Protein AF-A0AAE3XPX7-F1 (afdb_monomer)

Radius of gyration: 27.04 Å; Cα contacts (8 Å, |Δi|>4): 1399; chains: 1; bounding box: 64×70×77 Å

InterPro domains:
  IPR011050 Pectin lyase fold/virulence factor [SSF51126] (120-456)
  IPR012334 Pectin lyase fold [G3DSA:2.160.20.10] (143-465)
  IPR039448 Right handed beta helix domain [PF13229] (270-427)

Sequence (477 aa):
MMKSNTLIFVFALFLICSCSDDNQSELIDKPAGFQLTNWDISHEEAQFKASLQKYGEGLNIYAMYGEKGNPSQKTKLFLDDNGDVNFTFSGLQTGKDYEVSFLVSNDAGTLAPKKIEFSTRQVYVDPEYGNTGKGTSWRFPLSNMQQAVDLAHRLSKKHGVEFSIWCKKGLYNLADETIVLYDSTQIYGGFAGDEMDVDQRDYNVNISLATGRKKNATLFLGLDDIQNFVLIDGFNFTSSYVGDVSPSVDGEMEEMIGGAVRFEGVKGDLIVRNCNFFDNQNDLQSSGLVVVAEDEILFPITNVYIENCQFMENTGSRAALSIYFADNVVFDKVRFYNNKGIDEGGAALLAGVQTFYVDEGVFVSNKTEYSNGSCLYLEDVVKVDIEKTEFVNNITGVQKLKNESIGGLLFQENGTLSITSSKFVRNDAYKHSPSLLKLQNVSFSDRGGNCLGKGDEANSEPYSNHNRLFEKFKYCE

Mean predicted aligned error: 12.83 Å

Foldseek 3Di:
DDDDDDDDDDFDWDFDADDDDDDPPPVLWFQGKGKRDPPPCPVVCVVVVVVVVVQDPPKWKKKQKDFPPDRPDIDTWDQDPVRGTMDIDGDDTAFTKMKIWIWIDDPVGIDDTDIDIFHQQEFEEELPPDDQADRRALNRHHNAPLVSQVSQVVSCVVNVHGHEYEYFADEAEQQPHAREHEAPYHYEDAHPSRDRDSVVGDLVPRAAEQENQQHAQSYEHEYDDHDAEYYDYSYEQENHHADPDDQPPVNPRPPQREANYEHEQAQHEYYYENYEFEHFEYAEFATHYYYYHNDLPPGARAEYEYELYEYEHYEYCEEVYEHGGYAEYEAYLYEYYQAEHAEYARHYEYENYAEYEYDNYEAEQQEYADAEQSHYHAYNHAYYAYENYEHYQGEYHHDPDDDDQGYANHEHDAHEYEYELYEAEQYETDARHLYNYHYHNYHYDDPYLNYAHYNYDDHDDDDDDPRPVVVSRPDDD

Nearest PDB structures (foldseek):
  6zzc-assembly2_F-2  TM=6.181E-01  e=6.471E-02  Mus musculus
  6zva-assembly1_A  TM=5.216E-01  e=2.477E-02  Homo sapiens
  8peq-assembly1_A  TM=6.179E-01  e=8.000E-01  Homo sapiens
  3t1w-assembly1_A-2  TM=7.057E-01  e=2.749E+00  Homo sapiens
  4gh7-assembly1_B  TM=5.861E-01  e=1.822E+00  Homo sapiens

Organism: NCBI:txid866807

Solvent-accessible surface area (backbone atoms only — not comparable to full-atom values): 23335 Å² total; per-residue (Å²): 134,85,81,86,80,85,82,83,85,76,62,55,49,50,58,58,75,91,74,92,75,95,58,85,86,70,64,83,72,51,51,59,38,42,32,51,34,52,57,74,55,74,85,55,30,74,62,52,50,48,46,54,66,73,60,48,94,74,66,48,38,32,39,30,29,33,48,58,97,54,55,77,43,77,46,79,54,48,66,48,99,86,67,36,54,47,52,69,54,71,89,65,57,62,70,39,50,33,30,37,37,39,38,46,35,48,100,90,48,69,53,85,64,52,75,48,69,41,62,45,36,58,25,23,32,28,56,83,69,41,94,82,36,75,17,64,34,70,72,36,15,19,35,49,68,49,62,42,44,55,47,26,51,54,49,18,68,72,66,74,48,76,28,35,36,41,28,28,38,41,68,40,80,20,42,88,40,73,41,57,57,57,64,52,35,35,40,39,28,3,29,89,54,50,75,68,50,80,87,71,48,45,41,89,78,22,52,18,36,36,28,4,82,61,26,49,45,27,28,41,32,52,42,92,75,24,69,55,35,39,38,44,34,19,39,33,39,31,34,12,24,33,67,85,71,72,73,43,98,80,75,57,68,70,78,78,78,33,12,26,34,24,38,32,27,42,38,17,36,38,37,42,26,52,26,37,28,32,52,10,35,12,65,79,30,21,3,25,35,27,38,34,30,71,40,85,86,82,40,52,16,49,33,39,38,38,31,52,24,39,39,33,51,10,36,7,22,26,7,19,29,34,43,38,24,28,46,31,38,38,33,38,46,26,36,31,34,48,12,29,5,42,41,29,7,0,28,27,30,40,33,51,26,48,33,40,38,33,37,48,30,38,39,32,43,11,19,13,45,38,24,36,0,3,44,33,23,32,37,54,29,44,33,36,42,39,31,51,26,40,40,33,47,28,33,16,28,63,57,92,67,85,91,67,72,49,19,2,37,37,26,37,36,39,36,32,40,36,51,26,56,23,38,41,33,44,28,39,13,41,71,54,6,59,28,51,62,32,72,41,80,47,52,76,44,75,70,65,89,53,60,46,47,48,78,59,48,53,52,36,81,63,82,57,100,83,61,66,72,63,75,73,51,75,78,63,135

Structure (mmCIF, N/CA/C/O backbone):
data_AF-A0AAE3XPX7-F1
#
_entry.id   AF-A0AAE3XPX7-F1
#
loop_
_atom_site.group_PDB
_atom_site.id
_atom_site.type_symbol
_atom_site.label_atom_id
_atom_site.label_alt_id
_atom_site.label_comp_id
_atom_site.label_asym_id
_atom_site.label_entity_id
_atom_site.label_seq_id
_atom_site.pdbx_PDB_ins_code
_atom_site.Cartn_x
_atom_site.Cartn_y
_atom_site.Cartn_z
_atom_site.occupancy
_atom_site.B_iso_or_equiv
_atom_site.auth_seq_id
_atom_site.auth_comp_id
_atom_site.auth_asym_id
_atom_site.auth_atom_id
_atom_site.pdbx_PDB_model_num
ATOM 1 N N . MET A 1 1 ? -9.330 -39.579 0.806 1.00 30.72 1 MET A N 1
ATOM 2 C CA . MET A 1 1 ? -8.578 -38.453 0.219 1.00 30.72 1 MET A CA 1
ATOM 3 C C . MET A 1 1 ? -9.439 -37.208 0.336 1.00 30.72 1 MET A C 1
ATOM 5 O O . MET A 1 1 ? -10.562 -37.232 -0.142 1.00 30.72 1 MET A O 1
ATOM 9 N N . MET A 1 2 ? -8.925 -36.241 1.100 1.00 29.42 2 MET A N 1
ATOM 10 C CA . MET A 1 2 ? -9.333 -34.840 1.294 1.00 29.42 2 MET A CA 1
ATOM 11 C C . MET A 1 2 ? -10.819 -34.482 1.115 1.00 29.42 2 MET A C 1
ATOM 13 O O . MET A 1 2 ? -11.282 -34.219 0.011 1.00 29.42 2 MET A O 1
ATOM 17 N N . LYS A 1 3 ? -11.529 -34.351 2.242 1.00 24.03 3 LYS A N 1
ATOM 18 C CA . LYS A 1 3 ? -12.564 -33.321 2.379 1.00 24.03 3 LYS A CA 1
ATOM 19 C C . LYS A 1 3 ? -11.895 -32.100 3.007 1.00 24.03 3 LYS A C 1
ATOM 21 O O . LYS A 1 3 ? -11.409 -32.182 4.131 1.00 24.03 3 LYS A O 1
ATOM 26 N N . SER A 1 4 ? -11.815 -31.025 2.232 1.00 26.81 4 SER A N 1
ATOM 27 C CA . SER A 1 4 ? -11.575 -29.671 2.723 1.00 26.81 4 SER A CA 1
ATOM 28 C C . SER A 1 4 ? -12.764 -29.292 3.609 1.00 26.81 4 SER A C 1
ATOM 30 O O . SER A 1 4 ? -13.902 -29.291 3.145 1.00 26.81 4 SER A O 1
ATOM 32 N N . ASN A 1 5 ? -12.490 -29.042 4.888 1.00 23.56 5 ASN A N 1
ATOM 33 C CA . ASN A 1 5 ? -13.384 -28.328 5.787 1.00 23.56 5 ASN A CA 1
ATOM 34 C C . ASN A 1 5 ? -12.704 -26.992 6.077 1.00 23.56 5 ASN A C 1
ATOM 36 O O . ASN A 1 5 ? -11.866 -26.905 6.970 1.00 23.56 5 ASN A O 1
ATOM 40 N N . THR A 1 6 ? -13.031 -25.976 5.290 1.00 24.30 6 THR A N 1
ATOM 41 C CA . THR A 1 6 ? -12.813 -24.586 5.688 1.00 24.30 6 THR A CA 1
ATOM 42 C C . THR A 1 6 ? -14.062 -24.182 6.468 1.00 24.30 6 THR A C 1
ATOM 44 O O . THR A 1 6 ? -15.122 -24.019 5.866 1.00 24.30 6 THR A O 1
ATOM 47 N N . LEU A 1 7 ? -13.979 -24.118 7.801 1.00 21.58 7 LEU A N 1
ATOM 48 C CA . LEU A 1 7 ? -15.017 -23.475 8.609 1.00 21.58 7 LEU A CA 1
ATOM 49 C C . LEU A 1 7 ? -14.683 -21.983 8.711 1.00 21.58 7 LEU A C 1
ATOM 51 O O . LEU A 1 7 ? -13.599 -21.615 9.154 1.00 21.58 7 LEU A O 1
ATOM 55 N N . ILE A 1 8 ? -15.634 -21.155 8.296 1.00 21.94 8 ILE A N 1
ATOM 56 C CA . ILE A 1 8 ? -15.674 -19.713 8.540 1.00 21.94 8 ILE A CA 1
ATOM 57 C C . ILE A 1 8 ? -16.473 -19.526 9.831 1.00 21.94 8 ILE A C 1
ATOM 59 O O . ILE A 1 8 ? -17.577 -20.061 9.938 1.00 21.94 8 ILE A O 1
ATOM 63 N N . PHE A 1 9 ? -15.924 -18.796 10.798 1.00 23.52 9 PHE A N 1
ATOM 64 C CA . PHE A 1 9 ? -16.640 -18.403 12.010 1.00 23.52 9 PHE A CA 1
ATOM 65 C C . PHE A 1 9 ? -17.252 -17.028 11.816 1.00 23.52 9 PHE A C 1
ATOM 67 O O . PHE A 1 9 ? -16.658 -16.169 11.169 1.00 23.52 9 PHE A O 1
ATOM 74 N N . VAL A 1 10 ? -18.431 -16.835 12.391 1.00 22.88 10 VAL A N 1
ATOM 75 C CA . VAL A 1 10 ? -19.145 -15.561 12.408 1.00 22.88 10 VAL A CA 1
ATOM 76 C C . VAL A 1 10 ? -19.300 -15.182 13.872 1.00 22.88 10 VAL A C 1
ATOM 78 O O . VAL A 1 10 ? -20.009 -15.877 14.599 1.00 22.88 10 VAL A O 1
ATOM 81 N N . PHE A 1 11 ? -18.653 -14.104 14.310 1.00 29.59 11 PHE A N 1
ATOM 82 C CA . PHE A 1 11 ? -19.014 -13.447 15.558 1.00 29.59 11 PHE A CA 1
ATOM 83 C C . PHE A 1 11 ? -20.065 -12.377 15.218 1.00 29.59 11 PHE A C 1
ATOM 85 O O . PHE A 1 11 ? -20.160 -11.873 14.102 1.00 29.59 11 PHE A O 1
ATOM 92 N N . ALA A 1 12 ? -20.965 -12.065 16.141 1.00 26.23 12 ALA A N 1
ATOM 93 C CA . ALA A 1 12 ? -21.875 -10.941 15.941 1.00 26.23 12 ALA A CA 1
ATOM 94 C C . ALA A 1 12 ? -21.970 -10.176 17.249 1.00 26.23 12 ALA A C 1
ATOM 96 O O . ALA A 1 12 ? -22.664 -10.579 18.183 1.00 26.23 12 ALA A O 1
ATOM 97 N N . LEU A 1 13 ? -21.221 -9.080 17.299 1.00 34.75 13 LEU A N 1
ATOM 98 C CA . LEU A 1 13 ? -21.051 -8.226 18.460 1.00 34.75 13 LEU A CA 1
ATOM 99 C C . LEU A 1 13 ? -22.004 -7.028 18.375 1.00 34.75 13 LEU A C 1
ATOM 101 O O . LEU A 1 13 ? -22.033 -6.320 17.369 1.00 34.75 13 LEU A O 1
ATOM 105 N N . PHE A 1 14 ? -22.741 -6.735 19.444 1.00 30.34 14 PHE A N 1
ATOM 106 C CA . PHE A 1 14 ? -23.518 -5.500 19.548 1.00 30.34 14 PHE A CA 1
ATOM 107 C C . PHE A 1 14 ? -23.105 -4.715 20.793 1.00 30.34 14 PHE A C 1
ATOM 109 O O . PHE A 1 14 ? -23.331 -5.155 21.912 1.00 30.34 14 PHE A O 1
ATOM 116 N N . LEU A 1 15 ? -22.578 -3.498 20.631 1.00 31.73 15 LEU A N 1
ATOM 117 C CA . LEU A 1 15 ? -22.532 -2.550 21.751 1.00 31.73 15 LEU A CA 1
ATOM 118 C C . LEU A 1 15 ? -23.945 -2.048 22.079 1.00 31.73 15 LEU A C 1
ATOM 120 O O . LEU A 1 15 ? -24.815 -2.011 21.218 1.00 31.73 15 LEU A O 1
ATOM 124 N N . ILE A 1 16 ? -24.209 -1.603 23.303 1.00 29.11 16 ILE A N 1
ATOM 125 C CA . ILE A 1 16 ? -25.426 -0.837 23.606 1.00 29.11 16 ILE A CA 1
ATOM 126 C C . ILE A 1 16 ? -24.994 0.432 24.325 1.00 29.11 16 ILE A C 1
ATOM 128 O O . ILE A 1 16 ? -24.308 0.395 25.343 1.00 29.11 16 ILE A O 1
ATOM 132 N N . CYS A 1 17 ? -25.398 1.575 23.777 1.00 27.83 17 CYS A N 1
ATOM 133 C CA . CYS A 1 17 ? -25.237 2.868 24.419 1.00 27.83 17 CYS A CA 1
ATOM 134 C C . CYS A 1 17 ? -26.587 3.265 25.025 1.00 27.83 17 CYS A C 1
ATOM 136 O O . CYS A 1 17 ? -27.557 3.447 24.291 1.00 27.83 17 CYS A O 1
ATOM 138 N N . SER A 1 18 ? -26.659 3.407 26.348 1.00 27.03 18 SER A N 1
ATOM 139 C CA . SER A 1 18 ? -27.700 4.209 26.990 1.00 27.03 18 SER A CA 1
ATOM 140 C C . SER A 1 18 ? -27.113 5.590 27.280 1.00 27.03 18 SER A C 1
ATOM 142 O O . SER A 1 18 ? -26.499 5.801 28.325 1.00 27.03 18 SER A O 1
ATOM 144 N N . CYS A 1 19 ? -27.267 6.524 26.346 1.00 28.00 19 CYS A N 1
ATOM 145 C CA . CYS A 1 19 ? -27.008 7.940 26.592 1.00 28.00 19 CYS A CA 1
ATOM 146 C C . CYS A 1 19 ? -28.261 8.728 26.212 1.00 28.00 19 CYS A C 1
ATOM 148 O O . CYS A 1 19 ? -28.474 9.033 25.043 1.00 28.00 19 CYS A O 1
ATOM 150 N N . SER A 1 20 ? -29.096 9.036 27.203 1.00 28.53 20 SER A N 1
ATOM 151 C CA . SER A 1 20 ? -29.858 10.281 27.201 1.00 28.53 20 SER A CA 1
ATOM 152 C C . SER A 1 20 ? -28.892 11.358 27.689 1.00 28.53 20 SER A C 1
ATOM 154 O O . SER A 1 20 ? -28.440 11.223 28.820 1.00 28.53 20 SER A O 1
ATOM 156 N N . ASP A 1 21 ? -28.471 12.294 26.834 1.00 32.59 21 ASP A N 1
ATOM 157 C CA . ASP A 1 21 ? -28.166 13.698 27.184 1.00 32.59 21 ASP A CA 1
ATOM 158 C C . ASP A 1 21 ? -27.478 14.422 26.005 1.00 32.59 21 ASP A C 1
ATOM 160 O O . ASP A 1 21 ? -26.505 13.942 25.422 1.00 32.59 21 ASP A O 1
ATOM 164 N N . ASP A 1 22 ? -28.017 15.597 25.665 1.00 30.20 22 ASP A N 1
ATOM 165 C CA . ASP A 1 22 ? -27.834 16.369 24.422 1.00 30.20 22 ASP A CA 1
ATOM 166 C C . ASP A 1 22 ? -26.559 17.249 24.343 1.00 30.20 22 ASP A C 1
ATOM 168 O O . ASP A 1 22 ? -26.503 18.190 23.552 1.00 30.20 22 ASP A O 1
ATOM 172 N N . ASN A 1 23 ? -25.497 16.974 25.111 1.00 29.45 23 ASN A N 1
ATOM 173 C CA . ASN A 1 23 ? -24.277 17.804 25.086 1.00 29.45 23 ASN A CA 1
ATOM 174 C C . ASN A 1 23 ? -23.131 17.165 24.280 1.00 29.45 23 ASN A C 1
ATOM 176 O O . ASN A 1 23 ? -22.393 16.305 24.758 1.00 29.45 23 ASN A O 1
ATOM 180 N N . GLN A 1 24 ? -22.955 17.632 23.039 1.00 35.78 24 GLN A N 1
ATOM 181 C CA . GLN A 1 24 ? -22.033 17.064 22.044 1.00 35.78 24 GLN A CA 1
ATOM 182 C C . GLN A 1 24 ? -20.525 17.186 22.357 1.00 35.78 24 GLN A C 1
ATOM 184 O O . GLN A 1 24 ? -19.732 16.515 21.701 1.00 35.78 24 GLN A O 1
ATOM 189 N N . SER A 1 25 ? -20.096 17.973 23.351 1.00 32.62 25 SER A N 1
ATOM 190 C CA . SER A 1 25 ? -18.665 18.191 23.647 1.00 32.62 25 SER A CA 1
ATOM 191 C C . SER A 1 25 ? -18.057 17.250 24.697 1.00 32.62 25 SER A C 1
ATOM 193 O O . SER A 1 25 ? -16.838 17.122 24.743 1.00 32.62 25 SER A O 1
ATOM 195 N N . GLU A 1 26 ? -18.863 16.568 25.521 1.00 33.12 26 GLU A N 1
ATOM 196 C CA . GLU A 1 26 ? -18.377 15.661 26.588 1.00 33.12 26 GLU A CA 1
ATOM 197 C C . GLU A 1 26 ? -18.568 14.164 26.267 1.00 33.12 26 GLU A C 1
ATOM 199 O O . GLU A 1 26 ? -18.091 13.290 26.989 1.00 33.12 26 GLU A O 1
ATOM 204 N N . LEU A 1 27 ? -19.231 13.839 25.152 1.00 37.72 27 LEU A N 1
ATOM 205 C CA . LEU A 1 27 ? -19.599 12.466 24.770 1.00 37.72 27 LEU A CA 1
ATOM 206 C C . LEU A 1 27 ? -18.478 11.657 24.086 1.00 37.72 27 LEU A C 1
ATOM 208 O O . LEU A 1 27 ? -18.700 10.495 23.751 1.00 37.72 27 LEU A O 1
ATOM 212 N N . ILE A 1 28 ? -17.300 12.248 23.870 1.00 41.56 28 ILE A N 1
ATOM 213 C CA . ILE A 1 28 ? -16.155 11.611 23.186 1.00 41.56 28 ILE A CA 1
ATOM 214 C C . ILE A 1 28 ? -15.301 10.770 24.166 1.00 41.56 28 ILE A C 1
ATOM 216 O O . ILE A 1 28 ? -14.566 9.881 23.745 1.00 41.56 28 ILE A O 1
ATOM 220 N N . ASP A 1 29 ? -15.455 10.975 25.480 1.00 36.12 29 ASP A N 1
ATOM 221 C CA . ASP A 1 29 ? -14.538 10.447 26.511 1.00 36.12 29 ASP A CA 1
ATOM 222 C C . ASP A 1 29 ? -14.949 9.125 27.159 1.00 36.12 29 ASP A C 1
ATOM 224 O O . ASP A 1 29 ? -14.258 8.618 28.046 1.00 36.12 29 ASP A O 1
ATOM 228 N N . LYS A 1 30 ? -16.071 8.546 26.736 1.00 38.53 30 LYS A N 1
ATOM 229 C CA . LYS A 1 30 ? -16.517 7.239 27.218 1.00 38.53 30 LYS A CA 1
ATOM 230 C C . LYS A 1 30 ? -16.672 6.307 26.021 1.00 38.53 30 LYS A C 1
ATOM 232 O O . LYS A 1 30 ? -17.545 6.566 25.188 1.00 38.53 30 LYS A O 1
ATOM 237 N N . PRO A 1 31 ? -15.886 5.216 25.928 1.00 40.31 31 PRO A N 1
ATOM 238 C CA . PRO A 1 31 ? -16.235 4.123 25.035 1.00 40.31 31 PRO A CA 1
ATOM 239 C C . PRO A 1 31 ? -17.672 3.705 25.359 1.00 40.31 31 PRO A C 1
ATOM 241 O O . PRO A 1 31 ? -18.056 3.647 26.534 1.00 40.31 31 PRO A O 1
ATOM 244 N N . ALA A 1 32 ? -18.494 3.452 24.340 1.00 41.12 32 ALA A N 1
ATOM 245 C CA . ALA A 1 32 ? -19.810 2.878 24.585 1.00 41.12 32 ALA A CA 1
ATOM 246 C C . ALA A 1 32 ? -19.642 1.552 25.360 1.00 41.12 32 ALA A C 1
ATOM 248 O O . ALA A 1 32 ? -18.639 0.856 25.201 1.00 41.12 32 ALA A O 1
ATOM 249 N N . GLY A 1 33 ? -20.598 1.225 26.236 1.00 36.84 33 GLY A N 1
ATOM 250 C CA . GLY A 1 33 ? -20.569 -0.022 27.002 1.00 36.84 33 GLY A CA 1
ATOM 251 C C . GLY A 1 33 ? -20.416 -1.225 26.071 1.00 36.84 33 GLY A C 1
ATOM 252 O O . GLY A 1 33 ? -21.122 -1.336 25.067 1.00 36.84 33 GLY A O 1
ATOM 253 N N . PHE A 1 34 ? -19.465 -2.096 26.392 1.00 37.75 34 PHE A N 1
ATOM 254 C CA . PHE A 1 34 ? -19.070 -3.214 25.549 1.00 37.75 34 PHE A CA 1
ATOM 255 C C . PHE A 1 34 ? -19.945 -4.420 25.876 1.00 37.75 34 PHE A C 1
ATOM 257 O O . PHE A 1 34 ? -19.833 -4.911 26.993 1.00 37.75 34 PHE A O 1
ATOM 264 N N . GLN A 1 35 ? -20.794 -4.911 24.965 1.00 37.03 35 GLN A N 1
ATOM 265 C CA . GLN A 1 35 ? -21.382 -6.250 25.114 1.00 37.03 35 GLN A CA 1
ATOM 266 C C . GLN A 1 35 ? -20.694 -7.220 24.155 1.00 37.03 35 GLN A C 1
ATOM 268 O O . GLN A 1 35 ? -20.645 -6.971 22.955 1.00 37.03 35 GLN A O 1
ATOM 273 N N . LEU A 1 36 ? -20.187 -8.328 24.693 1.00 34.94 36 LEU A N 1
ATOM 274 C CA . LEU A 1 36 ? -19.880 -9.527 23.926 1.00 34.94 36 LEU A CA 1
ATOM 275 C C . LEU A 1 36 ? -21.193 -10.296 23.772 1.00 34.94 36 LEU A C 1
ATOM 277 O O . LEU A 1 36 ? -21.756 -10.775 24.761 1.00 34.94 36 LEU A O 1
ATOM 281 N N . THR A 1 37 ? -21.689 -10.355 22.540 1.00 33.84 37 THR A N 1
ATOM 282 C CA . THR A 1 37 ? -22.783 -11.237 22.132 1.00 33.84 37 THR A CA 1
ATOM 283 C C . THR A 1 37 ? -22.234 -12.292 21.184 1.00 33.84 37 THR A C 1
ATOM 285 O O . THR A 1 37 ? -21.356 -11.983 20.380 1.00 33.84 37 THR A O 1
ATOM 288 N N . ASN A 1 38 ? -22.727 -13.526 21.285 1.00 31.38 38 ASN A N 1
ATOM 289 C CA . ASN A 1 38 ? -22.357 -14.637 20.402 1.00 31.38 38 ASN A CA 1
ATOM 290 C C . ASN A 1 38 ? -20.852 -14.960 20.425 1.00 31.38 38 ASN A C 1
ATOM 292 O O . ASN A 1 38 ? -20.201 -15.005 19.378 1.00 31.38 38 ASN A O 1
ATOM 296 N N . TRP A 1 39 ? -20.281 -15.188 21.616 1.00 37.78 39 TRP A N 1
ATOM 297 C CA . TRP A 1 39 ? -18.984 -15.861 21.690 1.00 37.78 39 TRP A CA 1
ATOM 298 C C . TRP A 1 39 ? -19.153 -17.289 21.164 1.00 37.78 39 TRP A C 1
ATOM 300 O O . TRP A 1 39 ? -19.518 -18.191 21.915 1.00 37.78 39 TRP A O 1
ATOM 310 N N . ASP A 1 40 ? -18.897 -17.484 19.869 1.00 36.25 40 ASP A N 1
ATOM 311 C CA . ASP A 1 40 ? -18.925 -18.810 19.276 1.00 36.25 40 ASP A CA 1
ATOM 312 C C . ASP A 1 40 ? -17.692 -19.603 19.733 1.00 36.25 40 ASP A C 1
ATOM 314 O O . ASP A 1 40 ? -16.552 -19.372 19.322 1.00 36.25 40 ASP A O 1
ATOM 318 N N . ILE A 1 41 ? -17.935 -20.547 20.638 1.00 38.12 41 ILE A N 1
ATOM 319 C CA . ILE A 1 41 ? -16.934 -21.456 21.200 1.00 38.12 41 ILE A CA 1
ATOM 320 C C . ILE A 1 41 ? -16.723 -22.677 20.266 1.00 38.12 41 ILE A C 1
ATOM 322 O O . ILE A 1 41 ? -16.101 -23.657 20.675 1.00 38.12 41 ILE A O 1
ATOM 326 N N . SER A 1 42 ? -17.231 -22.658 19.020 1.00 33.78 42 SER A N 1
ATOM 327 C CA . SER A 1 42 ? -17.417 -23.832 18.138 1.00 33.78 42 SER A CA 1
ATOM 328 C C . SER A 1 42 ? -16.165 -24.607 17.696 1.00 33.78 42 SER A C 1
ATOM 330 O O . SER A 1 42 ? -16.289 -25.763 17.307 1.00 33.78 42 SER A O 1
ATOM 332 N N . HIS A 1 43 ? -14.937 -24.082 17.786 1.00 33.91 43 HIS A N 1
ATOM 333 C CA . HIS A 1 43 ? -13.739 -24.929 17.549 1.00 33.91 43 HIS A CA 1
ATOM 334 C C . HIS A 1 43 ? -12.983 -25.336 18.799 1.00 33.91 43 HIS A C 1
ATOM 336 O O . HIS A 1 43 ? -12.260 -26.330 18.776 1.00 33.91 43 HIS A O 1
ATOM 342 N N . GLU A 1 44 ? -13.202 -24.648 19.914 1.00 42.59 44 GLU A N 1
ATOM 343 C CA . GLU A 1 44 ? -12.844 -25.183 21.231 1.00 42.59 44 GLU A CA 1
ATOM 344 C C . GLU A 1 44 ? -13.942 -26.120 21.779 1.00 42.59 44 GLU A C 1
ATOM 346 O O . GLU A 1 44 ? -13.801 -26.716 22.852 1.00 42.59 44 GLU A O 1
ATOM 351 N N . GLU A 1 45 ? -15.013 -26.298 20.996 1.00 47.31 45 GLU A N 1
ATOM 352 C CA . GLU A 1 45 ? -16.271 -26.973 21.295 1.00 47.31 45 GLU A CA 1
ATOM 353 C C . GLU A 1 45 ? -16.094 -28.364 21.876 1.00 47.31 45 GLU A C 1
ATOM 355 O O . GLU A 1 45 ? -16.715 -28.693 22.882 1.00 47.31 45 GLU A O 1
ATOM 360 N N . ALA A 1 46 ? -15.214 -29.187 21.314 1.00 46.38 46 ALA A N 1
ATOM 361 C CA . ALA A 1 46 ? -15.115 -30.563 21.776 1.00 46.38 46 ALA A CA 1
ATOM 362 C C . ALA A 1 46 ? -14.561 -30.660 23.205 1.00 46.38 46 ALA A C 1
ATOM 364 O O . ALA A 1 46 ? -15.033 -31.486 23.974 1.00 46.38 46 ALA A O 1
ATOM 365 N N . GLN A 1 47 ? -13.583 -29.832 23.587 1.00 44.97 47 GLN A N 1
ATOM 366 C CA . GLN A 1 47 ? -12.952 -29.915 24.910 1.00 44.97 47 GLN A CA 1
ATOM 367 C C . GLN A 1 47 ? -13.644 -29.020 25.938 1.00 44.97 47 GLN A C 1
ATOM 369 O O . GLN A 1 47 ? -13.827 -29.446 27.081 1.00 44.97 47 GLN A O 1
ATOM 374 N N . PHE A 1 48 ? -14.078 -27.817 25.546 1.00 48.19 48 PHE A N 1
ATOM 375 C CA . PHE A 1 48 ? -14.787 -26.906 26.440 1.00 48.19 48 PHE A CA 1
ATOM 376 C C . PHE A 1 48 ? -16.244 -27.329 26.644 1.00 48.19 48 PHE A C 1
ATOM 378 O O . PHE A 1 48 ? -16.655 -27.422 27.797 1.00 48.19 48 PHE A O 1
ATOM 385 N N . LYS A 1 49 ? -17.006 -27.718 25.600 1.00 49.88 49 LYS A N 1
ATOM 386 C CA . LYS A 1 49 ? -18.358 -28.283 25.809 1.00 49.88 49 LYS A CA 1
ATOM 387 C C . LYS A 1 49 ? -18.305 -29.650 26.489 1.00 49.88 49 LYS A C 1
ATOM 389 O O . LYS A 1 49 ? -19.156 -29.902 27.335 1.00 49.88 49 LYS A O 1
ATOM 394 N N . ALA A 1 50 ? -17.300 -30.499 26.230 1.00 49.56 50 ALA A N 1
ATOM 395 C CA . ALA A 1 50 ? -17.127 -31.727 27.021 1.00 49.56 50 ALA A CA 1
ATOM 396 C C . ALA A 1 50 ? -16.770 -31.432 28.482 1.00 49.56 50 ALA A C 1
ATOM 398 O O . ALA A 1 50 ? -17.196 -32.171 29.363 1.00 49.56 50 ALA A O 1
ATOM 399 N N . SER A 1 51 ? -16.032 -30.354 28.765 1.00 48.31 51 SER A N 1
ATOM 400 C CA . SER A 1 51 ? -15.795 -29.898 30.138 1.00 48.31 51 SER A CA 1
ATOM 401 C C . SER A 1 51 ? -17.076 -29.333 30.760 1.00 48.31 51 SER A C 1
ATOM 403 O O . SER A 1 51 ? -17.418 -29.724 31.865 1.00 48.31 51 SER A O 1
ATOM 405 N N . LEU A 1 52 ? -17.865 -28.527 30.047 1.00 50.69 52 LEU A N 1
ATOM 406 C CA . LEU A 1 52 ? -19.170 -28.049 30.521 1.00 50.69 52 LEU A CA 1
ATOM 407 C C . LEU A 1 52 ? -20.152 -29.211 30.785 1.00 50.69 52 LEU A C 1
ATOM 409 O O . LEU A 1 52 ? 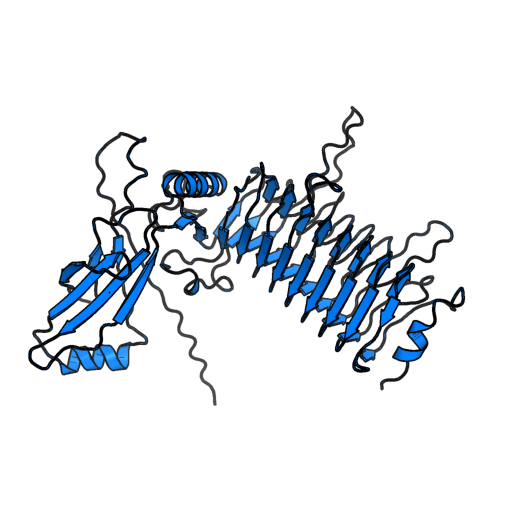-20.786 -29.243 31.835 1.00 50.69 52 LEU A O 1
ATOM 413 N N . GLN A 1 53 ? -20.218 -30.218 29.903 1.00 49.78 53 GLN A N 1
ATOM 414 C CA . GLN A 1 53 ? -21.041 -31.426 30.084 1.00 49.78 53 GLN A CA 1
ATOM 415 C C . GLN A 1 53 ? -20.528 -32.345 31.203 1.00 49.78 53 GLN A C 1
ATOM 417 O O . GLN A 1 53 ? -21.328 -32.932 31.928 1.00 49.78 53 GLN A O 1
ATOM 422 N N . LYS A 1 54 ? -19.206 -32.473 31.376 1.00 48.94 54 LYS A N 1
ATOM 423 C CA . LYS A 1 54 ? -18.586 -33.275 32.446 1.00 48.94 54 LYS A CA 1
ATOM 424 C C . LYS A 1 54 ? -18.766 -32.645 33.833 1.00 48.94 54 LYS A C 1
ATOM 426 O O . LYS A 1 54 ? -18.690 -33.364 34.827 1.00 48.94 54 LYS A O 1
ATOM 431 N N . TYR A 1 55 ? -18.979 -31.330 33.908 1.00 47.44 55 TYR A N 1
ATOM 432 C CA . TYR A 1 55 ? -18.993 -30.569 35.162 1.00 47.44 55 TYR A CA 1
ATOM 433 C C . TYR A 1 55 ? -20.401 -30.318 35.747 1.00 47.44 55 TYR A C 1
ATOM 435 O O . TYR A 1 55 ? -20.474 -29.825 36.872 1.00 47.44 55 TYR A O 1
ATOM 443 N N . GLY A 1 56 ? -21.478 -30.745 35.064 1.00 43.94 56 GLY A N 1
ATOM 444 C CA . GLY A 1 56 ? -22.848 -30.835 35.601 1.00 43.94 56 GLY A CA 1
ATOM 445 C C . GLY A 1 56 ? -23.536 -29.500 35.943 1.00 43.94 56 GLY A C 1
ATOM 446 O O . GLY A 1 56 ? -22.945 -28.425 35.849 1.00 43.94 56 GLY A O 1
ATOM 447 N N . GLU A 1 57 ? -24.813 -29.569 36.340 1.00 46.47 57 GLU A N 1
ATOM 448 C CA . GLU A 1 57 ? -25.562 -28.428 36.893 1.00 46.47 57 GLU A CA 1
ATOM 449 C C . GLU A 1 57 ? -24.816 -27.846 38.113 1.00 46.47 57 GLU A C 1
ATOM 451 O O . GLU A 1 57 ? -24.465 -28.583 39.033 1.00 46.47 57 GLU A O 1
ATOM 456 N N . GLY A 1 58 ? -24.556 -26.529 38.126 1.00 52.81 58 GLY A N 1
ATOM 457 C CA . GLY A 1 58 ? -23.871 -25.841 39.239 1.00 52.81 58 GLY A CA 1
ATOM 458 C C . GLY A 1 58 ? -22.554 -25.123 38.900 1.00 52.81 58 GLY A C 1
ATOM 459 O O . GLY A 1 58 ? -21.899 -24.597 39.799 1.00 52.81 58 GLY A O 1
ATOM 460 N N . LEU A 1 59 ? -22.159 -25.058 37.625 1.00 59.06 59 LEU A N 1
ATOM 461 C CA . LEU A 1 59 ? -20.989 -24.295 37.169 1.00 59.06 59 LEU A CA 1
ATOM 462 C C . LEU A 1 59 ? -21.101 -22.798 37.504 1.00 59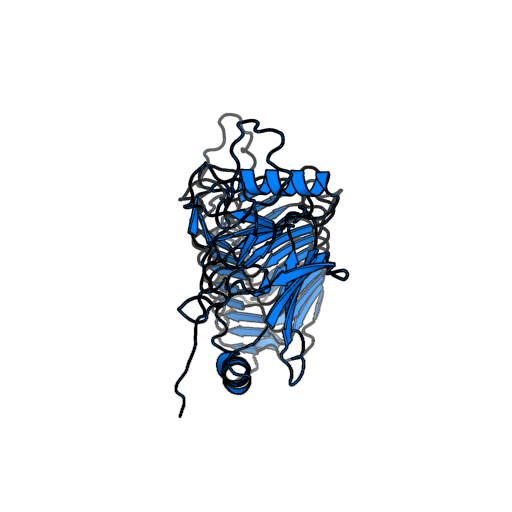.06 59 LEU A C 1
ATOM 464 O O . LEU A 1 59 ? -22.049 -22.121 37.103 1.00 59.06 59 LEU A O 1
ATOM 468 N N . ASN A 1 60 ? -20.089 -22.258 38.187 1.00 64.12 60 ASN A N 1
ATOM 469 C CA . ASN A 1 60 ? -19.912 -20.816 38.298 1.00 64.12 60 ASN A CA 1
ATOM 470 C C . ASN A 1 60 ? -18.862 -20.370 37.280 1.00 64.12 60 ASN A C 1
ATOM 472 O O . ASN A 1 60 ? -17.670 -20.644 37.431 1.00 64.12 60 ASN A O 1
ATOM 476 N N . ILE A 1 61 ? -19.324 -19.674 36.246 1.00 69.81 61 ILE A N 1
ATOM 477 C CA . ILE A 1 61 ? -18.466 -19.048 35.246 1.00 69.81 61 ILE A CA 1
ATOM 478 C C . ILE A 1 61 ? -18.325 -17.572 35.616 1.00 69.81 61 ILE A C 1
ATOM 480 O O . ILE A 1 61 ? -19.319 -16.876 35.836 1.00 69.81 61 ILE A O 1
ATOM 484 N N . TYR A 1 62 ? -17.090 -17.093 35.701 1.00 76.44 62 TYR A N 1
ATOM 485 C CA . TYR A 1 62 ? -16.781 -15.693 35.950 1.00 76.44 62 TYR A CA 1
ATOM 486 C C . TYR A 1 62 ? -15.844 -15.160 34.873 1.00 76.44 62 TYR A C 1
ATOM 488 O O . TYR A 1 62 ? -14.923 -15.852 34.452 1.00 76.44 62 TYR A O 1
ATOM 496 N N . ALA A 1 63 ? -16.030 -13.903 34.490 1.00 76.12 63 ALA A N 1
ATOM 497 C CA . ALA A 1 63 ? -15.006 -13.136 33.797 1.00 76.12 63 ALA A CA 1
ATOM 498 C C . ALA A 1 63 ? -14.354 -12.183 34.798 1.00 76.12 63 ALA A C 1
ATOM 500 O O . ALA A 1 63 ? -15.038 -11.380 35.440 1.00 76.12 63 ALA A O 1
ATOM 501 N N . MET A 1 64 ? -13.035 -12.281 34.929 1.00 82.69 64 MET A N 1
ATOM 502 C CA . MET A 1 64 ? -12.219 -11.216 35.501 1.00 82.69 64 MET A CA 1
ATOM 503 C C . MET A 1 64 ? -11.826 -10.281 34.369 1.00 82.69 64 MET A C 1
ATOM 505 O O . MET A 1 64 ? -11.379 -10.759 33.333 1.00 82.69 64 MET A O 1
ATOM 509 N N . TYR A 1 65 ? -11.977 -8.976 34.545 1.00 81.44 65 TYR A N 1
ATOM 510 C CA . TYR A 1 65 ? -11.616 -8.007 33.518 1.00 81.44 65 TYR A CA 1
ATOM 511 C C . TYR A 1 65 ? -11.053 -6.723 34.125 1.00 81.44 65 TYR A C 1
ATOM 513 O O . TYR A 1 65 ? -11.309 -6.384 35.283 1.00 81.44 65 TYR A O 1
ATOM 521 N N . GLY A 1 66 ? -10.239 -6.014 33.355 1.00 81.94 66 GLY A N 1
ATOM 522 C CA . GLY A 1 66 ? -9.635 -4.746 33.756 1.00 81.94 66 GLY A CA 1
ATOM 523 C C . GLY A 1 66 ? -8.467 -4.383 32.853 1.00 81.94 66 GLY A C 1
ATOM 524 O O . GLY A 1 66 ? -8.232 -5.061 31.852 1.00 81.94 66 GLY A O 1
ATOM 525 N N . GLU A 1 67 ? -7.756 -3.305 33.191 1.00 83.31 67 GLU A N 1
ATOM 526 C CA . GLU A 1 67 ? -6.552 -2.921 32.446 1.00 83.31 67 GLU A CA 1
ATOM 527 C C . GLU A 1 67 ? -5.571 -4.103 32.395 1.00 83.31 67 GLU A C 1
ATOM 529 O O . GLU A 1 67 ? -5.421 -4.847 33.371 1.00 83.31 67 GLU A O 1
ATOM 534 N N . LYS A 1 68 ? -4.929 -4.298 31.242 1.00 84.12 68 LYS A N 1
ATOM 535 C CA . LYS A 1 68 ? -4.011 -5.411 30.992 1.00 84.12 68 LYS A CA 1
ATOM 536 C C . LYS A 1 68 ? -2.942 -5.478 32.090 1.00 84.12 68 LYS A C 1
ATOM 538 O O . LYS A 1 68 ? -2.320 -4.478 32.438 1.00 84.12 68 LYS A O 1
ATOM 543 N N . GLY A 1 69 ? -2.759 -6.668 32.667 1.00 83.56 69 GLY A N 1
ATOM 544 C CA . GLY A 1 69 ? -1.876 -6.901 33.819 1.00 83.56 69 GLY A CA 1
ATOM 545 C C . GLY A 1 69 ? -2.500 -6.634 35.198 1.00 83.56 69 GLY A C 1
ATOM 546 O O . GLY A 1 69 ? -1.911 -7.026 36.203 1.00 83.56 69 GLY A O 1
ATOM 547 N N . ASN A 1 70 ? -3.693 -6.032 35.275 1.00 84.31 70 ASN A N 1
ATOM 548 C CA . ASN A 1 70 ? -4.429 -5.808 36.524 1.00 84.31 70 ASN A CA 1
ATOM 549 C C . ASN A 1 70 ? -5.964 -5.975 36.366 1.00 84.31 70 ASN A C 1
ATOM 551 O O . ASN A 1 70 ? -6.727 -5.020 36.577 1.00 84.31 70 ASN A O 1
ATOM 555 N N . PRO A 1 71 ? -6.457 -7.181 36.013 1.00 80.94 71 PRO A N 1
ATOM 556 C CA . PRO A 1 71 ? -7.889 -7.456 35.939 1.00 80.94 71 PRO A CA 1
ATOM 557 C C . PRO A 1 71 ? -8.502 -7.483 37.349 1.00 80.94 71 PRO A C 1
ATOM 559 O O . PRO A 1 71 ? -8.424 -8.478 38.069 1.00 80.94 71 PRO A O 1
ATOM 562 N N . SER A 1 72 ? -9.099 -6.364 37.760 1.00 81.88 72 SER A N 1
ATOM 563 C CA . SER A 1 72 ? -9.617 -6.151 39.121 1.00 81.88 72 SER A CA 1
ATOM 564 C C . SER A 1 72 ? -11.139 -6.267 39.234 1.00 81.88 72 SER A C 1
ATOM 566 O O . SER A 1 72 ? -11.663 -6.409 40.340 1.00 81.88 72 SER A O 1
ATOM 568 N N . GLN A 1 73 ? -11.861 -6.230 38.113 1.00 81.06 73 GLN A N 1
ATOM 569 C CA . GLN A 1 73 ? -13.315 -6.355 38.084 1.00 81.06 73 GLN A CA 1
ATOM 570 C C . GLN A 1 73 ? -13.711 -7.813 37.847 1.00 81.06 73 GLN A C 1
ATOM 572 O O . GLN A 1 73 ? -13.026 -8.546 37.139 1.00 81.06 73 GLN A O 1
ATOM 577 N N . LYS A 1 74 ? -14.816 -8.247 38.458 1.00 83.31 74 LYS A N 1
ATOM 578 C CA . LYS A 1 74 ? -15.337 -9.615 38.359 1.00 83.31 74 LYS A CA 1
ATOM 579 C C . LYS A 1 74 ? -16.815 -9.566 38.017 1.00 83.31 74 LYS A C 1
ATOM 581 O O . LYS A 1 74 ? -17.582 -8.930 38.734 1.00 83.31 74 LYS A O 1
ATOM 586 N N . THR A 1 75 ? -17.224 -10.290 36.985 1.00 77.00 75 THR A N 1
ATOM 587 C CA . THR A 1 75 ? -18.638 -10.478 36.650 1.00 77.00 75 THR A CA 1
ATOM 588 C C . THR A 1 75 ? -18.971 -11.957 36.510 1.00 77.00 75 THR A C 1
ATOM 590 O O . THR A 1 75 ? -18.113 -12.762 36.145 1.00 77.00 75 THR A O 1
ATOM 593 N N . LYS A 1 76 ? -20.202 -12.335 36.862 1.00 75.81 76 LYS A N 1
ATOM 594 C CA . LYS A 1 76 ? -20.701 -13.700 36.676 1.00 75.81 76 LYS A CA 1
ATOM 595 C C . LYS A 1 76 ? -21.277 -13.813 35.268 1.00 75.81 76 LYS A C 1
ATOM 597 O O . LYS A 1 76 ? -22.046 -12.949 34.859 1.00 75.81 76 LYS A O 1
ATOM 602 N N . LEU A 1 77 ? -20.894 -14.861 34.550 1.00 71.06 77 LEU A N 1
ATOM 603 C CA . LEU A 1 77 ? -21.368 -15.127 33.198 1.00 71.06 77 LEU A CA 1
ATOM 604 C C . LEU A 1 77 ? -22.572 -16.064 33.241 1.00 71.06 77 LEU A C 1
ATOM 606 O O . LEU A 1 77 ? -22.615 -16.992 34.054 1.00 71.06 77 LEU A O 1
ATOM 610 N N . PHE A 1 78 ? -23.532 -15.814 32.357 1.00 68.38 78 PHE A N 1
ATOM 611 C CA . PHE A 1 78 ? -24.709 -16.651 32.166 1.00 68.38 78 PHE A CA 1
ATOM 612 C C . PHE A 1 78 ? -24.677 -17.229 30.753 1.00 68.38 78 PHE A C 1
ATOM 614 O O . PHE A 1 78 ? -24.265 -16.546 29.816 1.00 68.38 78 PHE A O 1
ATOM 621 N N . LEU A 1 79 ? -25.086 -18.491 30.639 1.00 64.50 79 LEU A N 1
ATOM 622 C CA . LEU A 1 79 ? -25.378 -19.123 29.358 1.00 64.50 79 LEU A CA 1
ATOM 623 C C . LEU A 1 79 ? -26.805 -18.736 28.970 1.00 64.50 79 LEU A C 1
ATOM 625 O O . LEU A 1 79 ? -27.690 -18.761 29.829 1.00 64.50 79 LEU A O 1
ATOM 629 N N . ASP A 1 80 ? -27.019 -18.360 27.718 1.00 60.16 80 ASP A N 1
ATOM 630 C CA . ASP A 1 80 ? -28.363 -18.209 27.173 1.00 60.16 80 ASP A CA 1
ATOM 631 C C . ASP A 1 80 ? -28.979 -19.569 26.793 1.00 60.16 80 ASP A C 1
ATOM 633 O O . ASP A 1 80 ? -28.371 -20.628 26.979 1.00 60.16 80 ASP A O 1
ATOM 637 N N . ASP A 1 81 ? -30.207 -19.540 26.271 1.00 63.69 81 ASP A N 1
ATOM 638 C CA . ASP A 1 81 ? -30.968 -20.740 25.900 1.00 63.69 81 ASP A CA 1
ATOM 639 C C . ASP A 1 81 ? -30.300 -21.562 24.778 1.00 63.69 81 ASP A C 1
ATOM 641 O O . ASP A 1 81 ? -30.613 -22.743 24.611 1.00 63.69 81 ASP A O 1
ATOM 645 N N . ASN A 1 82 ? -29.361 -20.967 24.033 1.00 55.06 82 ASN A N 1
ATOM 646 C CA . ASN A 1 82 ? -28.576 -21.637 22.996 1.00 55.06 82 ASN A CA 1
ATOM 647 C C . ASN A 1 82 ? -27.241 -22.183 23.533 1.00 55.06 82 ASN A C 1
ATOM 649 O O . ASN A 1 82 ? -26.538 -22.910 22.828 1.00 55.06 82 ASN A O 1
ATOM 653 N N . GLY A 1 83 ? -26.914 -21.893 24.796 1.00 56.00 83 GLY A N 1
ATOM 654 C CA . GLY A 1 83 ? -25.644 -22.248 25.415 1.00 56.00 83 GLY A CA 1
ATOM 655 C C . GLY A 1 83 ? -24.518 -21.259 25.111 1.00 56.00 83 GLY A C 1
ATOM 656 O O . GLY A 1 83 ? -23.356 -21.607 25.333 1.00 56.00 83 GLY A O 1
ATOM 657 N N . ASP A 1 84 ? -24.841 -20.053 24.639 1.00 57.62 84 ASP A N 1
ATOM 658 C CA . ASP A 1 84 ? -23.867 -19.001 24.364 1.00 57.62 84 ASP A CA 1
ATOM 659 C C . ASP A 1 84 ? -23.650 -18.127 25.602 1.00 57.62 84 ASP A C 1
ATOM 661 O O . ASP A 1 84 ? -24.559 -17.855 26.390 1.00 57.62 84 ASP A O 1
ATOM 665 N N . VAL A 1 85 ? -22.408 -17.684 25.804 1.00 59.72 85 VAL A N 1
ATOM 666 C CA . VAL A 1 85 ? -22.042 -16.831 26.937 1.00 59.72 85 VAL A CA 1
ATOM 667 C C . VAL A 1 85 ? -22.092 -15.366 26.510 1.00 59.72 85 VAL A C 1
ATOM 669 O O . VAL A 1 85 ? -21.223 -14.908 25.771 1.00 59.72 85 VAL A O 1
ATOM 672 N N . ASN A 1 86 ? -23.064 -14.618 27.037 1.00 57.38 86 ASN A N 1
ATOM 673 C CA . ASN A 1 86 ? -23.213 -13.182 26.778 1.00 57.38 86 ASN A CA 1
ATOM 674 C C . ASN A 1 86 ? -22.841 -12.362 28.024 1.00 57.38 86 ASN A C 1
ATOM 676 O O . ASN A 1 86 ? -23.271 -12.670 29.139 1.00 57.38 86 ASN A O 1
ATOM 680 N N . PHE A 1 87 ? -22.051 -11.297 27.862 1.00 64.88 87 PHE A N 1
ATOM 681 C CA . PHE A 1 87 ? -21.693 -10.400 28.969 1.00 64.88 87 PHE A CA 1
ATOM 682 C C . PHE A 1 87 ? -21.355 -8.996 28.505 1.00 64.88 87 PHE A C 1
ATOM 684 O O . PHE A 1 87 ? -21.002 -8.753 27.358 1.00 64.88 87 PHE A O 1
ATOM 691 N N . THR A 1 88 ? -21.468 -8.048 29.433 1.00 60.59 88 THR A N 1
ATOM 692 C CA . THR A 1 88 ? -21.178 -6.637 29.192 1.00 60.59 88 THR A CA 1
ATOM 693 C C . THR A 1 88 ? -20.111 -6.144 30.153 1.00 60.59 88 THR A C 1
ATOM 695 O O . THR A 1 88 ? -20.246 -6.320 31.364 1.00 60.59 88 THR A O 1
ATOM 698 N N . PHE A 1 89 ? -19.079 -5.493 29.622 1.00 66.00 89 PHE A N 1
ATOM 699 C CA . PHE A 1 89 ? -18.126 -4.724 30.409 1.00 66.00 89 PHE A CA 1
ATOM 700 C C . PHE A 1 89 ? -18.532 -3.256 30.423 1.00 66.00 89 PHE A C 1
ATOM 702 O O . PHE A 1 89 ? -18.849 -2.652 29.397 1.00 66.00 89 PHE A O 1
ATOM 709 N N . SER A 1 90 ? -18.490 -2.668 31.611 1.00 67.44 90 SER A N 1
ATOM 710 C CA . SER A 1 90 ? -18.718 -1.244 31.833 1.00 67.44 90 SER A CA 1
ATOM 711 C C . SER A 1 90 ? -17.477 -0.598 32.434 1.00 67.44 90 SER A C 1
ATOM 713 O O . SER A 1 90 ? -16.696 -1.267 33.106 1.00 67.44 90 SER A O 1
ATOM 715 N N . GLY A 1 91 ? -17.331 0.716 32.265 1.00 67.88 91 GLY A N 1
ATOM 716 C CA . GLY A 1 91 ? -16.237 1.471 32.886 1.00 67.88 91 GLY A CA 1
ATOM 717 C C . GLY A 1 91 ? -14.891 1.337 32.172 1.00 67.88 91 GLY A C 1
ATOM 718 O O . GLY A 1 91 ? -13.858 1.613 32.778 1.00 67.88 91 GLY A O 1
ATOM 719 N N . LEU A 1 92 ? -14.899 0.928 30.900 1.00 73.50 92 LEU A N 1
ATOM 720 C CA . LEU A 1 92 ? -13.721 1.007 30.043 1.00 73.50 92 LEU A CA 1
ATOM 721 C C . LEU A 1 92 ? -13.351 2.478 29.803 1.00 73.50 92 LEU A C 1
ATOM 723 O O . LEU A 1 92 ? -14.220 3.344 29.703 1.00 73.50 92 LEU A O 1
ATOM 727 N N . GLN A 1 93 ? -12.057 2.745 29.711 1.00 75.00 93 GLN A N 1
ATOM 728 C CA . GLN A 1 93 ? -11.472 4.044 29.414 1.00 75.00 93 GLN A CA 1
ATOM 729 C C . GLN A 1 93 ? -10.850 3.992 28.021 1.00 75.00 93 GLN A C 1
ATOM 731 O O . GLN A 1 93 ? -10.257 2.985 27.631 1.00 75.00 93 GLN A O 1
ATOM 736 N N . THR A 1 94 ? -10.996 5.077 27.269 1.00 78.44 94 THR A N 1
ATOM 737 C CA . THR A 1 94 ? -10.387 5.252 25.946 1.00 78.44 94 THR A CA 1
ATOM 738 C C . THR A 1 94 ? -8.859 5.304 26.061 1.00 78.44 94 THR A C 1
ATOM 740 O O . THR A 1 94 ? -8.328 5.882 27.011 1.00 78.44 94 THR A O 1
ATOM 743 N N . GLY A 1 95 ? -8.141 4.703 25.107 1.00 76.38 95 GLY A N 1
ATOM 744 C CA . GLY A 1 95 ? -6.673 4.726 25.076 1.00 76.38 95 GLY A CA 1
ATOM 745 C C . GLY A 1 95 ? -5.973 3.651 25.920 1.00 76.38 95 GLY A C 1
ATOM 746 O O . GLY A 1 95 ? -4.765 3.744 26.161 1.00 76.38 95 GLY A O 1
ATOM 747 N N . LYS A 1 96 ? -6.693 2.628 26.389 1.00 80.44 96 LYS A N 1
ATOM 748 C CA . LYS A 1 96 ? -6.194 1.610 27.325 1.00 80.44 96 LYS A CA 1
ATOM 749 C C . LYS A 1 96 ? -6.242 0.208 26.726 1.00 80.44 96 LYS A C 1
ATOM 751 O O . LYS A 1 96 ? -7.080 -0.087 25.880 1.00 80.44 96 LYS A O 1
ATOM 756 N N . ASP A 1 97 ? -5.365 -0.656 27.224 1.00 84.81 97 ASP A N 1
ATOM 757 C CA . ASP A 1 97 ? -5.359 -2.080 26.898 1.00 84.81 97 ASP A CA 1
ATOM 758 C C . ASP A 1 97 ? -6.044 -2.850 28.022 1.00 84.81 97 ASP A C 1
ATOM 760 O O . ASP A 1 97 ? -5.817 -2.570 29.203 1.00 84.81 97 ASP A O 1
ATOM 764 N N . TYR A 1 98 ? -6.876 -3.817 27.660 1.00 81.00 98 TYR A N 1
ATOM 765 C CA . TYR A 1 98 ? -7.685 -4.606 28.574 1.00 81.00 98 TYR A CA 1
ATOM 766 C C . TYR A 1 98 ? -7.370 -6.091 28.435 1.00 81.00 98 TYR A C 1
ATOM 768 O O . TYR A 1 98 ? -7.072 -6.586 27.351 1.00 81.00 98 TYR A O 1
ATOM 776 N N . GLU A 1 99 ? -7.464 -6.802 29.556 1.00 83.88 99 GLU A N 1
ATOM 777 C CA . GLU A 1 99 ? -7.440 -8.261 29.601 1.00 83.88 99 GLU A CA 1
ATOM 778 C C . GLU A 1 99 ? -8.748 -8.753 30.222 1.00 83.88 99 GLU A C 1
ATOM 780 O O . GLU A 1 99 ? -9.201 -8.246 31.253 1.00 83.88 99 GLU A O 1
ATOM 785 N N . VAL A 1 100 ? -9.329 -9.778 29.608 1.00 80.31 100 VAL A N 1
ATOM 786 C CA . VAL A 1 100 ? -10.439 -10.561 30.135 1.00 80.31 100 VAL A CA 1
ATOM 787 C C . VAL A 1 100 ? -9.945 -11.980 30.360 1.00 80.31 100 VAL A C 1
ATOM 789 O O . VAL A 1 100 ? -9.565 -12.670 29.421 1.00 80.31 100 VAL A O 1
ATOM 792 N N . SER A 1 101 ? -9.989 -12.432 31.606 1.00 81.88 101 SER A N 1
ATOM 793 C CA . SER A 1 101 ? -9.685 -13.802 32.003 1.00 81.88 101 SER A CA 1
ATOM 794 C C . SER A 1 101 ? -10.978 -14.539 32.361 1.00 81.88 101 SER A C 1
ATOM 796 O O . SER A 1 101 ? -11.647 -14.210 33.344 1.00 81.88 101 SER A O 1
ATOM 798 N N . PHE A 1 102 ? -11.319 -15.566 31.588 1.00 77.25 102 PHE A N 1
ATOM 799 C CA . PHE A 1 102 ? -12.457 -16.445 31.845 1.00 77.25 102 PHE A CA 1
ATOM 800 C C . PHE A 1 102 ? -12.062 -17.519 32.846 1.00 77.25 102 PHE A C 1
ATOM 802 O O . PHE A 1 102 ? -11.207 -18.356 32.573 1.00 77.25 102 PHE A O 1
ATOM 809 N N . LEU A 1 103 ? -12.706 -17.506 34.007 1.00 74.38 103 LEU A N 1
ATOM 810 C CA . LEU A 1 103 ? -12.542 -18.495 35.058 1.00 74.38 103 LEU A CA 1
ATOM 811 C C . LEU A 1 103 ? -13.790 -19.368 35.109 1.00 74.38 103 LEU A C 1
ATOM 813 O O . LEU A 1 103 ? -14.889 -18.892 35.397 1.00 74.38 103 LEU A O 1
ATOM 817 N N . VAL A 1 104 ? -13.605 -20.661 34.878 1.00 68.94 104 VAL A N 1
ATOM 818 C CA . VAL A 1 104 ? -14.653 -21.666 35.059 1.00 68.94 104 VAL A CA 1
ATOM 819 C C . VAL A 1 104 ? -14.284 -22.510 36.267 1.00 68.94 104 VAL A C 1
ATOM 821 O O . VAL A 1 104 ? -13.217 -23.125 36.285 1.00 68.94 104 VAL A O 1
ATOM 824 N N . SER A 1 105 ? -15.149 -22.538 37.279 1.00 67.38 105 SER A N 1
ATOM 825 C CA . SER A 1 105 ? -14.920 -23.332 38.488 1.00 67.38 105 SER A CA 1
ATOM 826 C C . SER A 1 105 ? -16.190 -24.028 38.968 1.00 67.38 105 SER A C 1
ATOM 828 O O . SER A 1 105 ? -17.277 -23.446 38.919 1.00 67.38 105 SER A O 1
ATOM 830 N N . ASN A 1 106 ? -16.035 -25.231 39.512 1.00 62.56 106 ASN A N 1
ATOM 831 C CA . ASN A 1 106 ? -17.035 -25.898 40.347 1.00 62.56 106 ASN A CA 1
ATOM 832 C C . ASN A 1 106 ? -16.356 -26.533 41.578 1.00 62.56 106 ASN A C 1
ATOM 834 O O . ASN A 1 106 ? -15.157 -26.351 41.799 1.00 62.56 106 ASN A O 1
ATOM 838 N N . ASP A 1 107 ? -17.108 -27.320 42.347 1.00 63.78 107 ASP A N 1
ATOM 839 C CA . ASP A 1 107 ? -16.604 -28.017 43.540 1.00 63.78 107 ASP A CA 1
ATOM 840 C C . ASP A 1 107 ? -15.481 -29.033 43.234 1.00 63.78 107 ASP A C 1
ATOM 842 O O . ASP A 1 107 ? -14.750 -29.439 44.136 1.00 63.78 107 ASP A O 1
ATOM 846 N N . ALA A 1 108 ? -15.309 -29.430 41.966 1.00 58.91 108 ALA A N 1
ATOM 847 C CA . ALA A 1 108 ? -14.265 -30.346 41.508 1.00 58.91 108 ALA A CA 1
ATOM 848 C C . ALA A 1 108 ? -12.968 -29.640 41.058 1.00 58.91 108 ALA A C 1
ATOM 850 O O . ALA A 1 108 ? -11.976 -30.321 40.789 1.00 58.91 108 ALA A O 1
ATOM 851 N N . GLY A 1 109 ? -12.947 -28.303 40.978 1.00 61.44 109 GLY A N 1
ATOM 852 C CA . GLY A 1 109 ? -11.753 -27.510 40.663 1.00 61.44 109 GLY A CA 1
ATOM 853 C C . GLY A 1 109 ? -11.977 -26.396 39.634 1.00 61.44 109 GLY A C 1
ATOM 854 O O . GLY A 1 109 ? -13.090 -26.156 39.166 1.00 61.44 109 GLY A O 1
ATOM 855 N N . THR A 1 110 ? -10.886 -25.714 39.274 1.00 66.31 110 THR A N 1
ATOM 856 C CA . THR A 1 110 ? -10.868 -24.566 38.348 1.00 66.31 110 THR A CA 1
ATOM 857 C C . THR A 1 110 ? -10.174 -24.950 37.041 1.00 66.31 110 THR A C 1
ATOM 859 O O . THR A 1 110 ? -9.079 -25.512 37.073 1.00 66.31 110 THR A O 1
ATOM 862 N N . LEU A 1 111 ? -10.791 -24.647 35.895 1.00 65.62 111 LEU A N 1
ATOM 863 C CA . LEU A 1 111 ? -10.148 -24.785 34.584 1.00 65.62 111 LEU A CA 1
ATOM 864 C C . LEU A 1 111 ? -9.093 -23.690 34.385 1.00 65.62 111 LEU A C 1
ATOM 866 O O . LEU A 1 111 ? -9.210 -22.595 34.937 1.00 65.62 111 LEU A O 1
ATOM 870 N N . ALA A 1 112 ? -8.069 -23.982 33.580 1.00 68.50 112 ALA A N 1
ATOM 871 C CA . ALA A 1 112 ? -7.073 -22.983 33.211 1.00 68.50 112 ALA A CA 1
ATOM 872 C C . ALA A 1 112 ? -7.771 -21.767 32.572 1.00 68.50 112 ALA A C 1
ATOM 874 O O . ALA A 1 112 ? -8.606 -21.958 31.682 1.00 68.50 112 ALA A O 1
ATOM 875 N N . PRO A 1 113 ? -7.473 -20.536 33.025 1.00 70.06 113 PRO A N 1
ATOM 876 C CA . PRO A 1 113 ? -8.164 -19.365 32.522 1.00 70.06 113 PRO A CA 1
ATOM 877 C C . PRO A 1 113 ? -7.831 -19.135 31.053 1.00 70.06 113 PRO A C 1
ATOM 879 O O . PRO A 1 113 ? -6.658 -19.073 30.679 1.00 70.06 113 PRO A O 1
ATOM 882 N N . LYS A 1 114 ? -8.867 -18.965 30.232 1.00 73.25 114 LYS A N 1
ATOM 883 C CA . LYS A 1 114 ? -8.706 -18.457 28.869 1.00 73.25 114 LYS A CA 1
ATOM 884 C C . LYS A 1 114 ? -8.648 -16.937 28.924 1.00 73.25 114 LYS A C 1
ATOM 886 O O . LYS A 1 114 ? -9.415 -16.324 29.665 1.00 73.25 114 LYS A O 1
ATOM 891 N N . LYS A 1 115 ? -7.739 -16.341 28.158 1.00 77.81 115 LYS A N 1
ATOM 892 C CA . LYS A 1 115 ? -7.539 -14.894 28.113 1.00 77.81 115 LYS A CA 1
ATOM 893 C C . LYS A 1 115 ? -7.949 -14.335 26.762 1.00 77.81 115 LYS A C 1
ATOM 895 O O . LYS A 1 115 ? -7.666 -14.949 25.738 1.00 77.81 115 LYS A O 1
ATOM 900 N N . ILE A 1 116 ? -8.599 -13.181 26.788 1.00 75.38 116 ILE A N 1
ATOM 901 C CA . ILE A 1 116 ? -8.818 -12.325 25.626 1.00 75.38 116 ILE A CA 1
ATOM 902 C C . ILE A 1 116 ? -8.220 -10.969 25.970 1.00 75.38 116 ILE A C 1
ATOM 904 O O . ILE A 1 116 ? -8.476 -10.432 27.047 1.00 75.38 116 ILE A O 1
ATOM 908 N N . GLU A 1 117 ? -7.422 -10.431 25.063 1.00 80.44 117 GLU A N 1
ATOM 909 C CA . GLU A 1 117 ? -6.892 -9.080 25.162 1.00 80.44 117 GLU A CA 1
ATOM 910 C C . GLU A 1 117 ? -7.519 -8.234 24.061 1.00 80.44 117 GLU A C 1
ATOM 912 O O . GLU A 1 117 ? -7.814 -8.738 22.980 1.00 80.44 117 GLU A O 1
ATOM 917 N N . PHE A 1 118 ? -7.767 -6.965 24.357 1.00 78.06 118 PHE A N 1
ATOM 918 C CA . PHE A 1 118 ? -8.210 -5.991 23.368 1.00 78.06 118 PHE A CA 1
ATOM 919 C C . PHE A 1 118 ? -7.768 -4.595 23.802 1.00 78.06 118 PHE A C 1
ATOM 921 O O . PHE A 1 118 ? -7.498 -4.350 24.980 1.00 78.06 118 PHE A O 1
ATOM 928 N N . SER A 1 119 ? -7.704 -3.664 22.858 1.00 80.12 119 SER A N 1
ATOM 929 C CA . SER A 1 119 ? -7.402 -2.257 23.140 1.00 80.12 119 SER A CA 1
ATOM 930 C C . SER A 1 119 ? -8.627 -1.384 22.879 1.00 80.12 119 SER A C 1
ATOM 932 O O . SER A 1 119 ? -9.526 -1.800 22.158 1.00 80.12 119 SER A O 1
ATOM 934 N N . THR A 1 120 ? -8.674 -0.187 23.462 1.00 82.19 120 THR A N 1
ATOM 935 C CA . THR A 1 120 ? -9.664 0.869 23.165 1.00 82.19 120 THR A CA 1
ATOM 936 C C . THR A 1 120 ? -9.034 2.011 22.359 1.00 82.19 120 THR A C 1
ATOM 938 O O . THR A 1 120 ? -9.371 3.185 22.541 1.00 82.19 120 THR A O 1
ATOM 941 N N . ARG A 1 121 ? -8.066 1.661 21.504 1.00 88.56 121 ARG A N 1
ATOM 942 C CA . ARG A 1 121 ? -7.259 2.554 20.656 1.00 88.56 121 ARG A CA 1
ATOM 943 C C . ARG A 1 121 ? -7.635 2.446 19.174 1.00 88.56 121 ARG A C 1
ATOM 945 O O . ARG A 1 121 ? -6.774 2.521 18.300 1.00 88.56 121 ARG A O 1
ATOM 952 N N . GLN A 1 122 ? -8.913 2.222 18.882 1.00 91.31 122 GLN A N 1
ATOM 953 C CA . GLN A 1 122 ? -9.425 2.070 17.520 1.00 91.31 122 GLN A CA 1
ATOM 954 C C . GLN A 1 122 ? -10.533 3.075 17.235 1.00 91.31 122 GLN A C 1
ATOM 956 O O . GLN A 1 122 ? -11.368 3.368 18.094 1.00 91.31 122 GLN A O 1
ATOM 961 N N . VAL A 1 123 ? -10.561 3.542 15.993 1.00 94.50 123 VAL A N 1
ATOM 962 C CA . VAL A 1 123 ? -11.672 4.270 15.394 1.00 94.50 123 VAL A CA 1
ATOM 963 C C . VAL A 1 123 ? -12.285 3.397 14.307 1.00 94.50 123 VAL A C 1
ATOM 965 O O . VAL A 1 123 ? -11.595 2.964 13.392 1.00 94.50 123 VAL A O 1
ATOM 968 N N . TYR A 1 124 ? -13.584 3.138 14.406 1.00 94.50 124 TYR A N 1
ATOM 969 C CA . TYR A 1 124 ? -14.287 2.190 13.541 1.00 94.50 124 TYR A CA 1
ATOM 970 C C . TYR A 1 124 ? -14.992 2.902 12.389 1.00 94.50 124 TYR A C 1
ATOM 972 O O . TYR A 1 124 ? -15.682 3.903 12.615 1.00 94.50 124 TYR A O 1
ATOM 980 N N . VAL A 1 125 ? -14.868 2.362 11.176 1.00 96.62 125 VAL A N 1
ATOM 981 C CA . VAL A 1 125 ? -15.423 2.944 9.948 1.00 96.62 125 VAL A CA 1
ATOM 982 C C . VAL A 1 125 ? -16.237 1.908 9.177 1.00 96.62 125 VAL A C 1
ATOM 984 O O . VAL A 1 125 ? -15.738 0.832 8.856 1.00 96.62 125 VAL A O 1
ATOM 987 N N . ASP A 1 126 ? -17.474 2.254 8.835 1.00 96.12 126 ASP A N 1
ATOM 988 C CA . ASP A 1 126 ? -18.378 1.469 7.994 1.00 96.12 126 ASP A CA 1
ATOM 989 C C . ASP A 1 126 ? -19.008 2.416 6.960 1.00 96.12 126 ASP A C 1
ATOM 991 O O . ASP A 1 126 ? -19.829 3.264 7.332 1.00 96.12 126 ASP A O 1
ATOM 995 N N . PRO A 1 127 ? -18.643 2.296 5.670 1.00 93.12 127 PRO A N 1
ATOM 996 C CA . PRO A 1 127 ? -19.087 3.226 4.637 1.00 93.12 127 PRO A CA 1
ATOM 997 C C . PRO A 1 127 ? -20.605 3.165 4.396 1.00 93.12 127 PRO A C 1
ATOM 999 O O . PRO A 1 127 ? -21.162 4.070 3.777 1.00 93.12 127 PRO A O 1
ATOM 1002 N N . GLU A 1 128 ? -21.297 2.138 4.904 1.00 92.62 128 GLU A N 1
ATOM 1003 C CA . GLU A 1 128 ? -22.738 1.934 4.728 1.00 92.62 128 GLU A CA 1
ATOM 1004 C C . GLU A 1 128 ? -23.574 2.378 5.945 1.00 92.62 128 GLU A C 1
ATOM 1006 O O . GLU A 1 128 ? -24.801 2.433 5.859 1.00 92.62 128 GLU A O 1
ATOM 1011 N N . TYR A 1 129 ? -22.947 2.739 7.074 1.00 88.56 129 TYR A N 1
ATOM 1012 C CA . TYR A 1 129 ? -23.658 3.020 8.334 1.00 88.56 129 TYR A CA 1
ATOM 1013 C C . TYR A 1 129 ? -24.442 4.349 8.346 1.00 88.56 129 TYR A C 1
ATOM 1015 O O . TYR A 1 129 ? -25.394 4.519 9.111 1.00 88.56 129 TYR A O 1
ATOM 1023 N N . GLY A 1 130 ? -24.074 5.301 7.484 1.00 81.94 130 GLY A N 1
ATOM 1024 C CA . GLY A 1 130 ? -24.650 6.649 7.448 1.00 81.94 130 GLY A CA 1
ATOM 1025 C C . GLY A 1 130 ? -24.067 7.617 8.494 1.00 81.94 130 GLY A C 1
ATOM 1026 O O . GLY A 1 130 ? -23.258 7.259 9.346 1.00 81.94 130 GLY A O 1
ATOM 1027 N N . ASN A 1 131 ? -24.479 8.888 8.437 1.00 80.06 131 ASN A N 1
ATOM 1028 C CA . ASN A 1 131 ? -23.734 10.017 9.031 1.00 80.06 131 ASN A CA 1
ATOM 1029 C C . ASN A 1 131 ? -23.991 10.281 10.533 1.00 80.06 131 ASN A C 1
ATOM 1031 O O . ASN A 1 131 ? -23.765 11.390 11.012 1.00 80.06 131 ASN A O 1
ATOM 1035 N N . THR A 1 132 ? -24.488 9.298 11.289 1.00 82.88 132 THR A N 1
ATOM 1036 C CA . THR A 1 132 ? -24.741 9.420 12.746 1.00 82.88 132 THR A CA 1
ATOM 1037 C C . THR A 1 132 ? -23.722 8.668 13.606 1.00 82.88 132 THR A C 1
ATOM 1039 O O . THR A 1 132 ? -23.873 8.576 14.826 1.00 82.88 132 THR A O 1
ATOM 1042 N N . GLY A 1 133 ? -22.717 8.078 12.962 1.00 84.94 133 GLY A N 1
ATOM 1043 C CA . GLY A 1 133 ? -21.609 7.377 13.593 1.00 84.94 133 GLY A CA 1
ATOM 1044 C C . GLY A 1 133 ? -20.812 8.217 14.584 1.00 84.94 133 GLY A C 1
ATOM 1045 O O . GLY A 1 133 ? -20.709 9.431 14.437 1.00 84.94 133 GLY A O 1
ATOM 1046 N N . LYS A 1 134 ? -20.206 7.563 15.580 1.00 86.12 134 LYS A N 1
ATOM 1047 C CA . LYS A 1 134 ? -19.259 8.196 16.521 1.00 86.12 134 LYS A CA 1
ATOM 1048 C C . LYS A 1 134 ? -17.842 7.628 16.425 1.00 86.12 134 LYS A C 1
ATOM 1050 O O . LYS A 1 134 ? -16.938 8.163 17.052 1.00 86.12 134 LYS A O 1
ATOM 1055 N N . GLY A 1 135 ? -17.655 6.532 15.694 1.00 85.56 135 GLY A N 1
ATOM 1056 C CA . GLY A 1 135 ? -16.369 5.869 15.495 1.00 85.56 135 GLY A CA 1
ATOM 1057 C C . GLY A 1 135 ? -15.880 5.079 16.704 1.00 85.56 135 GLY A C 1
ATOM 1058 O O . GLY A 1 135 ? -14.751 4.619 16.690 1.00 85.56 135 GLY A O 1
ATOM 1059 N N . THR A 1 136 ? -16.697 4.906 17.748 1.00 83.06 136 THR A N 1
ATOM 1060 C CA . THR A 1 136 ? -16.279 4.285 19.020 1.00 83.06 136 THR A CA 1
ATOM 1061 C C . THR A 1 136 ? -16.445 2.766 19.061 1.00 83.06 136 THR A C 1
ATOM 1063 O O . THR A 1 136 ? -16.001 2.134 20.015 1.00 83.06 136 THR A O 1
ATOM 1066 N N . SER A 1 137 ? -17.131 2.178 18.074 1.00 83.75 137 SER A N 1
ATOM 1067 C CA . SER A 1 137 ? -17.325 0.728 17.928 1.00 83.75 137 SER A CA 1
ATOM 1068 C C . SER A 1 137 ? -17.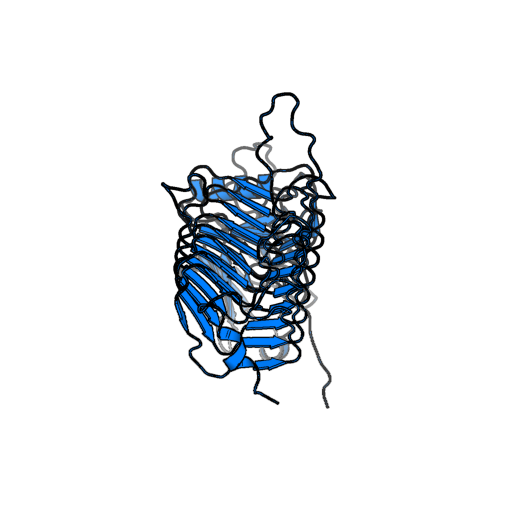930 0.374 16.571 1.00 83.75 137 SER A C 1
ATOM 1070 O O . SER A 1 137 ? -18.520 1.243 15.930 1.00 83.75 137 SER A O 1
ATOM 1072 N N . TRP A 1 138 ? -17.930 -0.911 16.206 1.00 87.38 138 TRP A N 1
ATOM 1073 C CA . TRP A 1 138 ? -18.650 -1.430 15.036 1.00 87.38 138 TRP A CA 1
ATOM 1074 C C . TRP A 1 138 ? -20.161 -1.184 15.023 1.00 87.38 138 TRP A C 1
ATOM 1076 O O . TRP A 1 138 ? -20.768 -1.205 13.956 1.00 87.38 138 TRP A O 1
ATOM 1086 N N . ARG A 1 139 ? -20.787 -0.919 16.179 1.00 81.56 139 ARG A N 1
ATOM 1087 C CA . ARG A 1 139 ? -22.199 -0.509 16.219 1.00 81.56 139 ARG A CA 1
ATOM 1088 C C . ARG A 1 139 ? -22.393 0.960 15.892 1.00 81.56 139 ARG A C 1
ATOM 1090 O O . ARG A 1 139 ? -23.433 1.307 15.362 1.00 81.56 139 ARG A O 1
ATOM 1097 N N . PHE A 1 140 ? -21.454 1.820 16.267 1.00 82.06 140 PHE A N 1
ATOM 1098 C CA . PHE A 1 140 ? -21.540 3.254 15.998 1.00 82.06 140 PHE A CA 1
ATOM 1099 C C . PHE A 1 140 ? -20.344 3.726 15.163 1.00 82.06 140 PHE A C 1
ATOM 1101 O O . PHE A 1 140 ? -19.692 4.694 15.567 1.00 82.06 140 PHE A O 1
ATOM 1108 N N . PRO A 1 141 ? -20.020 3.061 14.041 1.00 91.50 141 PRO A N 1
ATOM 1109 C CA . PRO A 1 141 ? -18.861 3.389 13.230 1.00 91.50 141 PRO A CA 1
ATOM 1110 C C . PRO A 1 141 ? -19.113 4.697 12.482 1.00 91.50 141 PRO A C 1
ATOM 1112 O O . PRO A 1 141 ? -20.260 5.067 12.242 1.00 91.50 141 PRO A O 1
ATOM 1115 N N . LEU A 1 142 ? -18.053 5.415 12.129 1.00 93.25 142 LEU A N 1
ATOM 1116 C CA . LEU A 1 142 ? -18.148 6.557 11.219 1.00 93.25 142 LEU A CA 1
ATOM 1117 C C . LEU A 1 142 ? -18.371 6.065 9.785 1.00 93.25 142 LEU A C 1
ATOM 1119 O O . LEU A 1 142 ? -17.859 5.018 9.407 1.00 93.25 142 LEU A O 1
ATOM 1123 N N . SER A 1 143 ? -19.097 6.834 8.977 1.00 93.00 143 SER A N 1
ATOM 1124 C CA . SER A 1 143 ? -19.261 6.567 7.540 1.00 93.00 143 SER A CA 1
ATOM 1125 C C . SER A 1 143 ? -18.246 7.302 6.662 1.00 93.00 143 SER A C 1
ATOM 1127 O O . SER A 1 143 ? -18.065 6.937 5.504 1.00 93.00 143 SER A O 1
ATOM 1129 N N . ASN A 1 144 ? -17.586 8.335 7.196 1.00 90.56 144 ASN A N 1
ATOM 1130 C CA . ASN A 1 144 ? -16.641 9.178 6.468 1.00 90.56 144 ASN A CA 1
ATOM 1131 C C . ASN A 1 144 ? -15.198 8.927 6.939 1.00 90.56 144 ASN A C 1
ATOM 1133 O O . ASN A 1 144 ? -14.922 8.919 8.142 1.00 90.56 144 ASN A O 1
ATOM 1137 N N . MET A 1 145 ? -14.283 8.742 5.981 1.00 90.19 145 MET A N 1
ATOM 1138 C CA . MET A 1 145 ? -12.883 8.413 6.260 1.00 90.19 145 MET A CA 1
ATOM 1139 C C . MET A 1 145 ? -12.122 9.586 6.889 1.00 90.19 145 MET A C 1
ATOM 1141 O O . MET A 1 145 ? -11.417 9.381 7.874 1.00 90.19 145 MET A O 1
ATOM 1145 N N . GLN A 1 146 ? -12.300 10.816 6.392 1.00 89.25 146 GLN A N 1
ATOM 1146 C CA . GLN A 1 146 ? -11.619 11.989 6.953 1.00 89.25 146 GLN A CA 1
ATOM 1147 C C . GLN A 1 146 ? -12.017 12.207 8.415 1.00 89.25 146 GLN A C 1
ATOM 1149 O O . GLN A 1 146 ? -11.163 12.420 9.267 1.00 89.25 146 GLN A O 1
ATOM 1154 N N . GLN A 1 147 ? -13.303 12.065 8.744 1.00 91.75 147 GLN A N 1
ATOM 1155 C CA . GLN A 1 147 ? -13.769 12.173 10.129 1.00 91.75 147 GLN A CA 1
ATOM 1156 C C . GLN A 1 147 ? -13.114 11.138 11.050 1.00 91.75 147 GLN A C 1
ATOM 1158 O O . GLN A 1 147 ? -12.863 11.435 12.222 1.00 91.75 147 GLN A O 1
ATOM 1163 N N . ALA A 1 148 ? -12.850 9.931 10.542 1.00 93.50 148 ALA A N 1
ATOM 1164 C CA . ALA A 1 148 ? -12.178 8.884 11.299 1.00 93.50 148 ALA A CA 1
ATOM 1165 C C . ALA A 1 148 ? -10.703 9.218 11.539 1.00 93.50 148 ALA A C 1
ATOM 1167 O O . ALA A 1 148 ? -10.226 9.085 12.667 1.00 93.50 148 ALA A O 1
ATOM 1168 N N . VAL A 1 149 ? -10.023 9.728 10.512 1.00 91.69 149 VAL A N 1
ATOM 1169 C CA . VAL A 1 149 ? -8.645 10.224 10.593 1.00 91.69 149 VAL A CA 1
ATOM 1170 C C . VAL A 1 149 ? -8.523 11.376 11.592 1.00 91.69 149 VAL A C 1
ATOM 1172 O O . VAL A 1 149 ? -7.708 11.317 12.516 1.00 91.69 149 VAL A O 1
ATOM 1175 N N . ASP A 1 150 ? -9.404 12.372 11.500 1.00 91.31 150 ASP A N 1
ATOM 1176 C CA . ASP A 1 150 ? -9.436 13.505 12.425 1.00 91.31 150 ASP A CA 1
ATOM 1177 C C . ASP A 1 150 ? -9.697 13.058 13.868 1.00 91.31 150 ASP A C 1
ATOM 1179 O O . ASP A 1 150 ? -9.128 13.604 14.818 1.00 91.31 150 ASP A O 1
ATOM 1183 N N . LEU A 1 151 ? -10.597 12.087 14.060 1.00 92.12 151 LEU A N 1
ATOM 1184 C CA . LEU A 1 151 ? -10.909 11.557 15.382 1.00 92.12 151 LEU A CA 1
ATOM 1185 C C . LEU A 1 151 ? -9.718 10.797 15.967 1.00 92.12 151 LEU A C 1
ATOM 1187 O O . LEU A 1 151 ? -9.372 11.053 17.121 1.00 92.12 151 LEU A O 1
ATOM 1191 N N . ALA A 1 152 ? -9.085 9.918 15.188 1.00 92.75 152 ALA A N 1
ATOM 1192 C CA . ALA A 1 152 ? -7.912 9.167 15.620 1.00 92.75 152 ALA A CA 1
ATOM 1193 C C . ALA A 1 152 ? -6.792 10.120 16.053 1.00 92.75 152 ALA A C 1
ATOM 1195 O O . ALA A 1 152 ? -6.293 10.004 17.168 1.00 92.75 152 ALA A O 1
ATOM 1196 N N . HIS A 1 153 ? -6.488 11.147 15.254 1.00 90.81 153 HIS A N 1
ATOM 1197 C CA . HIS A 1 153 ? -5.490 12.163 15.604 1.00 90.81 153 HIS A CA 1
ATOM 1198 C C . HIS A 1 153 ? -5.807 12.912 16.899 1.00 90.81 153 HIS A C 1
ATOM 1200 O O . HIS A 1 153 ? -4.952 13.057 17.778 1.00 90.81 153 HIS A O 1
ATOM 1206 N N . ARG A 1 154 ? -7.053 13.380 17.057 1.00 89.88 154 ARG A N 1
ATOM 1207 C CA . ARG A 1 154 ? -7.476 14.069 18.286 1.00 89.88 154 ARG A CA 1
ATOM 1208 C C . ARG A 1 154 ? -7.342 13.169 19.511 1.00 89.88 154 ARG A C 1
ATOM 1210 O O . ARG A 1 154 ? -6.881 13.639 20.551 1.00 89.88 154 ARG A O 1
ATOM 1217 N N . LEU A 1 155 ? -7.744 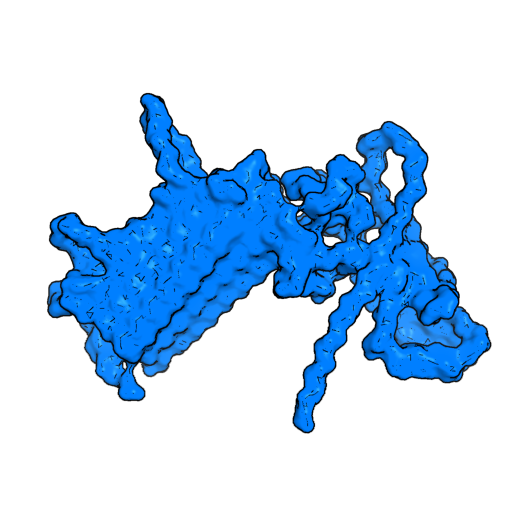11.902 19.398 1.00 88.06 155 LEU A N 1
ATOM 1218 C CA . LEU A 1 155 ? -7.620 10.927 20.4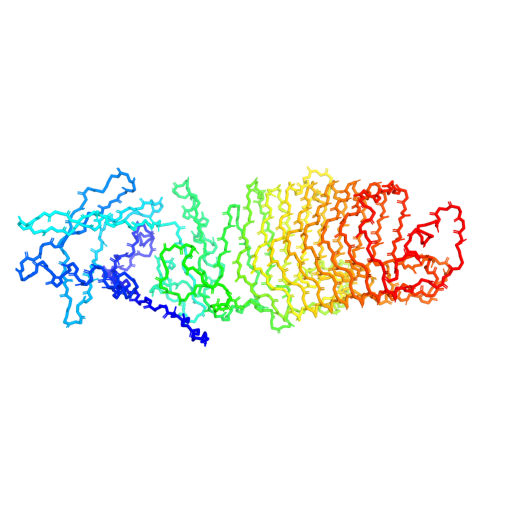79 1.00 88.06 155 LEU A CA 1
ATOM 1219 C C . LEU A 1 155 ? -6.149 10.638 20.791 1.00 88.06 155 LEU A C 1
ATOM 1221 O O . LEU A 1 155 ? -5.778 10.648 21.967 1.00 88.06 155 LEU A O 1
ATOM 1225 N N . SER A 1 156 ? -5.303 10.510 19.767 1.00 90.44 156 SER A N 1
ATOM 1226 C CA . SER A 1 156 ? -3.870 10.300 19.949 1.00 90.44 156 SER A CA 1
ATOM 1227 C C . SER A 1 156 ? -3.218 11.440 20.722 1.00 90.44 156 SER A C 1
ATOM 1229 O O . SER A 1 156 ? -2.574 11.217 21.749 1.00 90.44 156 SER A O 1
ATOM 1231 N N . LYS A 1 157 ? -3.476 12.688 20.311 1.00 89.50 157 LYS A N 1
ATOM 1232 C CA . LYS A 1 157 ? -2.991 13.888 21.013 1.00 89.50 157 LYS A CA 1
ATOM 1233 C C . LYS A 1 157 ? -3.498 13.977 22.448 1.00 89.50 157 LYS A C 1
ATOM 1235 O O . LYS A 1 157 ? -2.751 14.359 23.345 1.00 89.50 157 LYS A O 1
ATOM 1240 N N . LYS A 1 158 ? -4.770 13.646 22.672 1.00 87.62 158 LYS A N 1
ATOM 1241 C CA . LYS A 1 158 ? -5.399 13.739 23.992 1.00 87.62 158 LYS A CA 1
ATOM 1242 C C . LYS A 1 158 ? -4.836 12.725 24.984 1.00 87.62 158 LYS A C 1
ATOM 1244 O O . LYS A 1 158 ? -4.649 13.061 26.151 1.00 87.62 158 LYS A O 1
ATOM 1249 N N . HIS A 1 159 ? -4.616 11.493 24.536 1.00 85.38 159 HIS A N 1
ATOM 1250 C CA . HIS A 1 159 ? -4.228 10.387 25.409 1.00 85.38 159 HIS A CA 1
ATOM 1251 C C . HIS A 1 159 ? -2.721 10.099 25.403 1.00 85.38 159 HIS A C 1
ATOM 1253 O O . HIS A 1 159 ? -2.262 9.337 26.252 1.00 85.38 159 HIS A O 1
ATOM 1259 N N . GLY A 1 160 ? -1.954 10.704 24.490 1.00 88.00 160 GLY A N 1
ATOM 1260 C CA . GLY A 1 160 ? -0.515 10.464 24.354 1.00 88.00 160 GLY A CA 1
ATOM 1261 C C . GLY A 1 160 ? -0.180 9.036 23.911 1.00 88.00 160 GLY A C 1
ATOM 1262 O O . GLY A 1 160 ? 0.886 8.531 24.246 1.00 88.00 160 GLY A O 1
ATOM 1263 N N . VAL A 1 161 ? -1.110 8.370 23.220 1.00 88.19 161 VAL A N 1
ATOM 1264 C CA . VAL A 1 161 ? -0.979 7.003 22.688 1.00 88.19 161 VAL A CA 1
ATOM 1265 C C . VAL A 1 161 ? -1.586 6.958 21.296 1.00 88.19 161 VAL A C 1
ATOM 1267 O O . VAL A 1 161 ? -2.540 7.677 21.040 1.00 88.19 161 VAL A O 1
ATOM 1270 N N . GLU A 1 162 ? -1.081 6.117 20.406 1.00 90.12 162 GLU A N 1
ATOM 1271 C CA . GLU A 1 162 ? -1.568 6.056 19.025 1.00 90.12 162 GLU A CA 1
ATOM 1272 C C . GLU A 1 162 ? -2.939 5.373 18.918 1.00 90.12 162 GLU A C 1
ATOM 1274 O O . GLU A 1 162 ? -3.220 4.395 19.617 1.00 90.12 162 GLU A O 1
ATOM 1279 N N . PHE A 1 163 ? -3.782 5.886 18.020 1.00 92.00 163 PHE A N 1
ATOM 1280 C CA . PHE A 1 163 ? -5.061 5.297 17.634 1.00 92.00 163 PHE A CA 1
ATOM 1281 C C . PHE A 1 163 ? -5.001 4.804 16.189 1.00 92.00 163 PHE A C 1
ATOM 1283 O O . PHE A 1 163 ? -4.535 5.510 15.298 1.00 92.00 163 PHE A O 1
ATOM 1290 N N . SER A 1 164 ? -5.527 3.604 15.963 1.00 94.62 164 SER A N 1
ATOM 1291 C CA . SER A 1 164 ? -5.654 2.989 14.640 1.00 94.62 164 SER A CA 1
ATOM 1292 C C . SER A 1 164 ? -7.067 3.145 14.082 1.00 94.62 164 SER A C 1
ATOM 1294 O O . SER A 1 164 ? -8.031 3.299 14.829 1.00 94.62 164 SER A O 1
ATOM 1296 N N . ILE A 1 165 ? -7.205 3.099 12.761 1.00 96.94 165 ILE A N 1
ATOM 1297 C CA . ILE A 1 165 ? -8.479 3.246 12.055 1.00 96.94 165 ILE A CA 1
ATOM 1298 C C . ILE A 1 165 ? -8.822 1.909 11.408 1.00 96.94 165 ILE A C 1
ATOM 1300 O O . ILE A 1 165 ? -8.032 1.361 10.640 1.00 96.94 165 ILE A O 1
ATOM 1304 N N . TRP A 1 166 ? -9.974 1.355 11.772 1.00 97.62 166 TRP A N 1
ATOM 1305 C CA . TRP A 1 166 ? -10.419 0.022 11.382 1.00 97.62 166 TRP A CA 1
ATOM 1306 C C . TRP A 1 166 ? -11.609 0.132 10.444 1.00 97.62 166 TRP A C 1
ATOM 1308 O O . TRP A 1 166 ? -12.682 0.613 10.812 1.00 97.62 166 TRP A O 1
ATOM 1318 N N . CYS A 1 167 ? -11.406 -0.325 9.218 1.00 97.56 167 CYS A N 1
ATOM 1319 C CA . CYS A 1 167 ? -12.310 -0.124 8.102 1.00 97.56 167 CYS A CA 1
ATOM 1320 C C . CYS A 1 167 ? -12.984 -1.440 7.721 1.00 97.56 167 CYS A C 1
ATOM 1322 O O . CYS A 1 167 ? -12.341 -2.393 7.266 1.00 97.56 167 CYS A O 1
ATOM 1324 N N . LYS A 1 168 ? -14.303 -1.488 7.903 1.00 97.44 168 LYS A N 1
ATOM 1325 C CA . LYS A 1 168 ? -15.133 -2.613 7.483 1.00 97.44 168 LYS A CA 1
ATOM 1326 C C . LYS A 1 168 ? -15.020 -2.838 5.971 1.00 97.44 168 LYS A C 1
ATOM 1328 O O . LYS A 1 168 ? -14.698 -1.933 5.202 1.00 97.44 168 LYS A O 1
ATOM 1333 N N . LYS A 1 169 ? -15.306 -4.050 5.507 1.00 97.50 169 LYS A N 1
ATOM 1334 C CA . LYS A 1 169 ? -15.540 -4.298 4.085 1.00 97.50 169 LYS A CA 1
ATOM 1335 C C . LYS A 1 169 ? -16.629 -3.371 3.563 1.00 97.50 169 LYS A C 1
ATOM 1337 O O . LYS A 1 169 ? -17.583 -3.056 4.271 1.00 97.50 169 LYS A O 1
ATOM 1342 N N . GLY A 1 170 ? -16.501 -2.989 2.306 1.00 96.31 170 GLY A N 1
ATOM 1343 C CA . GLY A 1 170 ? -17.447 -2.094 1.665 1.00 96.31 170 GLY A CA 1
ATOM 1344 C C . GLY A 1 170 ? -16.784 -1.197 0.636 1.00 96.31 170 GLY A C 1
ATOM 1345 O O . GLY A 1 170 ? -15.571 -1.247 0.413 1.00 96.31 170 GLY A O 1
ATOM 1346 N N . LEU A 1 171 ? -17.619 -0.380 -0.000 1.00 93.69 171 LEU A N 1
ATOM 1347 C CA . LEU A 1 171 ? -17.210 0.579 -1.015 1.00 93.69 171 LEU A CA 1
ATOM 1348 C C . LEU A 1 171 ? -16.969 1.954 -0.384 1.00 93.69 171 LEU A C 1
ATOM 1350 O O . LEU A 1 171 ? -17.912 2.655 -0.024 1.00 93.69 171 LEU A O 1
ATOM 1354 N N . TYR A 1 172 ? -15.710 2.365 -0.325 1.00 91.94 172 TYR A N 1
ATOM 1355 C CA . TYR A 1 172 ? -15.281 3.692 0.097 1.00 91.94 172 TYR A CA 1
ATOM 1356 C C . TYR A 1 172 ? -15.189 4.600 -1.128 1.00 91.94 172 TYR A C 1
ATOM 1358 O O . TYR A 1 172 ? -14.265 4.507 -1.937 1.00 91.94 172 TYR A O 1
ATOM 1366 N N . ASN A 1 173 ? -16.187 5.462 -1.300 1.00 86.38 173 ASN A N 1
ATOM 1367 C CA . ASN A 1 173 ? -16.202 6.418 -2.399 1.00 86.38 173 ASN A CA 1
ATOM 1368 C C . ASN A 1 173 ? -15.412 7.672 -2.018 1.00 86.38 173 ASN A C 1
ATOM 1370 O O . ASN A 1 173 ? -15.909 8.469 -1.230 1.00 86.38 173 ASN A O 1
ATOM 1374 N N . LEU A 1 174 ? -14.232 7.853 -2.611 1.00 81.44 174 LEU A N 1
ATOM 1375 C CA . LEU A 1 174 ? -13.347 8.988 -2.326 1.00 81.44 174 LEU A CA 1
ATOM 1376 C C . LEU A 1 174 ? -13.235 9.952 -3.525 1.00 81.44 174 LEU A C 1
ATOM 1378 O O . LEU A 1 174 ? -12.376 10.817 -3.563 1.00 81.44 174 LEU A O 1
ATOM 1382 N N . ALA A 1 175 ? -14.129 9.828 -4.514 1.00 69.00 175 ALA A N 1
ATOM 1383 C CA . ALA A 1 175 ? -14.088 10.578 -5.775 1.00 69.00 175 ALA A CA 1
ATOM 1384 C C . ALA A 1 175 ? -14.168 12.114 -5.646 1.00 69.00 175 ALA A C 1
ATOM 1386 O O . ALA A 1 175 ? -13.828 12.820 -6.593 1.00 69.00 175 ALA A O 1
ATOM 1387 N N . ASP A 1 176 ? -14.668 12.621 -4.518 1.00 66.06 176 ASP A N 1
ATOM 1388 C CA . ASP A 1 176 ? -14.818 14.054 -4.242 1.00 66.06 176 ASP A CA 1
ATOM 1389 C C . ASP A 1 176 ? -14.135 14.444 -2.909 1.00 66.06 176 ASP A C 1
ATOM 1391 O O . ASP A 1 176 ? -14.369 15.534 -2.388 1.00 66.06 176 ASP A O 1
ATOM 1395 N N . GLU A 1 177 ? -13.313 13.553 -2.337 1.00 67.94 177 GLU A N 1
ATOM 1396 C CA . GLU A 1 177 ? -12.694 13.733 -1.022 1.00 67.94 177 GLU A CA 1
ATOM 1397 C C . GLU A 1 177 ? -11.180 13.511 -1.090 1.00 67.94 177 GLU A C 1
ATOM 1399 O O . GLU A 1 177 ? -10.702 12.423 -1.400 1.00 67.94 177 GLU A O 1
ATOM 1404 N N . THR A 1 178 ? -10.419 14.536 -0.720 1.00 73.94 178 THR A N 1
ATOM 1405 C CA . THR A 1 178 ? -9.013 14.382 -0.343 1.00 73.94 178 THR A CA 1
ATOM 1406 C C . THR A 1 178 ? -8.961 13.977 1.125 1.00 73.94 178 THR A C 1
ATOM 1408 O O . THR A 1 178 ? -9.401 14.755 1.972 1.00 73.94 178 THR A O 1
ATOM 1411 N N . ILE A 1 179 ? -8.429 12.788 1.433 1.00 80.50 179 ILE A N 1
ATOM 1412 C CA . ILE A 1 179 ? -8.238 12.367 2.828 1.00 80.50 179 ILE A CA 1
ATOM 1413 C C . ILE A 1 179 ? -6.830 12.725 3.299 1.00 80.50 179 ILE A C 1
ATOM 1415 O O . ILE A 1 179 ? -5.877 12.049 2.944 1.00 80.50 179 ILE A O 1
ATOM 1419 N N . VAL A 1 180 ? -6.709 13.740 4.142 1.00 80.75 180 VAL A N 1
ATOM 1420 C CA . VAL A 1 180 ? -5.452 14.184 4.753 1.00 80.75 180 VAL A CA 1
ATOM 1421 C C . VAL A 1 180 ? -5.170 13.340 5.995 1.00 80.75 180 VAL A C 1
ATOM 1423 O O . VAL A 1 180 ? -5.955 13.382 6.945 1.00 80.75 180 VAL A O 1
ATOM 1426 N N . LEU A 1 181 ? -4.072 12.574 5.997 1.00 82.50 181 LEU A N 1
ATOM 1427 C CA . LEU A 1 181 ? -3.632 11.804 7.174 1.00 82.50 181 LEU A CA 1
ATOM 1428 C C . LEU A 1 181 ? -2.944 12.695 8.203 1.00 82.50 181 LEU A C 1
ATOM 1430 O O . LEU A 1 181 ? -2.659 13.852 7.927 1.00 82.50 181 LEU A O 1
ATOM 1434 N N . TYR A 1 182 ? -2.635 12.131 9.372 1.00 83.94 182 TYR A N 1
ATOM 1435 C CA . TYR A 1 182 ? -1.768 12.740 10.383 1.00 83.94 182 TYR A CA 1
ATOM 1436 C C . TYR A 1 182 ? -0.550 11.860 10.705 1.00 83.94 182 TYR A C 1
ATOM 1438 O O . TYR A 1 182 ? -0.508 10.687 10.328 1.00 83.94 182 TYR A O 1
ATOM 1446 N N . ASP A 1 183 ? 0.440 12.404 11.412 1.00 81.62 183 ASP A N 1
ATOM 1447 C CA . ASP A 1 183 ? 1.579 11.625 11.912 1.00 81.62 183 ASP A CA 1
ATOM 1448 C C . ASP A 1 183 ? 1.119 10.407 12.741 1.00 81.62 183 ASP A C 1
ATOM 1450 O O . ASP A 1 183 ? 0.108 10.478 13.450 1.00 81.62 183 ASP A O 1
ATOM 1454 N N . SER A 1 184 ? 1.830 9.281 12.619 1.00 85.81 184 SER A N 1
ATOM 1455 C CA . SER A 1 184 ? 1.470 7.981 13.221 1.00 85.81 184 SER A CA 1
ATOM 1456 C C . SER A 1 184 ? 0.091 7.427 12.812 1.00 85.81 184 SER A C 1
ATOM 1458 O O . SER A 1 184 ? -0.511 6.638 13.548 1.00 85.81 184 SER A O 1
ATOM 1460 N N . THR A 1 185 ? -0.454 7.814 11.650 1.00 89.50 185 THR A N 1
ATOM 1461 C CA . THR A 1 185 ? -1.746 7.276 11.187 1.00 89.50 185 THR A CA 1
ATOM 1462 C C . THR A 1 185 ? -1.614 5.835 10.703 1.00 89.50 185 THR A C 1
ATOM 1464 O O . THR A 1 185 ? -0.805 5.519 9.831 1.00 89.50 185 THR A O 1
ATOM 1467 N N . GLN A 1 186 ? -2.478 4.967 11.229 1.00 94.06 186 GLN A N 1
ATOM 1468 C CA . GLN A 1 186 ? -2.559 3.558 10.854 1.00 94.06 186 GLN A CA 1
ATOM 1469 C C . GLN A 1 186 ? -3.968 3.232 10.371 1.00 94.06 186 GLN A C 1
ATOM 1471 O O . GLN A 1 186 ? -4.925 3.348 11.139 1.00 94.06 186 GLN A O 1
ATOM 1476 N N . ILE A 1 187 ? -4.097 2.808 9.117 1.00 95.62 187 ILE A N 1
ATOM 1477 C CA . ILE A 1 187 ? -5.374 2.455 8.497 1.00 95.62 187 ILE A CA 1
ATOM 1478 C C . ILE A 1 187 ? -5.356 0.982 8.107 1.00 95.62 187 ILE A C 1
ATOM 1480 O O . ILE A 1 187 ? -4.515 0.541 7.326 1.00 95.62 187 ILE A O 1
ATOM 1484 N N . TYR A 1 188 ? -6.337 0.242 8.612 1.00 97.88 188 TYR A N 1
ATOM 1485 C CA . TYR A 1 188 ? -6.508 -1.184 8.377 1.00 97.88 188 TYR A CA 1
ATOM 1486 C C . TYR A 1 188 ? -7.850 -1.436 7.686 1.00 97.88 188 TYR A C 1
ATOM 1488 O O . TYR A 1 188 ? -8.904 -1.118 8.231 1.00 97.88 188 TYR A O 1
ATOM 1496 N N . GLY A 1 189 ? -7.819 -2.007 6.486 1.00 97.50 189 GLY A N 1
ATOM 1497 C CA . GLY A 1 189 ? -8.980 -2.406 5.698 1.00 97.50 189 GLY A CA 1
ATOM 1498 C C . GLY A 1 189 ? -9.224 -3.902 5.758 1.00 97.50 189 GLY A C 1
ATOM 1499 O O . GLY A 1 189 ? -8.290 -4.696 5.783 1.00 97.50 189 GLY A O 1
ATOM 1500 N N . GLY A 1 190 ? -10.488 -4.290 5.755 1.00 97.12 190 GLY A N 1
ATOM 1501 C CA . GLY A 1 190 ? -10.909 -5.670 5.577 1.00 97.12 190 GLY A CA 1
ATOM 1502 C C . GLY A 1 190 ? -11.461 -6.355 6.813 1.00 97.12 190 GLY A C 1
ATOM 1503 O O . GLY A 1 190 ? -11.286 -7.556 7.013 1.00 97.12 190 GLY A O 1
ATOM 1504 N N . PHE A 1 191 ? -12.160 -5.583 7.635 1.00 97.25 191 PHE A N 1
ATOM 1505 C CA . PHE A 1 191 ? -12.922 -6.104 8.761 1.00 97.25 191 PHE A CA 1
ATOM 1506 C C . PHE A 1 191 ? -14.343 -6.530 8.341 1.00 97.25 191 PHE A C 1
ATOM 1508 O O . PHE A 1 191 ? -14.966 -5.909 7.479 1.00 97.25 191 PHE A O 1
ATOM 1515 N N . ALA A 1 192 ? -14.895 -7.579 8.939 1.00 95.06 192 ALA A N 1
ATOM 1516 C CA . ALA A 1 192 ? -16.291 -7.983 8.813 1.00 95.06 192 ALA A CA 1
ATOM 1517 C C . ALA A 1 192 ? -17.222 -7.099 9.656 1.00 95.06 192 ALA A C 1
ATOM 1519 O O . ALA A 1 192 ? -18.377 -6.904 9.258 1.00 95.06 192 ALA A O 1
ATOM 1520 N N . GLY A 1 193 ? -16.720 -6.511 10.746 1.00 91.50 193 GLY A N 1
ATOM 1521 C CA . GLY A 1 193 ? -17.468 -5.621 11.637 1.00 91.50 193 GLY A CA 1
ATOM 1522 C C . GLY A 1 193 ? -17.795 -6.229 13.004 1.00 91.50 193 GLY A C 1
ATOM 1523 O O . GLY A 1 193 ? -18.753 -5.804 13.649 1.00 91.50 193 GLY A O 1
ATOM 1524 N N . ASP A 1 194 ? -17.046 -7.239 13.423 1.00 83.31 194 ASP A N 1
ATOM 1525 C CA . ASP A 1 194 ? -17.213 -8.001 14.665 1.00 83.31 194 ASP A CA 1
ATOM 1526 C C . ASP A 1 194 ? -15.875 -8.253 15.387 1.00 83.31 194 ASP A C 1
ATOM 1528 O O . ASP A 1 194 ? -15.864 -8.777 16.503 1.00 83.31 194 ASP A O 1
ATOM 1532 N N . GLU A 1 195 ? -14.756 -7.833 14.792 1.00 85.94 195 GLU A N 1
ATOM 1533 C CA . GLU A 1 195 ? -13.408 -8.070 15.298 1.00 85.94 195 GLU A CA 1
ATOM 1534 C C . GLU A 1 195 ? -13.030 -7.182 16.492 1.00 85.94 195 GLU A C 1
ATOM 1536 O O . GLU A 1 195 ? -13.438 -6.021 16.593 1.00 85.94 195 GLU A O 1
ATOM 1541 N N . MET A 1 196 ? -12.184 -7.731 17.367 1.00 77.69 196 MET A N 1
ATOM 1542 C CA . MET A 1 196 ? -11.615 -7.088 18.563 1.00 77.69 196 MET A CA 1
ATOM 1543 C C . MET A 1 196 ? -10.091 -6.936 18.500 1.00 77.69 196 MET A C 1
ATOM 1545 O O . MET A 1 196 ? -9.517 -6.181 19.285 1.00 77.69 196 MET A O 1
ATOM 1549 N N . ASP A 1 197 ? -9.448 -7.664 17.587 1.00 83.62 197 ASP A N 1
ATOM 1550 C CA . ASP A 1 197 ? -8.009 -7.627 17.349 1.00 83.62 197 ASP A CA 1
ATOM 1551 C C . ASP A 1 197 ? -7.731 -7.538 15.840 1.00 83.62 197 ASP A C 1
ATOM 1553 O O . ASP A 1 197 ? -8.508 -8.045 15.026 1.00 83.62 197 ASP A O 1
ATOM 1557 N N . VAL A 1 198 ? -6.631 -6.883 15.467 1.00 88.69 198 VAL A N 1
ATOM 1558 C CA . VAL A 1 198 ? -6.229 -6.721 14.065 1.00 88.69 198 VAL A CA 1
ATOM 1559 C C . VAL A 1 198 ? -5.930 -8.069 13.400 1.00 88.69 198 VAL A C 1
ATOM 1561 O O . VAL A 1 198 ? -6.164 -8.211 12.200 1.00 88.69 198 VAL A O 1
ATOM 1564 N N . ASP A 1 199 ? -5.496 -9.071 14.169 1.00 88.69 199 ASP A N 1
ATOM 1565 C CA . ASP A 1 199 ? -5.162 -10.413 13.678 1.00 88.69 199 ASP A CA 1
ATOM 1566 C C . ASP A 1 199 ? -6.402 -11.264 13.346 1.00 88.69 199 ASP A C 1
ATOM 1568 O O . ASP A 1 199 ? -6.289 -12.314 12.714 1.00 88.69 199 ASP A O 1
ATOM 1572 N N . GLN A 1 200 ? -7.601 -10.829 13.750 1.00 86.62 200 GLN A N 1
ATOM 1573 C CA . GLN A 1 200 ? -8.864 -11.487 13.381 1.00 86.62 200 GLN A CA 1
ATOM 1574 C C . GLN A 1 200 ? -9.332 -11.114 11.969 1.00 86.62 200 GLN A C 1
ATOM 1576 O O . GLN A 1 200 ? -10.221 -11.762 11.417 1.00 86.62 200 GLN A O 1
ATOM 1581 N N . ARG A 1 201 ? -8.739 -10.067 11.392 1.00 92.81 201 ARG A N 1
ATOM 1582 C CA . ARG A 1 201 ? -9.083 -9.522 10.084 1.00 92.81 201 ARG A CA 1
ATOM 1583 C C . ARG A 1 201 ? -8.733 -10.503 8.966 1.00 92.81 201 ARG A C 1
ATOM 1585 O O . ARG A 1 201 ? -7.599 -10.967 8.867 1.00 92.81 201 ARG A O 1
ATOM 1592 N N . ASP A 1 202 ? -9.671 -10.720 8.049 1.00 94.88 202 ASP A N 1
ATOM 1593 C CA . ASP A 1 202 ? -9.423 -11.428 6.788 1.00 94.88 202 ASP A CA 1
ATOM 1594 C C . ASP A 1 202 ? -9.596 -10.471 5.605 1.00 94.88 202 ASP A C 1
ATOM 1596 O O . ASP A 1 202 ? -10.663 -10.375 4.996 1.00 94.88 202 ASP A O 1
ATOM 1600 N N . TYR A 1 203 ? -8.519 -9.760 5.270 1.00 94.62 203 TYR A N 1
ATOM 1601 C CA . TYR A 1 203 ? -8.505 -8.767 4.194 1.00 94.62 203 TYR A CA 1
ATOM 1602 C C . TYR A 1 203 ? -8.644 -9.367 2.786 1.00 94.62 203 TYR A C 1
ATOM 1604 O O . TYR A 1 203 ? -8.881 -8.629 1.831 1.00 94.62 203 TYR A O 1
ATOM 1612 N N . ASN A 1 204 ? -8.517 -10.692 2.636 1.00 92.00 204 ASN A N 1
ATOM 1613 C CA . ASN A 1 204 ? -8.741 -11.371 1.358 1.00 92.00 204 ASN A CA 1
ATOM 1614 C C . ASN A 1 204 ? -10.229 -11.672 1.129 1.00 92.00 204 ASN A C 1
ATOM 1616 O O . ASN A 1 204 ? -10.670 -11.761 -0.017 1.00 92.00 204 ASN A O 1
ATOM 1620 N N . VAL A 1 205 ? -11.006 -11.841 2.204 1.00 95.06 205 VAL A N 1
ATOM 1621 C CA . VAL A 1 205 ? -12.447 -12.141 2.142 1.00 95.06 205 VAL A CA 1
ATOM 1622 C C . VAL A 1 205 ? -13.291 -10.884 2.330 1.00 95.06 205 VAL A C 1
ATOM 1624 O O . VAL A 1 205 ? -14.266 -10.655 1.610 1.00 95.06 205 VAL A O 1
ATOM 1627 N N . ASN A 1 206 ? -12.932 -10.053 3.299 1.00 97.19 206 ASN A N 1
ATOM 1628 C CA . ASN A 1 206 ? -13.630 -8.820 3.611 1.00 97.19 206 ASN A CA 1
ATOM 1629 C C . ASN A 1 206 ? -12.968 -7.682 2.828 1.00 97.19 206 ASN A C 1
ATOM 1631 O O . ASN A 1 206 ? -12.017 -7.071 3.284 1.00 97.19 206 ASN A O 1
ATOM 1635 N N . ILE A 1 207 ? -13.448 -7.402 1.619 1.00 97.69 207 ILE A N 1
ATOM 1636 C CA . ILE A 1 207 ? -12.808 -6.412 0.743 1.00 97.69 207 ILE A CA 1
ATOM 1637 C C . ILE A 1 207 ? -13.200 -4.979 1.132 1.00 97.69 207 ILE A C 1
ATOM 1639 O O . ILE A 1 207 ? -14.372 -4.604 1.042 1.00 97.69 207 ILE A O 1
ATOM 1643 N N . SER A 1 208 ? -12.214 -4.155 1.495 1.00 97.12 208 SER A N 1
ATOM 1644 C CA . SER A 1 208 ? -12.343 -2.692 1.569 1.00 97.12 208 SER A CA 1
ATOM 1645 C C . SER A 1 208 ? -11.886 -2.074 0.244 1.00 97.12 208 SER A C 1
ATOM 1647 O O . SER A 1 208 ? -10.692 -2.026 -0.056 1.00 97.12 208 SER A O 1
ATOM 1649 N N . LEU A 1 209 ? -12.851 -1.643 -0.571 1.00 95.06 209 LEU A N 1
ATOM 1650 C CA . LEU A 1 209 ? -12.626 -1.117 -1.918 1.00 95.06 209 LEU A CA 1
ATOM 1651 C C . LEU A 1 209 ? -12.733 0.409 -1.917 1.00 95.06 209 LEU A C 1
ATOM 1653 O O . LEU A 1 209 ? -13.829 0.948 -1.788 1.00 95.06 209 LEU A O 1
ATOM 1657 N N . ALA A 1 210 ? -11.611 1.101 -2.084 1.00 92.19 210 ALA A N 1
ATOM 1658 C CA . ALA A 1 210 ? -11.537 2.542 -2.273 1.00 92.19 210 ALA A CA 1
ATOM 1659 C C . ALA A 1 210 ? -11.544 2.887 -3.767 1.00 92.19 210 ALA A C 1
ATOM 1661 O O . ALA A 1 210 ? -10.768 2.333 -4.548 1.00 92.19 210 ALA A O 1
ATOM 1662 N N . THR A 1 211 ? -12.424 3.803 -4.177 1.00 88.00 211 THR A N 1
ATOM 1663 C CA . THR A 1 211 ? -12.547 4.187 -5.588 1.00 88.00 211 THR A CA 1
ATOM 1664 C C . THR A 1 211 ? -12.644 5.687 -5.820 1.00 88.00 211 THR A C 1
ATOM 1666 O O . THR A 1 211 ? -13.360 6.395 -5.107 1.00 88.00 211 THR A O 1
ATOM 1669 N N . GLY A 1 212 ? -11.969 6.145 -6.878 1.00 76.62 212 GLY A N 1
ATOM 1670 C CA . GLY A 1 212 ? -12.046 7.513 -7.389 1.00 76.62 212 GLY A CA 1
ATOM 1671 C C . GLY A 1 212 ? -13.171 7.745 -8.403 1.00 76.62 212 GLY A C 1
ATOM 1672 O O . GLY A 1 212 ? -13.360 8.873 -8.841 1.00 76.62 212 GLY A O 1
ATOM 1673 N N . ARG A 1 213 ? -13.932 6.714 -8.812 1.00 78.19 213 ARG A N 1
ATOM 1674 C CA . ARG A 1 213 ? -15.024 6.797 -9.819 1.00 78.19 213 ARG A CA 1
ATOM 1675 C C . ARG A 1 213 ? -14.662 7.551 -11.109 1.00 78.19 213 ARG A C 1
ATOM 1677 O O . ARG A 1 213 ? -15.506 8.229 -11.697 1.00 78.19 213 ARG A O 1
ATOM 1684 N N . LYS A 1 214 ? -13.422 7.412 -11.566 1.00 68.44 214 LYS A N 1
ATOM 1685 C CA . LYS A 1 214 ? -12.843 8.140 -12.702 1.00 68.44 214 LYS A CA 1
ATOM 1686 C C . LYS A 1 214 ? -12.782 9.661 -12.510 1.00 68.44 214 LYS A C 1
ATOM 1688 O O . LYS A 1 214 ? -12.904 10.417 -13.472 1.00 68.44 214 LYS A O 1
ATOM 1693 N N . LYS A 1 215 ? -12.607 10.102 -11.270 1.00 63.72 215 LYS A N 1
ATOM 1694 C CA . LYS A 1 215 ? -12.197 11.458 -10.905 1.00 63.72 215 LYS A CA 1
ATOM 1695 C C . LYS A 1 215 ? -10.812 11.411 -10.243 1.00 63.72 215 LYS A C 1
ATOM 1697 O O . LYS A 1 215 ? -10.265 10.313 -10.087 1.00 63.72 215 LYS A O 1
ATOM 1702 N N . ASN A 1 216 ? -10.281 12.599 -9.926 1.00 60.88 216 ASN A N 1
ATOM 1703 C CA . ASN A 1 216 ? -8.960 12.879 -9.340 1.00 60.88 216 ASN A CA 1
ATOM 1704 C C . ASN A 1 216 ? -8.523 11.864 -8.262 1.00 60.88 216 ASN A C 1
ATOM 1706 O O . ASN A 1 216 ? -9.355 11.153 -7.702 1.00 60.88 216 ASN A O 1
ATOM 1710 N N . ALA A 1 217 ? -7.211 11.802 -7.986 1.00 58.12 217 ALA A N 1
ATOM 1711 C CA . ALA A 1 217 ? -6.587 10.867 -7.039 1.00 58.12 217 ALA A CA 1
ATOM 1712 C C . ALA A 1 217 ? -7.466 10.554 -5.817 1.00 58.12 217 ALA A C 1
ATOM 1714 O O . ALA A 1 217 ? -7.977 11.447 -5.149 1.00 58.12 217 ALA A O 1
ATOM 1715 N N . THR A 1 218 ? -7.634 9.259 -5.545 1.00 55.84 218 THR A N 1
ATOM 1716 C CA . THR A 1 218 ? -8.579 8.723 -4.548 1.00 55.84 218 THR A CA 1
ATOM 1717 C C . THR A 1 218 ? -8.130 9.024 -3.118 1.00 55.84 218 THR A C 1
ATOM 1719 O O . THR A 1 218 ? -8.928 8.954 -2.189 1.00 55.84 218 THR A O 1
ATOM 1722 N N . LEU A 1 219 ? -6.850 9.344 -2.922 1.00 60.28 219 LEU A N 1
ATOM 1723 C CA . LEU A 1 219 ? -6.279 9.563 -1.607 1.00 60.28 219 LEU A CA 1
ATOM 1724 C C . LEU A 1 219 ? -5.045 10.469 -1.719 1.00 60.28 219 LEU A C 1
ATOM 1726 O O . LEU A 1 219 ? -4.000 10.024 -2.189 1.00 60.28 219 LEU A O 1
ATOM 1730 N N . PHE A 1 220 ? -5.167 11.735 -1.319 1.00 58.38 220 PHE A N 1
ATOM 1731 C CA . PHE A 1 220 ? -4.035 12.661 -1.224 1.00 58.38 220 PHE A CA 1
ATOM 1732 C C . PHE A 1 220 ? -3.568 12.776 0.224 1.00 58.38 220 PHE A C 1
ATOM 1734 O O . PHE A 1 220 ? -4.294 13.276 1.075 1.00 58.38 220 PHE A O 1
ATOM 1741 N N . LEU A 1 221 ? -2.343 12.335 0.479 1.00 60.19 221 LEU A N 1
ATOM 1742 C CA . LEU A 1 221 ? -1.732 12.220 1.796 1.00 60.19 221 LEU A CA 1
ATOM 1743 C C . LEU A 1 221 ? -0.563 13.190 1.883 1.00 60.19 221 LEU A C 1
ATOM 1745 O O . LEU A 1 221 ? 0.591 12.779 1.927 1.00 60.19 221 LEU A O 1
ATOM 1749 N N . GLY A 1 222 ? -0.885 14.480 1.839 1.00 49.53 222 GLY A N 1
ATOM 1750 C CA . GLY A 1 222 ? 0.024 15.554 2.225 1.00 49.53 222 GLY A CA 1
ATOM 1751 C C . GLY A 1 222 ? -0.064 15.783 3.726 1.00 49.53 222 GLY A C 1
ATOM 1752 O O . GLY A 1 222 ? -1.159 15.729 4.289 1.00 49.53 222 GLY A O 1
ATOM 1753 N N . LEU A 1 223 ? 1.063 16.024 4.384 1.00 52.62 223 LEU A N 1
ATOM 1754 C CA . LEU A 1 223 ? 1.094 16.225 5.824 1.00 52.62 223 LEU A CA 1
ATOM 1755 C C . LEU A 1 223 ? 1.994 17.379 6.242 1.00 52.62 223 LEU A C 1
ATOM 1757 O O . LEU A 1 223 ? 3.096 17.548 5.740 1.00 52.62 223 LEU A O 1
ATOM 1761 N N . ASP A 1 224 ? 1.510 18.107 7.242 1.00 50.81 224 ASP A N 1
ATOM 1762 C CA . ASP A 1 224 ? 2.277 19.029 8.071 1.00 50.81 224 ASP A CA 1
ATOM 1763 C C . ASP A 1 224 ? 3.135 18.176 9.038 1.00 50.81 224 ASP A C 1
ATOM 1765 O O . ASP A 1 224 ? 2.655 17.714 10.076 1.00 50.81 224 ASP A O 1
ATOM 1769 N N . ASP A 1 225 ? 4.386 17.906 8.650 1.00 56.50 225 ASP A N 1
ATOM 1770 C CA . ASP A 1 225 ? 5.456 17.354 9.501 1.00 56.50 225 ASP A CA 1
ATOM 1771 C C . ASP A 1 225 ? 5.268 15.895 10.011 1.00 56.50 225 ASP A C 1
ATOM 1773 O O . ASP A 1 225 ? 5.304 15.639 11.216 1.00 56.50 225 ASP A O 1
ATOM 1777 N N . ILE A 1 226 ? 5.109 14.903 9.112 1.00 64.00 226 ILE A N 1
ATOM 1778 C CA . ILE A 1 226 ? 5.167 13.466 9.496 1.00 64.00 226 ILE A CA 1
ATOM 1779 C C . ILE A 1 226 ? 6.575 13.112 9.961 1.00 64.00 226 ILE A C 1
ATOM 1781 O O . ILE A 1 226 ? 7.477 13.033 9.128 1.00 64.00 226 ILE A O 1
ATOM 1785 N N . GLN A 1 227 ? 6.770 12.817 11.243 1.00 69.06 227 GLN A N 1
ATOM 1786 C CA . GLN A 1 227 ? 8.091 12.452 11.764 1.00 69.06 227 GLN A CA 1
ATOM 1787 C C . GLN A 1 227 ? 8.229 10.970 12.120 1.00 69.06 227 GLN A C 1
ATOM 1789 O O . GLN A 1 227 ? 9.354 10.485 12.201 1.00 69.06 227 GLN A O 1
ATOM 1794 N N . ASN A 1 228 ? 7.123 10.249 12.326 1.00 79.31 228 ASN A N 1
ATOM 1795 C CA . ASN A 1 228 ? 7.155 8.873 12.816 1.00 79.31 228 ASN A CA 1
ATOM 1796 C C . ASN A 1 228 ? 6.911 7.866 11.693 1.00 79.31 228 ASN A C 1
ATOM 1798 O O . ASN A 1 228 ? 7.853 7.459 11.018 1.00 79.31 228 ASN A O 1
ATOM 1802 N N . PHE A 1 229 ? 5.663 7.445 11.489 1.00 86.06 229 PHE A N 1
ATOM 1803 C CA . PHE A 1 229 ? 5.327 6.505 10.428 1.00 86.06 229 PHE A CA 1
ATOM 1804 C C . PHE A 1 229 ? 3.880 6.644 9.957 1.00 86.06 229 PHE A C 1
ATOM 1806 O O . PHE A 1 229 ? 3.027 7.184 10.660 1.00 86.06 229 PHE A O 1
ATOM 1813 N N . VAL A 1 230 ? 3.591 6.118 8.771 1.00 88.94 230 VAL A N 1
ATOM 1814 C CA . VAL A 1 230 ? 2.231 5.942 8.254 1.00 88.94 230 VAL A CA 1
ATOM 1815 C C . VAL A 1 230 ? 2.069 4.515 7.753 1.00 88.94 230 VAL A C 1
ATOM 1817 O O . VAL A 1 230 ? 2.942 3.989 7.064 1.00 88.94 230 VAL A O 1
ATOM 1820 N N . LEU A 1 231 ? 0.935 3.895 8.082 1.00 93.81 231 LEU A N 1
ATOM 1821 C CA . LEU A 1 231 ? 0.594 2.539 7.662 1.00 93.81 231 LEU A CA 1
ATOM 1822 C C . LEU A 1 231 ? -0.744 2.509 6.922 1.00 93.81 231 LEU A C 1
ATOM 1824 O O . LEU A 1 231 ? -1.768 2.937 7.460 1.00 93.81 231 LEU A O 1
ATOM 1828 N N . ILE A 1 232 ? -0.743 1.909 5.732 1.00 94.88 232 ILE A N 1
ATOM 1829 C CA . ILE A 1 232 ? -1.954 1.479 5.028 1.00 94.88 232 ILE A CA 1
ATOM 1830 C C . ILE A 1 232 ? -1.884 -0.032 4.807 1.00 94.88 232 ILE A C 1
ATOM 1832 O O . ILE A 1 232 ? -0.947 -0.537 4.189 1.00 94.88 232 ILE A O 1
ATOM 1836 N N . ASP A 1 233 ? -2.888 -0.752 5.305 1.00 97.88 233 ASP A N 1
ATOM 1837 C CA . ASP A 1 233 ? -2.930 -2.212 5.291 1.00 97.88 233 ASP A CA 1
ATOM 1838 C C . ASP A 1 233 ? -4.291 -2.739 4.812 1.00 97.88 233 ASP A C 1
ATOM 1840 O O . ASP A 1 233 ? -5.311 -2.461 5.436 1.00 97.88 233 ASP A O 1
ATOM 1844 N N . GLY A 1 234 ? -4.330 -3.550 3.750 1.00 97.62 234 GLY A N 1
ATOM 1845 C CA . GLY A 1 234 ? -5.536 -4.305 3.369 1.00 97.62 234 GLY A CA 1
ATOM 1846 C C . GLY A 1 234 ? -6.575 -3.552 2.536 1.00 97.62 234 GLY A C 1
ATOM 1847 O O . GLY A 1 234 ? -7.760 -3.880 2.596 1.00 97.62 234 GLY A O 1
ATOM 1848 N N . PHE A 1 235 ? -6.167 -2.534 1.776 1.00 95.81 235 PHE A N 1
ATOM 1849 C CA . PHE A 1 235 ? -7.062 -1.771 0.903 1.00 95.81 235 PHE A CA 1
ATOM 1850 C C . PHE A 1 235 ? -6.915 -2.131 -0.576 1.00 95.81 235 PHE A C 1
ATOM 1852 O O . PHE A 1 235 ? -5.851 -2.503 -1.063 1.00 95.81 235 PHE A O 1
ATOM 1859 N N . ASN A 1 236 ? -8.014 -1.977 -1.308 1.00 96.19 236 ASN A N 1
ATOM 1860 C CA . ASN A 1 236 ? -8.074 -2.143 -2.753 1.00 96.19 236 ASN A CA 1
ATOM 1861 C C . ASN A 1 236 ? -8.388 -0.779 -3.379 1.00 96.19 236 ASN A C 1
ATOM 1863 O O . ASN A 1 236 ? -9.473 -0.257 -3.149 1.00 96.19 236 ASN A O 1
ATOM 1867 N N . PHE A 1 237 ? -7.465 -0.202 -4.143 1.00 93.56 237 PHE A N 1
ATOM 1868 C CA . PHE A 1 237 ? -7.580 1.113 -4.776 1.00 93.56 237 PHE A CA 1
ATOM 1869 C C . PHE A 1 237 ? -7.814 0.966 -6.279 1.00 93.56 237 PHE A C 1
ATOM 1871 O O . PHE A 1 237 ? -6.992 0.375 -6.988 1.00 93.56 237 PHE A O 1
ATOM 1878 N N . THR A 1 238 ? -8.934 1.501 -6.770 1.00 92.69 238 THR A N 1
ATOM 1879 C CA . THR A 1 238 ? -9.316 1.335 -8.177 1.00 92.69 238 THR A CA 1
ATOM 1880 C C . THR A 1 238 ? -10.065 2.509 -8.785 1.00 92.69 238 THR A C 1
ATOM 1882 O O . THR A 1 238 ? -10.737 3.290 -8.101 1.00 92.69 238 THR A O 1
ATOM 1885 N N . SER A 1 239 ? -10.043 2.566 -10.115 1.00 87.81 239 SER A N 1
ATOM 1886 C CA . SER A 1 239 ? -10.808 3.510 -10.915 1.00 87.81 239 SER A CA 1
ATOM 1887 C C . SER A 1 239 ? -10.510 4.964 -10.544 1.00 87.81 239 SER A C 1
ATOM 1889 O O . SER A 1 239 ? -11.418 5.798 -10.573 1.00 87.81 239 SER A O 1
ATOM 1891 N N . SER A 1 240 ? -9.269 5.295 -10.178 1.00 84.00 240 SER A N 1
ATOM 1892 C CA . SER A 1 240 ? -8.820 6.689 -10.204 1.00 84.00 240 SER A CA 1
ATOM 1893 C C . SER A 1 240 ? -8.546 7.102 -11.648 1.00 84.00 240 SER A C 1
ATOM 1895 O O . SER A 1 240 ? -7.988 6.320 -12.421 1.00 84.00 240 SER A O 1
ATOM 1897 N N . TYR A 1 241 ? -8.924 8.323 -12.019 1.00 83.44 241 TYR A N 1
ATOM 1898 C CA . TYR A 1 241 ? -8.612 8.870 -13.338 1.00 83.44 241 TYR A CA 1
ATOM 1899 C C . TYR A 1 241 ? -8.190 10.324 -13.210 1.00 83.44 241 TYR A C 1
ATOM 1901 O O . TYR A 1 241 ? -8.968 11.166 -12.762 1.00 83.44 241 TYR A O 1
ATOM 1909 N N . VAL A 1 242 ? -6.972 10.608 -13.653 1.00 76.44 242 VAL A N 1
ATOM 1910 C CA . VAL A 1 242 ? -6.514 11.969 -13.921 1.00 76.44 242 VAL A CA 1
ATOM 1911 C C . VAL A 1 242 ? -6.320 12.061 -15.425 1.00 76.44 242 VAL A C 1
ATOM 1913 O O . VAL A 1 242 ? -5.400 11.457 -15.975 1.00 76.44 242 VAL A O 1
ATOM 1916 N N . GLY A 1 243 ? -7.256 12.736 -16.087 1.00 70.75 243 GLY A N 1
ATOM 1917 C CA . GLY A 1 243 ? -7.183 12.960 -17.525 1.00 70.75 243 GLY A CA 1
ATOM 1918 C C . GLY A 1 243 ? -6.232 14.092 -17.882 1.00 70.75 243 GLY A C 1
ATOM 1919 O O . GLY A 1 243 ? -5.671 14.753 -17.011 1.00 70.75 243 GLY A O 1
ATOM 1920 N N . ASP A 1 244 ? -6.127 14.340 -19.181 1.00 61.53 244 ASP A N 1
ATOM 1921 C CA . ASP A 1 244 ? -5.457 15.495 -19.775 1.00 61.53 244 ASP A CA 1
ATOM 1922 C C . ASP A 1 244 ? -6.076 16.808 -19.240 1.00 61.53 244 ASP A C 1
ATOM 1924 O O . ASP A 1 244 ? -7.057 17.327 -19.789 1.00 61.53 244 ASP A O 1
ATOM 1928 N N . VAL A 1 245 ? -5.584 17.331 -18.105 1.00 53.38 245 VAL A N 1
ATOM 1929 C CA . VAL A 1 245 ? -5.921 18.702 -17.704 1.00 53.38 245 VAL A CA 1
ATOM 1930 C C . VAL A 1 245 ? -5.329 19.608 -18.769 1.00 53.38 245 VAL A C 1
ATOM 1932 O O . VAL A 1 245 ? -4.114 19.663 -18.956 1.00 53.38 245 VAL A O 1
ATOM 1935 N N . SER A 1 246 ? -6.206 20.322 -19.482 1.00 44.66 246 SER A N 1
ATOM 1936 C CA . SER A 1 246 ? -5.775 21.448 -20.305 1.00 44.66 246 SER A CA 1
ATOM 1937 C C . SER A 1 246 ? -4.869 22.325 -19.444 1.00 44.66 246 SER A C 1
ATOM 1939 O O . SER A 1 246 ? -5.273 22.632 -18.318 1.00 44.66 246 SER A O 1
ATOM 1941 N N . PRO A 1 247 ? -3.673 22.716 -19.927 1.00 44.25 247 PRO A N 1
ATOM 1942 C CA . PRO A 1 247 ? -2.814 23.615 -19.175 1.00 44.25 247 PRO A CA 1
ATOM 1943 C C . PRO A 1 247 ? -3.664 24.811 -18.759 1.00 44.25 247 PRO A C 1
ATOM 1945 O O . PRO A 1 247 ? -4.404 25.360 -19.586 1.00 44.25 247 PRO A O 1
ATOM 1948 N N . SER A 1 248 ? -3.627 25.148 -17.470 1.00 45.25 248 SER A N 1
ATOM 1949 C CA . SER A 1 248 ? -4.346 26.309 -16.965 1.00 45.25 248 SER A CA 1
ATOM 1950 C C . SER A 1 248 ? -4.001 27.513 -17.853 1.00 45.25 248 SER A C 1
ATOM 1952 O O . SER A 1 248 ? -2.886 27.639 -18.375 1.00 45.25 248 SER A O 1
ATOM 1954 N N . VAL A 1 249 ? -4.980 28.390 -18.077 1.00 45.97 249 VAL A N 1
ATOM 1955 C CA . VAL A 1 249 ? -4.850 29.562 -18.967 1.00 45.97 249 VAL A CA 1
ATOM 1956 C C . VAL A 1 249 ? -3.721 30.509 -18.512 1.00 45.97 249 VAL A C 1
ATOM 1958 O O . VAL A 1 249 ? -3.272 31.347 -19.294 1.00 45.97 249 VAL A O 1
ATOM 1961 N N . ASP A 1 250 ? -3.196 30.303 -17.302 1.00 47.62 250 ASP A N 1
ATOM 1962 C CA . ASP A 1 250 ? -2.195 31.139 -16.651 1.00 47.62 250 ASP A CA 1
ATOM 1963 C C . ASP A 1 250 ? -0.785 30.514 -16.624 1.00 47.62 250 ASP A C 1
ATOM 1965 O O . ASP A 1 250 ? 0.146 31.117 -16.096 1.00 47.62 250 ASP A O 1
ATOM 1969 N N . GLY A 1 251 ? -0.578 29.342 -17.240 1.00 39.44 251 GLY A N 1
ATOM 1970 C CA . GLY A 1 251 ? 0.753 28.733 -17.385 1.00 39.44 251 GLY A CA 1
ATOM 1971 C C . GLY A 1 251 ? 1.340 28.137 -16.101 1.00 39.44 251 GLY A C 1
ATOM 1972 O O . GLY A 1 251 ? 2.421 27.553 -16.150 1.00 39.44 251 GLY A O 1
ATOM 1973 N N . GLU A 1 252 ? 0.626 28.220 -14.979 1.00 41.16 252 GLU A N 1
ATOM 1974 C CA . GLU A 1 252 ? 0.901 27.401 -13.805 1.00 41.16 252 GLU A CA 1
ATOM 1975 C C . GLU A 1 252 ? 0.243 26.042 -14.032 1.00 41.16 252 GLU A C 1
ATOM 1977 O O . GLU A 1 252 ? -0.981 25.912 -14.005 1.00 41.16 252 GLU A O 1
ATOM 1982 N N . MET A 1 253 ? 1.040 25.022 -14.353 1.00 44.50 253 MET A N 1
ATOM 1983 C CA . MET A 1 253 ? 0.559 23.642 -14.293 1.00 44.50 253 MET A CA 1
ATOM 1984 C C . MET A 1 253 ? 0.024 23.444 -12.874 1.00 44.50 253 MET A C 1
ATOM 1986 O O . MET A 1 253 ? 0.823 23.466 -11.942 1.00 44.50 253 MET A O 1
ATOM 1990 N N . GLU A 1 254 ? -1.301 23.325 -12.702 1.00 47.94 254 GLU A N 1
ATOM 1991 C CA . GLU A 1 254 ? -1.876 22.909 -11.420 1.00 47.94 254 GLU A CA 1
ATOM 1992 C C . GLU A 1 254 ? -1.092 21.671 -10.984 1.00 47.94 254 GLU A C 1
ATOM 1994 O O . GLU A 1 254 ? -0.991 20.712 -11.756 1.00 47.94 254 GLU A O 1
ATOM 1999 N N . GLU A 1 255 ? -0.444 21.767 -9.820 1.00 52.81 255 GLU A N 1
ATOM 2000 C CA . GLU A 1 255 ? 0.493 20.782 -9.283 1.00 52.81 255 GLU A CA 1
ATOM 2001 C C . GLU A 1 255 ? -0.035 19.372 -9.543 1.00 52.81 255 GLU A C 1
ATOM 2003 O O . GLU A 1 255 ? -1.082 18.969 -9.035 1.00 52.81 255 GLU A O 1
ATOM 2008 N N . MET A 1 256 ? 0.640 18.663 -10.449 1.00 51.66 256 MET A N 1
ATOM 2009 C CA . MET A 1 256 ? 0.095 17.487 -11.116 1.00 51.66 256 MET A CA 1
ATOM 2010 C C . MET A 1 256 ? -0.180 16.362 -10.116 1.00 51.66 256 MET A C 1
ATOM 2012 O O . MET A 1 256 ? 0.712 15.610 -9.723 1.00 51.66 256 MET A O 1
ATOM 2016 N N . ILE A 1 257 ? -1.449 16.241 -9.732 1.00 60.03 257 ILE A N 1
ATOM 2017 C CA . ILE A 1 257 ? -1.976 15.223 -8.828 1.00 60.03 257 ILE A CA 1
ATOM 2018 C C . ILE A 1 257 ? -1.764 13.833 -9.467 1.00 60.03 257 ILE A C 1
ATOM 2020 O O . ILE A 1 257 ? -2.317 13.523 -10.524 1.00 60.03 257 ILE A O 1
ATOM 2024 N N . GLY A 1 258 ? -0.938 12.990 -8.838 1.00 66.19 258 GLY A N 1
ATOM 2025 C CA . GLY A 1 258 ? -0.530 11.670 -9.342 1.00 66.19 258 GLY A CA 1
ATOM 2026 C C . GLY A 1 258 ? -0.962 10.497 -8.454 1.00 66.19 258 GLY A C 1
ATOM 2027 O O . GLY A 1 258 ? -0.807 10.594 -7.246 1.00 66.19 258 GLY A O 1
ATOM 2028 N N . GLY A 1 259 ? -1.415 9.378 -9.037 1.00 74.62 259 GLY A N 1
ATOM 2029 C CA . GLY A 1 259 ? -1.731 8.116 -8.338 1.00 74.62 259 GLY A CA 1
ATOM 2030 C C . GLY A 1 259 ? -3.183 7.934 -7.866 1.00 74.62 259 GLY A C 1
ATOM 2031 O O . GLY A 1 259 ? -3.896 8.896 -7.596 1.00 74.62 259 GLY A O 1
ATOM 2032 N N . ALA A 1 260 ? -3.627 6.684 -7.716 1.00 86.19 260 ALA A N 1
ATOM 2033 C CA . ALA A 1 260 ? -4.808 6.334 -6.928 1.00 86.19 260 ALA A CA 1
ATOM 2034 C C . ALA A 1 260 ? -4.592 6.718 -5.460 1.00 86.19 260 ALA A C 1
ATOM 2036 O O . ALA A 1 260 ? -5.505 7.212 -4.803 1.00 86.19 260 ALA A O 1
ATOM 2037 N N . VAL A 1 261 ? -3.357 6.564 -4.981 1.00 88.25 261 VAL A N 1
ATOM 2038 C CA . VAL A 1 261 ? -2.881 7.097 -3.707 1.00 88.25 261 VAL A CA 1
ATOM 2039 C C . VAL A 1 261 ? -1.630 7.935 -3.956 1.00 88.25 261 VAL A C 1
ATOM 2041 O O . VAL A 1 261 ? -0.714 7.482 -4.644 1.00 88.25 261 VAL A O 1
ATOM 2044 N N . ARG A 1 262 ? -1.580 9.131 -3.368 1.00 85.81 262 ARG A N 1
ATOM 2045 C CA . ARG A 1 262 ? -0.410 10.012 -3.350 1.00 85.81 262 ARG A CA 1
ATOM 2046 C C . ARG A 1 262 ? 0.015 10.269 -1.915 1.00 85.81 262 ARG A C 1
ATOM 2048 O O . ARG A 1 262 ? -0.807 10.710 -1.125 1.00 85.81 262 ARG A O 1
ATOM 2055 N N . PHE A 1 263 ? 1.285 10.066 -1.610 1.00 83.62 263 PHE A N 1
ATOM 2056 C CA . PHE A 1 263 ? 1.935 10.529 -0.392 1.00 83.62 263 PHE A CA 1
ATOM 2057 C C . PHE A 1 263 ? 2.861 11.694 -0.723 1.00 83.62 263 PHE A C 1
ATOM 2059 O O . PHE A 1 263 ? 3.676 11.590 -1.639 1.00 83.62 263 PHE A O 1
ATOM 2066 N N . GLU A 1 264 ? 2.728 12.785 0.022 1.00 79.31 264 GLU A N 1
ATOM 2067 C CA . GLU A 1 264 ? 3.541 13.991 -0.103 1.00 79.31 264 GLU A CA 1
ATOM 2068 C C . GLU A 1 264 ? 4.006 14.450 1.285 1.00 79.31 264 GLU A C 1
ATOM 2070 O O . GLU A 1 264 ? 3.240 14.426 2.248 1.00 79.31 264 GLU A O 1
ATOM 2075 N N . GLY A 1 265 ? 5.276 14.838 1.404 1.00 72.75 265 GLY A N 1
ATOM 2076 C CA . GLY A 1 265 ? 5.828 15.357 2.662 1.00 72.75 265 GLY A CA 1
ATOM 2077 C C . GLY A 1 265 ? 5.971 14.333 3.785 1.00 72.75 265 GLY A C 1
ATOM 2078 O O . GLY A 1 265 ? 5.981 14.681 4.966 1.00 72.75 265 GLY A O 1
ATOM 2079 N N . VAL A 1 266 ? 6.122 13.057 3.433 1.00 73.44 266 VAL A N 1
ATOM 2080 C CA . VAL A 1 266 ? 6.479 12.024 4.409 1.00 73.44 266 VAL A CA 1
ATOM 2081 C C . VAL A 1 266 ? 7.959 12.178 4.773 1.00 73.44 266 VAL A C 1
ATOM 2083 O O . VAL A 1 266 ? 8.807 12.085 3.896 1.00 73.44 266 VAL A O 1
ATOM 2086 N N . LYS A 1 267 ? 8.295 12.399 6.051 1.00 76.69 267 LYS A N 1
ATOM 2087 C CA . LYS A 1 267 ? 9.700 12.382 6.526 1.00 76.69 267 LYS A CA 1
ATOM 2088 C C . LYS A 1 267 ? 10.018 11.098 7.306 1.00 76.69 267 LYS A C 1
ATOM 2090 O O . LYS A 1 267 ? 11.155 10.627 7.304 1.00 76.69 267 LYS A O 1
ATOM 2095 N N . GLY A 1 268 ? 8.998 10.510 7.932 1.00 81.31 268 GLY A N 1
ATOM 2096 C CA . GLY A 1 268 ? 9.061 9.225 8.633 1.00 81.31 268 GLY A CA 1
ATOM 2097 C C . GLY A 1 268 ? 8.988 7.986 7.730 1.00 81.31 268 GLY A C 1
ATOM 2098 O O . GLY A 1 268 ? 9.157 8.062 6.513 1.00 81.31 268 GLY A O 1
ATOM 2099 N N . ASP A 1 269 ? 8.712 6.836 8.344 1.00 88.88 269 ASP A N 1
ATOM 2100 C CA . ASP A 1 269 ? 8.572 5.553 7.651 1.00 88.88 269 ASP A CA 1
ATOM 2101 C C . ASP A 1 269 ? 7.190 5.418 6.991 1.00 88.88 269 ASP A C 1
ATOM 2103 O O . ASP A 1 269 ? 6.151 5.615 7.621 1.00 88.88 269 ASP A O 1
ATOM 2107 N N . LEU A 1 270 ? 7.149 5.020 5.723 1.00 91.81 270 LEU A N 1
ATOM 2108 C CA . LEU A 1 270 ? 5.916 4.695 5.012 1.00 91.81 270 LEU A CA 1
ATOM 2109 C C . LEU A 1 270 ? 5.801 3.186 4.822 1.00 91.81 270 LEU A C 1
ATOM 2111 O O . LEU A 1 270 ? 6.661 2.572 4.197 1.00 91.81 270 LEU A O 1
ATOM 2115 N N . ILE A 1 271 ? 4.705 2.597 5.294 1.00 95.44 271 ILE A N 1
ATOM 2116 C CA . ILE A 1 271 ? 4.404 1.176 5.118 1.00 95.44 271 ILE A CA 1
ATOM 2117 C C . ILE A 1 271 ? 3.085 1.039 4.359 1.00 95.44 271 ILE A C 1
ATOM 2119 O O . ILE A 1 271 ? 2.018 1.424 4.841 1.00 95.44 271 ILE A O 1
ATOM 2123 N N . VAL A 1 272 ? 3.145 0.445 3.172 1.00 97.19 272 VAL A N 1
ATOM 2124 C CA . VAL A 1 272 ? 1.969 0.054 2.391 1.00 97.19 272 VAL A CA 1
ATOM 2125 C C . VAL A 1 272 ? 2.006 -1.454 2.239 1.00 97.19 272 VAL A C 1
ATOM 2127 O O . VAL A 1 272 ? 2.910 -1.992 1.598 1.00 97.19 272 VAL A O 1
ATOM 2130 N N . ARG A 1 273 ? 1.033 -2.154 2.828 1.00 98.12 273 ARG A N 1
ATOM 2131 C CA . ARG A 1 273 ? 1.026 -3.617 2.795 1.00 98.12 273 ARG A CA 1
ATOM 2132 C C . ARG A 1 273 ? -0.327 -4.243 2.537 1.00 98.12 273 ARG A C 1
ATOM 2134 O O . ARG A 1 273 ? -1.362 -3.654 2.830 1.00 98.12 273 ARG A O 1
ATOM 2141 N N . ASN A 1 274 ? -0.326 -5.454 1.987 1.00 98.38 274 ASN A N 1
ATOM 2142 C CA . ASN A 1 274 ? -1.549 -6.201 1.664 1.00 98.38 274 ASN A CA 1
ATOM 2143 C C . ASN A 1 274 ? -2.545 -5.383 0.815 1.00 98.38 274 ASN A C 1
ATOM 2145 O O . ASN A 1 274 ? -3.758 -5.537 0.954 1.00 98.38 274 ASN A O 1
ATOM 2149 N N . CYS A 1 275 ? -2.041 -4.463 -0.012 1.00 98.12 275 CYS A N 1
ATOM 2150 C CA . CYS A 1 275 ? -2.857 -3.545 -0.796 1.00 98.12 275 CYS A CA 1
ATOM 2151 C C . CYS A 1 275 ? -2.832 -3.904 -2.282 1.00 98.12 275 CYS A C 1
ATOM 2153 O O . CYS A 1 275 ? -1.811 -4.336 -2.818 1.00 98.12 275 CYS A O 1
ATOM 2155 N N . ASN A 1 276 ? -3.946 -3.652 -2.965 1.00 97.56 276 ASN A N 1
ATOM 2156 C CA . ASN A 1 276 ? -4.049 -3.814 -4.411 1.00 97.56 276 ASN A CA 1
ATOM 2157 C C . ASN A 1 276 ? -4.355 -2.471 -5.068 1.00 97.56 276 ASN A C 1
ATOM 2159 O O . ASN A 1 276 ? -5.276 -1.777 -4.652 1.00 97.56 276 ASN A O 1
ATOM 2163 N N . PHE A 1 277 ? -3.632 -2.139 -6.128 1.00 96.94 277 PHE A N 1
ATOM 2164 C CA . PHE A 1 277 ? -3.835 -0.960 -6.962 1.00 96.94 277 PHE A CA 1
ATOM 2165 C C . PHE A 1 277 ? -4.147 -1.443 -8.372 1.00 96.94 277 PHE A C 1
ATOM 2167 O O . PHE A 1 277 ? -3.282 -2.038 -9.020 1.00 96.94 277 PHE A O 1
ATOM 2174 N N . PHE A 1 278 ? -5.374 -1.246 -8.849 1.00 96.31 278 PHE A N 1
ATOM 2175 C CA . PHE A 1 278 ? -5.758 -1.772 -10.155 1.00 96.31 278 PHE A CA 1
ATOM 2176 C C . PHE A 1 278 ? -6.744 -0.918 -10.933 1.00 96.31 278 PHE A C 1
ATOM 2178 O O . PHE A 1 278 ? -7.587 -0.247 -10.343 1.00 96.31 278 PHE A O 1
ATOM 2185 N N . ASP A 1 279 ? -6.669 -0.998 -12.263 1.00 94.44 279 ASP A N 1
ATOM 2186 C CA . ASP A 1 279 ? -7.513 -0.218 -13.180 1.00 94.44 279 ASP A CA 1
ATOM 2187 C C . ASP A 1 279 ? -7.490 1.283 -12.835 1.00 94.44 279 ASP A C 1
ATOM 2189 O O . ASP A 1 279 ? -8.518 1.955 -12.724 1.00 94.44 279 ASP A O 1
ATOM 2193 N N . ASN A 1 280 ? -6.288 1.798 -12.571 1.00 92.69 280 ASN A N 1
ATOM 2194 C CA . ASN A 1 280 ? -6.060 3.215 -12.330 1.00 92.69 280 ASN A CA 1
ATOM 2195 C C . ASN A 1 280 ? -5.388 3.839 -13.543 1.00 92.69 280 ASN A C 1
ATOM 2197 O O . ASN A 1 280 ? -4.484 3.248 -14.137 1.00 92.69 280 ASN A O 1
ATOM 2201 N N . GLN A 1 281 ? -5.805 5.052 -13.891 1.00 90.19 281 GLN A N 1
ATOM 2202 C CA . GLN A 1 281 ? -5.270 5.768 -15.037 1.00 90.19 281 GLN A CA 1
ATOM 2203 C C . GLN A 1 281 ? -4.849 7.188 -14.661 1.00 90.19 281 GLN A C 1
ATOM 2205 O O . GLN A 1 281 ? -5.560 7.907 -13.958 1.00 90.19 281 GLN A O 1
ATOM 2210 N N . ASN A 1 282 ? -3.678 7.596 -15.134 1.00 86.50 282 ASN A N 1
ATOM 2211 C CA . ASN A 1 282 ? -3.193 8.957 -14.993 1.00 86.50 282 ASN A CA 1
ATOM 2212 C C . ASN A 1 282 ? -2.414 9.342 -16.250 1.00 86.50 282 ASN A C 1
ATOM 2214 O O . ASN A 1 282 ? -1.352 8.784 -16.513 1.00 86.50 282 ASN A O 1
ATOM 2218 N N . ASP A 1 283 ? -2.942 10.286 -17.022 1.00 83.62 283 ASP A N 1
ATOM 2219 C CA . ASP A 1 283 ? -2.349 10.683 -18.301 1.00 83.62 283 ASP A CA 1
ATOM 2220 C C . ASP A 1 283 ? -1.130 11.616 -18.128 1.00 83.62 283 ASP A C 1
ATOM 2222 O O . ASP A 1 283 ? -0.455 11.930 -19.105 1.00 83.62 283 ASP A O 1
ATOM 2226 N N . LEU A 1 284 ? -0.816 12.042 -16.898 1.00 78.88 284 LEU A N 1
ATOM 2227 C CA . LEU A 1 284 ? 0.209 13.055 -16.602 1.00 78.88 284 LEU A CA 1
ATOM 2228 C C . LEU A 1 284 ? 1.351 12.543 -15.721 1.00 78.88 284 LEU A C 1
ATOM 2230 O O . LEU A 1 284 ? 2.479 13.014 -15.825 1.00 78.88 284 LEU A O 1
ATOM 2234 N N . GLN A 1 285 ? 1.063 11.583 -14.848 1.00 83.94 285 GLN A N 1
ATOM 2235 C CA . GLN A 1 285 ? 1.979 11.034 -13.850 1.00 83.94 285 GLN A CA 1
ATOM 2236 C C . GLN A 1 285 ? 1.777 9.519 -13.716 1.00 83.94 285 GLN A C 1
ATOM 2238 O O . GLN A 1 285 ? 1.205 8.863 -14.588 1.00 83.94 285 GLN A O 1
ATOM 2243 N N . SER A 1 286 ? 2.274 8.934 -12.631 1.00 89.88 286 SER A N 1
ATOM 2244 C CA . SER A 1 286 ? 2.007 7.541 -12.278 1.00 89.88 286 SER A CA 1
ATOM 2245 C C . SER A 1 286 ? 0.576 7.334 -11.785 1.00 89.88 286 SER A C 1
ATOM 2247 O O . SER A 1 286 ? -0.081 8.253 -11.294 1.00 89.88 286 SER A O 1
ATOM 2249 N N . SER A 1 287 ? 0.070 6.116 -11.952 1.00 90.25 287 SER A N 1
ATOM 2250 C CA . SER A 1 287 ? -1.368 5.828 -11.880 1.00 90.25 287 SER A CA 1
ATOM 2251 C C . SER A 1 287 ? -1.827 5.129 -10.605 1.00 90.25 287 SER A C 1
ATOM 2253 O O . SER A 1 287 ? -2.919 5.421 -10.138 1.00 90.25 287 SER A O 1
ATOM 2255 N N . GLY A 1 288 ? -1.030 4.242 -10.011 1.00 92.81 288 GLY A N 1
ATOM 2256 C CA . GLY A 1 288 ? -1.405 3.486 -8.811 1.00 92.81 288 GLY A CA 1
ATOM 2257 C C . GLY A 1 288 ? -0.992 4.185 -7.518 1.00 92.81 288 GLY A C 1
ATOM 2258 O O . GLY A 1 288 ? -1.835 4.728 -6.812 1.00 92.81 288 GLY A O 1
ATOM 2259 N N . LEU A 1 289 ? 0.302 4.177 -7.206 1.00 93.38 289 LEU A N 1
ATOM 2260 C CA . LEU A 1 289 ? 0.855 4.766 -5.983 1.00 93.38 289 LEU A CA 1
ATOM 2261 C C . LEU A 1 289 ? 1.944 5.780 -6.328 1.00 93.38 289 LEU A C 1
ATOM 2263 O O . LEU A 1 289 ? 2.841 5.480 -7.110 1.00 93.38 289 LEU A O 1
ATOM 2267 N N . VAL A 1 290 ? 1.891 6.961 -5.725 1.00 90.69 290 VAL A N 1
ATOM 2268 C CA . VAL A 1 290 ? 2.931 7.986 -5.849 1.00 90.69 290 VAL A CA 1
ATOM 2269 C C . VAL A 1 290 ? 3.405 8.387 -4.463 1.00 90.69 290 VAL A C 1
ATOM 2271 O O . VAL A 1 290 ? 2.585 8.660 -3.595 1.00 90.69 290 VAL A O 1
ATOM 2274 N N . VAL A 1 291 ? 4.716 8.429 -4.254 1.00 89.81 291 VAL A N 1
ATOM 2275 C CA . VAL A 1 291 ? 5.344 8.859 -3.001 1.00 89.81 291 VAL A CA 1
ATOM 2276 C C . VAL A 1 291 ? 6.393 9.916 -3.328 1.00 89.81 291 VAL A C 1
ATOM 2278 O O . VAL A 1 291 ? 7.277 9.660 -4.143 1.00 89.81 291 VAL A O 1
ATOM 2281 N N . VAL A 1 292 ? 6.284 11.096 -2.720 1.00 83.56 292 VAL A N 1
ATOM 2282 C CA . VAL A 1 292 ? 7.167 12.244 -2.974 1.00 83.56 292 VAL A CA 1
ATOM 2283 C C . VAL A 1 292 ? 7.563 12.899 -1.648 1.00 83.56 292 VAL A C 1
ATOM 2285 O O . VAL A 1 292 ? 6.704 13.147 -0.799 1.00 83.56 292 VAL A O 1
ATOM 2288 N N . ALA A 1 293 ? 8.850 13.195 -1.464 1.00 76.69 293 ALA A N 1
ATOM 2289 C CA . ALA A 1 293 ? 9.304 14.076 -0.386 1.00 76.69 293 ALA A CA 1
ATOM 2290 C C . ALA A 1 293 ? 8.905 15.542 -0.663 1.00 76.69 293 ALA A C 1
ATOM 2292 O O . ALA A 1 293 ? 8.826 15.952 -1.816 1.00 76.69 293 ALA A O 1
ATOM 2293 N N . GLU A 1 294 ? 8.659 16.338 0.383 1.00 66.00 294 GLU A N 1
ATOM 2294 C CA . GLU A 1 294 ? 8.257 17.758 0.256 1.00 66.00 294 GLU A CA 1
ATOM 2295 C C . GLU A 1 294 ? 9.394 18.657 -0.262 1.00 66.00 294 GLU A C 1
ATOM 2297 O O . GLU A 1 294 ? 9.143 19.607 -0.996 1.00 66.00 294 GLU A O 1
ATOM 2302 N N . ASP A 1 295 ? 10.646 18.352 0.093 1.00 65.69 295 ASP A N 1
ATOM 2303 C CA . ASP A 1 295 ? 11.819 19.111 -0.342 1.00 65.69 295 ASP A CA 1
ATOM 2304 C C . ASP A 1 295 ? 12.951 18.137 -0.688 1.00 65.69 295 ASP A C 1
ATOM 2306 O O . ASP A 1 295 ? 13.557 17.521 0.197 1.00 65.69 295 ASP A O 1
ATOM 2310 N N . GLU A 1 296 ? 13.202 17.992 -1.993 1.00 57.09 296 GLU A N 1
ATOM 2311 C CA . GLU A 1 296 ? 14.098 17.010 -2.625 1.00 57.09 296 GLU A CA 1
ATOM 2312 C C . GLU A 1 296 ? 15.517 16.989 -2.022 1.00 57.09 296 GLU A C 1
ATOM 2314 O O . GLU A 1 296 ? 16.236 15.998 -2.140 1.00 57.09 296 GLU A O 1
ATOM 2319 N N . ILE A 1 297 ? 15.933 18.088 -1.376 1.00 56.25 297 ILE A N 1
ATOM 2320 C CA . ILE A 1 297 ? 17.309 18.311 -0.913 1.00 56.25 297 ILE A CA 1
ATOM 2321 C C . ILE A 1 297 ? 17.428 18.323 0.620 1.00 56.25 297 ILE A C 1
ATOM 2323 O O . ILE A 1 297 ? 18.510 18.046 1.146 1.00 56.25 297 ILE A O 1
ATOM 2327 N N . LEU A 1 298 ? 16.360 18.646 1.358 1.00 57.72 298 LEU A N 1
ATOM 2328 C CA . LEU A 1 298 ? 16.451 18.899 2.803 1.00 57.72 298 LEU A CA 1
ATOM 2329 C C . LEU A 1 298 ? 15.840 17.803 3.682 1.00 57.72 298 LEU A C 1
ATOM 2331 O O . LEU A 1 298 ? 16.272 17.672 4.829 1.00 57.72 298 LEU A O 1
ATOM 2335 N N . PHE A 1 299 ? 14.888 17.007 3.177 1.00 63.53 299 PHE A N 1
ATOM 2336 C CA . PHE A 1 299 ? 14.143 16.044 4.000 1.00 63.53 299 PHE A CA 1
ATOM 2337 C C . PHE A 1 299 ? 13.760 14.772 3.217 1.00 63.53 299 PHE A C 1
ATOM 2339 O O . PHE A 1 299 ? 12.595 14.630 2.841 1.00 63.53 299 PHE A O 1
ATOM 2346 N N . PRO A 1 300 ? 14.698 13.838 2.956 1.00 64.81 300 PRO A N 1
ATOM 2347 C CA . PRO A 1 300 ? 14.349 12.568 2.320 1.00 64.81 300 PRO A CA 1
ATOM 2348 C C . PRO A 1 300 ? 13.372 11.763 3.188 1.00 64.81 300 PRO A C 1
ATOM 2350 O O . PRO A 1 300 ? 13.406 11.835 4.419 1.00 64.81 300 PRO A O 1
ATOM 2353 N N . ILE A 1 301 ? 12.525 10.957 2.542 1.00 76.56 301 ILE A N 1
ATOM 2354 C CA . ILE A 1 301 ? 11.708 9.951 3.231 1.00 76.56 301 ILE A CA 1
ATOM 2355 C C . ILE A 1 301 ? 12.652 8.891 3.806 1.00 76.56 301 ILE A C 1
ATOM 2357 O O . ILE A 1 301 ? 13.446 8.312 3.063 1.00 76.56 301 ILE A O 1
ATOM 2361 N N . THR A 1 302 ? 12.558 8.600 5.106 1.00 83.88 302 THR A N 1
ATOM 2362 C CA . THR A 1 302 ? 13.523 7.696 5.758 1.00 83.88 302 THR A CA 1
ATOM 2363 C C . THR A 1 302 ? 13.423 6.266 5.209 1.00 83.88 302 THR A C 1
ATOM 2365 O O . THR A 1 302 ? 14.406 5.706 4.729 1.00 83.88 302 THR A O 1
ATOM 2368 N N . ASN A 1 303 ? 12.239 5.649 5.237 1.00 91.56 303 ASN A N 1
ATOM 2369 C CA . ASN A 1 303 ? 12.048 4.313 4.671 1.00 91.56 303 ASN A CA 1
ATOM 2370 C C . ASN A 1 303 ? 10.676 4.176 4.003 1.00 91.56 303 ASN A C 1
ATOM 2372 O O . ASN A 1 303 ? 9.669 4.615 4.551 1.00 91.56 303 ASN A O 1
ATOM 2376 N N . VAL A 1 304 ? 10.622 3.499 2.857 1.00 95.75 304 VAL A N 1
ATOM 2377 C CA . VAL A 1 304 ? 9.382 3.112 2.172 1.00 95.75 304 VAL A CA 1
ATOM 2378 C C . VAL A 1 304 ? 9.335 1.593 2.029 1.00 95.75 304 VAL A C 1
ATOM 2380 O O . VAL A 1 304 ? 10.143 1.000 1.316 1.00 95.75 304 VAL A O 1
ATOM 2383 N N . TYR A 1 305 ? 8.356 0.965 2.673 1.00 97.81 305 TYR A N 1
ATOM 2384 C CA . TYR A 1 305 ? 8.107 -0.473 2.635 1.00 97.81 305 TYR A CA 1
ATOM 2385 C C . TYR A 1 305 ? 6.829 -0.757 1.849 1.00 97.81 305 TYR A C 1
ATOM 2387 O O . TYR A 1 305 ? 5.739 -0.339 2.245 1.00 97.81 305 TYR A O 1
ATOM 2395 N N . ILE A 1 306 ? 6.959 -1.482 0.738 1.00 98.56 306 ILE A N 1
ATOM 2396 C CA . ILE A 1 306 ? 5.836 -1.977 -0.060 1.00 98.56 306 ILE A CA 1
ATOM 2397 C C . ILE A 1 306 ? 5.816 -3.500 0.062 1.00 98.56 306 ILE A C 1
ATOM 2399 O O . ILE A 1 306 ? 6.652 -4.191 -0.521 1.00 98.56 306 ILE A O 1
ATOM 2403 N N . GLU A 1 307 ? 4.866 -4.028 0.832 1.00 98.62 307 GLU A N 1
ATOM 2404 C CA . GLU A 1 307 ? 4.865 -5.436 1.248 1.00 98.62 307 GLU A CA 1
ATOM 2405 C C . GLU A 1 307 ? 3.599 -6.158 0.783 1.00 98.62 307 GLU A C 1
ATOM 2407 O O . GLU A 1 307 ? 2.480 -5.703 1.013 1.00 98.62 307 GLU A O 1
ATOM 2412 N N . ASN A 1 308 ? 3.741 -7.316 0.140 1.00 98.50 308 ASN A N 1
ATOM 2413 C CA . ASN A 1 308 ? 2.607 -8.134 -0.305 1.00 98.50 308 ASN A CA 1
ATOM 2414 C C . ASN A 1 308 ? 1.539 -7.324 -1.079 1.00 98.50 308 ASN A C 1
ATOM 2416 O O . ASN A 1 308 ? 0.335 -7.510 -0.900 1.00 98.50 308 ASN A O 1
ATOM 2420 N N . CYS A 1 309 ? 1.988 -6.381 -1.910 1.00 98.75 309 CYS A N 1
ATOM 2421 C CA . CYS A 1 309 ? 1.115 -5.510 -2.691 1.00 98.75 309 CYS A CA 1
ATOM 2422 C C . CYS A 1 309 ? 1.058 -5.931 -4.160 1.00 98.75 309 CYS A C 1
ATOM 2424 O O . CYS A 1 309 ? 2.007 -6.515 -4.695 1.00 98.75 309 CYS A O 1
ATOM 2426 N N . GLN A 1 310 ? -0.050 -5.604 -4.825 1.00 98.56 310 GLN A N 1
ATOM 2427 C CA . GLN A 1 310 ? -0.246 -5.877 -6.248 1.00 98.56 310 GLN A CA 1
ATOM 2428 C C . GLN A 1 310 ? -0.619 -4.612 -7.018 1.00 98.56 310 GLN A C 1
ATOM 2430 O O . GLN A 1 310 ? -1.489 -3.856 -6.601 1.00 98.56 310 GLN A O 1
ATOM 2435 N N . PHE A 1 311 ? 0.000 -4.425 -8.178 1.00 98.56 311 PHE A N 1
ATOM 2436 C CA . PHE A 1 311 ? -0.283 -3.357 -9.131 1.00 98.56 311 PHE A CA 1
ATOM 2437 C C . PHE A 1 311 ? -0.714 -3.998 -10.448 1.00 98.56 311 PHE A C 1
ATOM 2439 O O . PHE A 1 311 ? 0.086 -4.695 -11.077 1.00 98.56 311 PHE A O 1
ATOM 2446 N N . MET A 1 312 ? -1.972 -3.823 -10.851 1.00 98.19 312 MET A N 1
ATOM 2447 C CA . MET A 1 312 ? -2.562 -4.544 -11.982 1.00 98.19 312 MET A CA 1
ATOM 2448 C C . MET A 1 312 ? -3.282 -3.613 -12.951 1.00 98.19 312 MET A C 1
ATOM 2450 O O . MET A 1 312 ? -4.168 -2.872 -12.550 1.00 98.19 312 MET A O 1
ATOM 2454 N N . GLU A 1 313 ? -2.964 -3.698 -14.240 1.00 96.75 313 GLU A N 1
ATOM 2455 C CA . GLU A 1 313 ? -3.704 -2.976 -15.290 1.00 96.75 313 GLU A CA 1
ATOM 2456 C C . GLU A 1 313 ? -3.738 -1.451 -15.080 1.00 96.75 313 GLU A C 1
ATOM 2458 O O . GLU A 1 313 ? -4.654 -0.769 -15.533 1.00 96.75 313 GLU A O 1
ATOM 2463 N N . ASN A 1 314 ? -2.734 -0.892 -14.400 1.00 95.38 314 ASN A N 1
ATOM 2464 C CA . ASN A 1 314 ? -2.641 0.551 -14.229 1.00 95.38 314 ASN A CA 1
ATOM 2465 C C . ASN A 1 314 ? -1.962 1.182 -15.450 1.00 95.38 314 ASN A C 1
ATOM 2467 O O . ASN A 1 314 ? -0.996 0.632 -15.987 1.00 95.38 314 ASN A O 1
ATOM 2471 N N . THR A 1 315 ? -2.466 2.331 -15.894 1.00 92.88 315 THR A N 1
ATOM 2472 C CA . THR A 1 315 ? -1.930 3.086 -17.032 1.00 92.88 315 THR A CA 1
ATOM 2473 C C . THR A 1 315 ? -1.512 4.478 -16.581 1.00 92.88 315 THR A C 1
ATOM 2475 O O . THR A 1 315 ? -2.357 5.338 -16.361 1.00 92.88 315 THR A O 1
ATOM 2478 N N . GLY A 1 316 ? -0.210 4.697 -16.419 1.00 90.44 316 GLY A N 1
ATOM 2479 C CA . GLY A 1 316 ? 0.362 6.004 -16.098 1.00 90.44 316 GLY A CA 1
ATOM 2480 C C . GLY A 1 316 ? 1.073 6.619 -17.300 1.00 90.44 316 GLY A C 1
ATOM 2481 O O . GLY A 1 316 ? 1.496 5.901 -18.207 1.00 90.44 316 GLY A O 1
ATOM 2482 N N . SER A 1 317 ? 1.281 7.934 -17.278 1.00 86.62 317 SER A N 1
ATOM 2483 C CA . SER A 1 317 ? 2.297 8.563 -18.123 1.00 86.62 317 SER A CA 1
ATOM 2484 C C . SER A 1 317 ? 3.678 8.003 -17.780 1.00 86.62 317 SER A C 1
ATOM 2486 O O . SER A 1 317 ? 4.426 7.575 -18.653 1.00 86.62 317 SER A O 1
ATOM 2488 N N . ARG A 1 318 ? 3.959 7.888 -16.480 1.00 87.19 318 ARG A N 1
ATOM 2489 C CA . ARG A 1 318 ? 5.141 7.213 -15.945 1.00 87.19 318 ARG A CA 1
ATOM 2490 C C . ARG A 1 318 ? 4.770 5.782 -15.558 1.00 87.19 318 ARG A C 1
ATOM 2492 O O . ARG A 1 318 ? 4.511 4.962 -16.418 1.00 87.19 318 ARG A O 1
ATOM 2499 N N . ALA A 1 319 ? 4.631 5.472 -14.281 1.00 92.69 319 ALA A N 1
ATOM 2500 C CA . ALA A 1 319 ? 4.543 4.102 -13.792 1.00 92.69 319 ALA A CA 1
ATOM 2501 C C . ALA A 1 319 ? 3.169 3.717 -13.222 1.00 92.69 319 ALA A C 1
ATOM 2503 O O . ALA A 1 319 ? 2.260 4.541 -13.079 1.00 92.69 319 ALA A O 1
ATOM 2504 N N . ALA A 1 320 ? 3.023 2.455 -12.806 1.00 95.44 320 ALA A N 1
ATOM 2505 C CA . ALA A 1 320 ? 1.992 2.099 -11.830 1.00 95.44 320 ALA A CA 1
ATOM 2506 C C . ALA A 1 320 ? 2.372 2.565 -10.417 1.00 95.44 320 ALA A C 1
ATOM 2508 O O . ALA A 1 320 ? 1.495 2.961 -9.652 1.00 95.44 320 ALA A O 1
ATOM 2509 N N . LEU A 1 321 ? 3.663 2.558 -10.081 1.00 96.12 321 LEU A N 1
ATOM 2510 C CA . LEU A 1 321 ? 4.188 3.055 -8.812 1.00 96.12 321 LEU A CA 1
ATOM 2511 C C . LEU A 1 321 ? 5.363 4.009 -9.036 1.00 96.12 321 LEU A C 1
ATOM 2513 O O . LEU A 1 321 ? 6.306 3.654 -9.737 1.00 96.12 321 LEU A O 1
ATOM 2517 N N . SER A 1 322 ? 5.351 5.171 -8.384 1.00 94.12 322 SER A N 1
ATOM 2518 C CA . SER A 1 322 ? 6.510 6.065 -8.324 1.00 94.12 322 SER A CA 1
ATOM 2519 C C . SER A 1 322 ? 6.923 6.418 -6.904 1.00 94.12 322 SER A C 1
ATOM 2521 O O . SER A 1 322 ? 6.066 6.732 -6.082 1.00 94.12 322 SER A O 1
ATOM 2523 N N . ILE A 1 323 ? 8.230 6.418 -6.643 1.00 93.50 323 ILE A N 1
ATOM 2524 C CA . ILE A 1 323 ? 8.824 6.898 -5.389 1.00 93.50 323 ILE A CA 1
ATOM 2525 C C . ILE A 1 323 ? 9.949 7.880 -5.718 1.00 93.50 323 ILE A C 1
ATOM 2527 O O . ILE A 1 323 ? 10.858 7.552 -6.479 1.00 93.50 323 ILE A O 1
ATOM 2531 N N . TYR A 1 324 ? 9.894 9.063 -5.117 1.00 90.12 324 TYR A N 1
ATOM 2532 C CA . TYR A 1 324 ? 10.875 10.130 -5.282 1.00 90.12 324 TYR A CA 1
ATOM 2533 C C . TYR A 1 324 ? 11.492 10.481 -3.924 1.00 90.12 324 TYR A C 1
ATOM 2535 O O . TYR A 1 324 ? 10.757 10.753 -2.975 1.00 90.12 324 TYR A O 1
ATOM 2543 N N . PHE A 1 325 ? 12.826 10.510 -3.859 1.00 89.12 325 PHE A N 1
ATOM 2544 C CA . PHE A 1 325 ? 13.624 10.991 -2.722 1.00 89.12 325 PHE A CA 1
ATOM 2545 C C . PHE A 1 325 ? 13.402 10.221 -1.410 1.00 89.12 325 PHE A C 1
ATOM 2547 O O . PHE A 1 325 ? 12.805 10.720 -0.455 1.00 89.12 325 PHE A O 1
ATOM 2554 N N . ALA A 1 326 ? 13.931 8.996 -1.353 1.00 90.81 326 ALA A N 1
ATOM 2555 C CA . ALA A 1 326 ? 13.894 8.146 -0.162 1.00 90.81 326 ALA A CA 1
ATOM 2556 C C . ALA A 1 326 ? 15.273 7.548 0.164 1.00 90.81 326 ALA A C 1
ATOM 2558 O O . ALA A 1 326 ? 16.022 7.164 -0.735 1.00 90.81 326 ALA A O 1
ATOM 2559 N N . ASP A 1 327 ? 15.609 7.398 1.445 1.00 91.81 327 ASP A N 1
ATOM 2560 C CA . ASP A 1 327 ? 16.867 6.752 1.840 1.00 91.81 327 ASP A CA 1
ATOM 2561 C C . ASP A 1 327 ? 16.815 5.242 1.563 1.00 91.81 327 ASP A C 1
ATOM 2563 O O . ASP A 1 327 ? 17.746 4.651 1.006 1.00 91.81 327 ASP A O 1
ATOM 2567 N N . ASN A 1 328 ? 15.707 4.591 1.899 1.00 94.94 328 ASN A N 1
ATOM 2568 C CA . ASN A 1 328 ? 15.559 3.156 1.703 1.00 94.94 328 ASN A CA 1
ATOM 2569 C C . ASN A 1 328 ? 14.181 2.801 1.155 1.00 94.94 328 ASN A C 1
ATOM 2571 O O . ASN A 1 328 ? 13.158 3.200 1.704 1.00 94.94 328 ASN A O 1
ATOM 2575 N N . VAL A 1 329 ? 14.163 2.009 0.088 1.00 98.19 329 VAL A N 1
ATOM 2576 C CA . VAL A 1 329 ? 12.950 1.455 -0.507 1.00 98.19 329 VAL A CA 1
ATOM 2577 C C . VAL A 1 329 ? 13.050 -0.063 -0.510 1.00 98.19 329 VAL A C 1
ATOM 2579 O O . VAL A 1 329 ? 13.987 -0.635 -1.067 1.00 98.19 329 VAL A O 1
ATOM 2582 N N . VAL A 1 330 ? 12.052 -0.722 0.073 1.00 98.62 330 VAL A N 1
ATOM 2583 C CA . VAL A 1 330 ? 11.966 -2.180 0.149 1.00 98.62 330 VAL A CA 1
ATOM 2584 C C . VAL A 1 330 ? 10.684 -2.657 -0.509 1.00 98.62 330 VAL A C 1
ATOM 2586 O O . VAL A 1 330 ? 9.582 -2.292 -0.100 1.00 98.62 330 VAL A O 1
ATOM 2589 N N . PHE A 1 331 ? 10.835 -3.519 -1.508 1.00 98.75 331 PHE A N 1
ATOM 2590 C CA . PHE A 1 331 ? 9.750 -4.274 -2.116 1.00 98.75 331 PHE A CA 1
ATOM 2591 C C . PHE A 1 331 ? 9.836 -5.733 -1.656 1.00 98.75 331 PHE A C 1
ATOM 2593 O O . PHE A 1 331 ? 10.708 -6.468 -2.112 1.00 98.75 331 PHE A O 1
ATOM 2600 N N . ASP A 1 332 ? 8.920 -6.163 -0.786 1.00 98.75 332 ASP A N 1
ATOM 2601 C CA . ASP A 1 332 ? 8.802 -7.559 -0.336 1.00 98.75 332 ASP A CA 1
ATOM 2602 C C . ASP A 1 332 ? 7.525 -8.183 -0.910 1.00 98.75 332 ASP A C 1
ATOM 2604 O O . ASP A 1 332 ? 6.416 -7.713 -0.650 1.00 98.75 332 ASP A O 1
ATOM 2608 N N . LYS A 1 333 ? 7.655 -9.253 -1.701 1.00 98.50 333 LYS A N 1
ATOM 2609 C CA . LYS A 1 333 ? 6.517 -9.993 -2.292 1.00 98.50 333 LYS A CA 1
ATOM 2610 C C . LYS A 1 333 ? 5.572 -9.119 -3.124 1.00 98.50 333 LYS A C 1
ATOM 2612 O O . LYS A 1 333 ? 4.355 -9.343 -3.149 1.00 98.50 333 LYS A O 1
ATOM 2617 N N . VAL A 1 334 ? 6.124 -8.127 -3.818 1.00 98.81 334 VAL A N 1
ATOM 2618 C CA . VAL A 1 334 ? 5.360 -7.228 -4.693 1.00 98.81 334 VAL A CA 1
ATOM 2619 C C . VAL A 1 334 ? 5.081 -7.862 -6.049 1.00 98.81 334 VAL A C 1
ATOM 2621 O O . VAL A 1 334 ? 5.886 -8.633 -6.580 1.00 98.81 334 VAL A O 1
ATOM 2624 N N . ARG A 1 335 ? 3.940 -7.516 -6.648 1.00 98.69 335 ARG A N 1
ATOM 2625 C CA . ARG A 1 335 ? 3.561 -8.024 -7.968 1.00 98.69 335 ARG A CA 1
ATOM 2626 C C . ARG A 1 335 ? 3.067 -6.914 -8.878 1.00 98.69 335 ARG A C 1
ATOM 2628 O O . ARG A 1 335 ? 2.185 -6.152 -8.504 1.00 98.69 335 ARG A O 1
ATOM 2635 N N . PHE A 1 336 ? 3.585 -6.876 -10.096 1.00 98.69 336 PHE A N 1
ATOM 2636 C CA . PHE A 1 336 ? 3.197 -5.936 -11.134 1.00 98.69 336 PHE A CA 1
ATOM 2637 C C . PHE A 1 336 ? 2.729 -6.699 -12.374 1.00 98.69 336 PHE A C 1
ATOM 2639 O O . PHE A 1 336 ? 3.527 -7.393 -13.011 1.00 98.69 336 PHE A O 1
ATOM 2646 N N . TYR A 1 337 ? 1.451 -6.557 -12.725 1.00 98.25 337 TYR A N 1
ATOM 2647 C CA . TYR A 1 337 ? 0.814 -7.235 -13.852 1.00 98.25 337 TYR A CA 1
ATOM 2648 C C . TYR A 1 337 ? 0.217 -6.244 -14.843 1.00 98.25 337 TYR A C 1
ATOM 2650 O O . TYR A 1 337 ? -0.604 -5.412 -14.471 1.00 98.25 337 TYR A O 1
ATOM 2658 N N . ASN A 1 338 ? 0.545 -6.392 -16.127 1.00 96.94 338 ASN A N 1
ATOM 2659 C CA . ASN A 1 338 ? -0.118 -5.661 -17.214 1.00 96.94 338 ASN A CA 1
ATOM 2660 C C . ASN A 1 338 ? -0.124 -4.130 -17.044 1.00 96.94 338 ASN A C 1
ATOM 2662 O O . ASN A 1 338 ? -1.011 -3.462 -17.574 1.00 96.94 338 ASN A O 1
ATOM 2666 N N . ASN A 1 339 ? 0.836 -3.563 -16.312 1.00 96.44 339 ASN A N 1
ATOM 2667 C CA . ASN A 1 339 ? 0.904 -2.117 -16.153 1.00 96.44 339 ASN A CA 1
ATOM 2668 C C . ASN A 1 339 ? 1.513 -1.475 -17.400 1.00 96.44 339 ASN A C 1
ATOM 2670 O O . ASN A 1 339 ? 2.375 -2.062 -18.065 1.00 96.44 339 ASN A O 1
ATOM 2674 N N . LYS A 1 340 ? 1.040 -0.277 -17.734 1.00 93.25 340 LYS A N 1
ATOM 2675 C CA . LYS A 1 340 ? 1.490 0.494 -18.887 1.00 93.25 340 LYS A CA 1
ATOM 2676 C C . LYS A 1 340 ? 2.008 1.852 -18.426 1.00 93.25 340 LYS A C 1
ATOM 2678 O O . LYS A 1 340 ? 1.245 2.635 -17.872 1.00 93.25 340 LYS A O 1
ATOM 2683 N N . GLY A 1 341 ? 3.257 2.138 -18.760 1.00 90.19 341 GLY A N 1
ATOM 2684 C CA . GLY A 1 341 ? 3.784 3.496 -18.809 1.00 90.19 341 GLY A CA 1
ATOM 2685 C C . GLY A 1 341 ? 3.718 4.038 -20.226 1.00 90.19 341 GLY A C 1
ATOM 2686 O O . GLY A 1 341 ? 3.979 3.301 -21.180 1.00 90.19 341 GLY A O 1
ATOM 2687 N N . ILE A 1 342 ? 3.324 5.291 -20.407 1.00 85.50 342 ILE A N 1
ATOM 2688 C CA . ILE A 1 342 ? 3.356 5.927 -21.729 1.00 85.50 342 ILE A CA 1
ATOM 2689 C C . ILE A 1 342 ? 4.799 6.318 -22.031 1.00 85.50 342 ILE A C 1
ATOM 2691 O O . ILE A 1 342 ? 5.403 5.789 -22.963 1.00 85.50 342 ILE A O 1
ATOM 2695 N N . ASP A 1 343 ? 5.376 7.147 -21.176 1.00 79.56 343 ASP A N 1
ATOM 2696 C CA . ASP A 1 343 ? 6.759 7.564 -21.237 1.00 79.56 343 ASP A CA 1
ATOM 2697 C C . ASP A 1 343 ? 7.630 6.526 -20.520 1.00 79.56 343 ASP A C 1
ATOM 2699 O O . ASP A 1 343 ? 8.241 5.707 -21.199 1.00 79.56 343 ASP A O 1
ATOM 2703 N N . GLU A 1 344 ? 7.638 6.449 -19.189 1.00 81.75 344 GLU A N 1
ATOM 2704 C CA . GLU A 1 344 ? 8.670 5.733 -18.406 1.00 81.75 344 GLU A CA 1
ATOM 2705 C C . GLU A 1 344 ? 8.121 4.611 -17.518 1.00 81.75 344 GLU A C 1
ATOM 2707 O O . GLU A 1 344 ? 6.934 4.552 -17.268 1.00 81.75 344 GLU A O 1
ATOM 2712 N N . GLY A 1 345 ? 8.975 3.732 -16.980 1.00 74.25 345 GLY A N 1
ATOM 2713 C CA . GLY A 1 345 ? 8.686 3.066 -15.697 1.00 74.25 345 GLY A CA 1
ATOM 2714 C C . GLY A 1 345 ? 7.447 2.171 -15.643 1.00 74.25 345 GLY A C 1
ATOM 2715 O O . GLY A 1 345 ? 6.788 2.145 -14.614 1.00 74.25 345 GLY A O 1
ATOM 2716 N N . GLY A 1 346 ? 7.115 1.437 -16.712 1.00 86.75 346 GLY A N 1
ATOM 2717 C CA . GLY A 1 346 ? 5.814 0.775 -16.882 1.00 86.75 346 GLY A CA 1
ATOM 2718 C C . GLY A 1 346 ? 5.236 0.077 -15.645 1.00 86.75 346 GLY A C 1
ATOM 2719 O O . GLY A 1 346 ? 4.041 0.202 -15.388 1.00 86.75 346 GLY A O 1
ATOM 2720 N N . ALA A 1 347 ? 6.069 -0.598 -14.847 1.00 95.38 347 ALA A N 1
ATOM 2721 C CA . ALA A 1 347 ? 5.676 -1.087 -13.529 1.00 95.38 347 ALA A CA 1
ATOM 2722 C C . ALA A 1 347 ? 6.017 -0.095 -12.402 1.00 95.38 347 ALA A C 1
ATOM 2724 O O . ALA A 1 347 ? 5.104 0.402 -11.740 1.00 95.38 347 ALA A O 1
ATOM 2725 N N . ALA A 1 348 ? 7.303 0.204 -12.193 1.00 96.44 348 ALA A N 1
ATOM 2726 C CA . ALA A 1 348 ? 7.743 1.138 -11.164 1.00 96.44 348 ALA A CA 1
ATOM 2727 C C . ALA A 1 348 ? 8.842 2.099 -11.639 1.00 96.44 348 ALA A C 1
ATOM 2729 O O . ALA A 1 348 ? 9.720 1.736 -12.428 1.00 96.44 348 ALA A O 1
ATOM 2730 N N . LEU A 1 349 ? 8.807 3.311 -11.086 1.00 94.56 349 LEU A N 1
ATOM 2731 C CA . LEU A 1 349 ? 9.827 4.343 -11.234 1.00 94.56 349 LEU A CA 1
ATOM 2732 C C . LEU A 1 349 ? 10.325 4.784 -9.858 1.00 94.56 349 LEU A C 1
ATOM 2734 O O . LEU A 1 349 ? 9.528 5.139 -8.993 1.00 94.56 349 LEU A O 1
ATOM 2738 N N . LEU A 1 350 ? 11.637 4.775 -9.652 1.00 94.69 350 LEU A N 1
ATOM 2739 C CA . LEU A 1 350 ? 12.271 5.296 -8.445 1.00 94.69 350 LEU A CA 1
ATOM 2740 C C . LEU A 1 350 ? 13.296 6.356 -8.847 1.00 94.69 350 LEU A C 1
ATOM 2742 O O . LEU A 1 350 ? 14.102 6.099 -9.739 1.00 94.69 350 LEU A O 1
ATOM 2746 N N . ALA A 1 351 ? 13.278 7.508 -8.181 1.00 92.00 351 ALA A N 1
ATOM 2747 C CA . ALA A 1 351 ? 14.218 8.596 -8.436 1.00 92.00 351 ALA A CA 1
ATOM 2748 C C . ALA A 1 351 ? 14.807 9.159 -7.134 1.00 92.00 351 ALA A C 1
ATOM 2750 O O . ALA A 1 351 ? 14.076 9.370 -6.166 1.00 92.00 351 ALA A O 1
ATOM 2751 N N . GLY A 1 352 ? 16.123 9.392 -7.101 1.00 91.56 352 GLY A N 1
ATOM 2752 C CA . GLY A 1 352 ? 16.811 9.974 -5.943 1.00 91.56 352 GLY A CA 1
ATOM 2753 C C . GLY A 1 352 ? 16.798 9.072 -4.704 1.00 91.56 352 GLY A C 1
ATOM 2754 O O . GLY A 1 352 ? 16.555 9.545 -3.595 1.00 91.56 352 GLY A O 1
ATOM 2755 N N . VAL A 1 353 ? 17.013 7.763 -4.882 1.00 93.12 353 VAL A N 1
ATOM 2756 C CA . VAL A 1 353 ? 16.924 6.764 -3.800 1.00 93.12 353 VAL A CA 1
ATOM 2757 C C . VAL A 1 353 ? 18.309 6.266 -3.373 1.00 93.12 353 VAL A C 1
ATOM 2759 O O . VAL A 1 353 ? 19.109 5.855 -4.211 1.00 93.12 353 VAL A O 1
ATOM 2762 N N . GLN A 1 354 ? 18.621 6.223 -2.070 1.00 94.50 354 GLN A N 1
ATOM 2763 C CA . GLN A 1 354 ? 19.944 5.725 -1.642 1.00 94.50 354 GLN A CA 1
ATOM 2764 C C . GLN A 1 354 ? 20.043 4.199 -1.770 1.00 94.50 354 GLN A C 1
ATOM 2766 O O . GLN A 1 354 ? 20.997 3.665 -2.340 1.00 94.50 354 GLN A O 1
ATOM 2771 N N . THR A 1 355 ? 19.053 3.469 -1.261 1.00 96.62 355 THR A N 1
ATOM 2772 C CA . THR A 1 355 ? 19.035 2.004 -1.298 1.00 96.62 355 THR A CA 1
ATOM 2773 C C . THR A 1 355 ? 17.687 1.477 -1.764 1.00 96.62 355 THR A C 1
ATOM 2775 O O . THR A 1 355 ? 16.644 1.901 -1.283 1.00 96.62 355 THR A O 1
ATOM 2778 N N . PHE A 1 356 ? 17.711 0.544 -2.714 1.00 98.19 356 PHE A N 1
ATOM 2779 C CA . PHE A 1 356 ? 16.531 -0.144 -3.218 1.00 98.19 356 PHE A CA 1
ATOM 2780 C C . PHE A 1 356 ? 16.740 -1.657 -3.153 1.00 98.19 356 PHE A C 1
ATOM 2782 O O . PHE A 1 356 ? 17.675 -2.191 -3.756 1.00 98.19 356 PHE A O 1
ATOM 2789 N N . TYR A 1 357 ? 15.867 -2.343 -2.419 1.00 98.44 357 TYR A N 1
ATOM 2790 C CA . TYR A 1 357 ? 15.875 -3.793 -2.268 1.00 98.44 357 TYR A CA 1
ATOM 2791 C C . TYR A 1 357 ? 14.570 -4.406 -2.771 1.00 98.44 357 TYR A C 1
ATOM 2793 O O . TYR A 1 357 ? 13.484 -3.934 -2.434 1.00 98.44 357 TYR A O 1
ATOM 2801 N N . VAL A 1 358 ? 14.676 -5.486 -3.543 1.00 98.38 358 VAL A N 1
ATOM 2802 C CA . VAL A 1 358 ? 13.533 -6.299 -3.971 1.00 98.38 358 VAL A CA 1
ATOM 2803 C C . VAL A 1 358 ? 13.756 -7.737 -3.527 1.00 98.38 358 VAL A C 1
ATOM 2805 O O . VAL A 1 358 ? 14.743 -8.348 -3.931 1.00 98.38 358 VAL A O 1
ATOM 2808 N N . ASP A 1 359 ? 12.814 -8.292 -2.768 1.00 98.00 359 ASP A N 1
ATOM 2809 C CA . ASP A 1 359 ? 12.738 -9.722 -2.468 1.00 98.00 359 ASP A CA 1
ATOM 2810 C C . ASP A 1 359 ? 11.413 -10.296 -2.958 1.00 98.00 359 ASP A C 1
ATOM 2812 O O . ASP A 1 359 ? 10.336 -9.743 -2.720 1.00 98.00 359 ASP A O 1
ATOM 2816 N N . GLU A 1 360 ? 11.497 -11.429 -3.652 1.00 97.81 360 GLU A N 1
ATOM 2817 C CA . GLU A 1 360 ? 10.332 -12.183 -4.127 1.00 97.81 360 GLU A CA 1
ATOM 2818 C C . GLU A 1 360 ? 9.369 -11.343 -4.995 1.00 97.81 360 GLU A C 1
ATOM 2820 O O . GLU A 1 360 ? 8.145 -11.484 -4.927 1.00 97.81 360 GLU A O 1
ATOM 2825 N N . GLY A 1 361 ? 9.927 -10.464 -5.835 1.00 98.25 361 GLY A N 1
ATOM 2826 C CA . GLY A 1 361 ? 9.167 -9.641 -6.774 1.00 98.25 361 GLY A CA 1
ATOM 2827 C C . GLY A 1 361 ? 8.676 -10.413 -8.006 1.00 98.25 361 GLY A C 1
ATOM 2828 O O . GLY A 1 361 ? 9.312 -11.358 -8.477 1.00 98.25 361 GLY A O 1
ATOM 2829 N N . VAL A 1 362 ? 7.557 -9.982 -8.589 1.00 98.06 362 VAL A N 1
ATOM 2830 C CA . VAL A 1 362 ? 7.024 -10.556 -9.837 1.00 98.06 362 VAL A CA 1
ATOM 2831 C C . VAL A 1 362 ? 6.582 -9.449 -10.792 1.00 98.06 362 VAL A C 1
ATOM 2833 O O . VAL A 1 362 ? 5.639 -8.719 -10.510 1.00 98.06 362 VAL A O 1
ATOM 2836 N N . PHE A 1 363 ? 7.221 -9.358 -11.956 1.00 97.62 363 PHE A N 1
ATOM 2837 C CA . PHE A 1 363 ? 6.930 -8.389 -13.012 1.00 97.62 363 PHE A CA 1
ATOM 2838 C C . PHE A 1 363 ? 6.486 -9.132 -14.267 1.00 97.62 363 PHE A C 1
ATOM 2840 O O . PHE A 1 363 ? 7.299 -9.777 -14.935 1.00 97.62 363 PHE A O 1
ATOM 2847 N N . VAL A 1 364 ? 5.200 -9.054 -14.605 1.00 96.62 364 VAL A N 1
ATOM 2848 C CA . VAL A 1 364 ? 4.632 -9.791 -15.734 1.00 96.62 364 VAL A CA 1
ATOM 2849 C C . VAL A 1 364 ? 3.867 -8.880 -16.680 1.00 96.62 364 VAL A C 1
ATOM 2851 O O . VAL A 1 364 ? 2.909 -8.218 -16.289 1.00 96.62 364 VAL A O 1
ATOM 2854 N N . SER A 1 365 ? 4.230 -8.929 -17.963 1.00 94.75 365 SER A N 1
ATOM 2855 C CA . SER A 1 365 ? 3.515 -8.225 -19.040 1.00 94.75 365 SER A CA 1
ATOM 2856 C C . SER A 1 365 ? 3.396 -6.712 -18.833 1.00 94.75 365 SER A C 1
ATOM 2858 O O . SER A 1 365 ? 2.496 -6.076 -19.379 1.00 94.75 365 SER A O 1
ATOM 2860 N N . ASN A 1 366 ? 4.310 -6.124 -18.059 1.00 94.50 366 ASN A N 1
ATOM 2861 C CA . ASN A 1 366 ? 4.405 -4.678 -17.930 1.00 94.50 366 ASN A CA 1
ATOM 2862 C C . ASN A 1 366 ? 5.063 -4.104 -19.179 1.00 94.50 366 ASN A C 1
ATOM 2864 O O . ASN A 1 366 ? 5.945 -4.733 -19.782 1.00 94.50 366 ASN A O 1
ATOM 2868 N N . LYS A 1 367 ? 4.623 -2.913 -19.574 1.00 91.50 367 LYS A N 1
ATOM 2869 C CA . LYS A 1 367 ? 5.081 -2.286 -20.804 1.00 91.50 367 LYS A CA 1
ATOM 2870 C C . LYS A 1 367 ? 5.282 -0.788 -20.682 1.00 91.50 367 LYS A C 1
ATOM 2872 O O . LYS A 1 367 ? 4.580 -0.127 -19.927 1.00 91.50 367 LYS A O 1
ATOM 2877 N N . THR A 1 368 ? 6.191 -0.257 -21.485 1.00 88.50 368 THR A N 1
ATOM 2878 C CA . THR A 1 368 ? 6.246 1.178 -21.800 1.00 88.50 368 THR A CA 1
ATOM 2879 C C . THR A 1 368 ? 5.819 1.407 -23.244 1.00 88.50 368 THR A C 1
ATOM 2881 O O . THR A 1 368 ? 5.902 0.481 -24.053 1.00 88.50 368 THR A O 1
ATOM 2884 N N . GLU A 1 369 ? 5.343 2.603 -23.594 1.00 83.56 369 GLU A N 1
ATOM 2885 C CA . GLU A 1 369 ? 5.021 2.956 -24.982 1.00 83.56 369 GLU A CA 1
ATOM 2886 C C . GLU A 1 369 ? 6.173 3.676 -25.684 1.00 83.56 369 GLU A C 1
ATOM 2888 O O . GLU A 1 369 ? 6.432 3.358 -26.845 1.00 83.56 369 GLU A O 1
ATOM 2893 N N . TYR A 1 370 ? 6.892 4.570 -24.994 1.00 76.00 370 TYR A N 1
ATOM 2894 C CA . TYR A 1 370 ? 7.881 5.461 -25.609 1.00 76.00 370 TYR A CA 1
ATOM 2895 C C . TYR A 1 370 ? 9.291 5.449 -24.980 1.00 76.00 370 TYR A C 1
ATOM 2897 O O . TYR A 1 370 ? 10.236 5.737 -25.716 1.00 76.00 370 TYR A O 1
ATOM 2905 N N . SER A 1 371 ? 9.481 5.106 -23.694 1.00 74.31 371 SER A N 1
ATOM 2906 C CA . SER A 1 371 ? 10.799 5.140 -23.007 1.00 74.31 371 SER A CA 1
ATOM 2907 C C . SER A 1 371 ? 11.246 3.792 -22.408 1.00 74.31 371 SER A C 1
ATOM 2909 O O . SER A 1 371 ? 10.693 2.726 -22.691 1.00 74.31 371 SER A O 1
ATOM 2911 N N . ASN A 1 372 ? 12.317 3.845 -21.606 1.00 74.31 372 ASN A N 1
ATOM 2912 C CA . ASN A 1 372 ? 12.958 2.724 -20.917 1.00 74.31 372 ASN A CA 1
ATOM 2913 C C . ASN A 1 372 ? 12.177 2.273 -19.668 1.00 74.31 372 ASN A C 1
ATOM 2915 O O . ASN A 1 372 ? 11.296 2.970 -19.170 1.00 74.31 372 ASN A O 1
ATOM 2919 N N . GLY A 1 373 ? 12.587 1.136 -19.104 1.00 78.12 373 GLY A N 1
ATOM 2920 C CA . GLY A 1 373 ? 12.187 0.717 -17.765 1.00 78.12 373 GLY A CA 1
ATOM 2921 C C . GLY A 1 373 ? 10.779 0.145 -17.712 1.00 78.12 373 GLY A C 1
ATOM 2922 O O . GLY A 1 373 ? 10.019 0.482 -16.813 1.00 78.12 373 GLY A O 1
ATOM 2923 N N . SER A 1 374 ? 10.402 -0.723 -18.662 1.00 84.19 374 SER 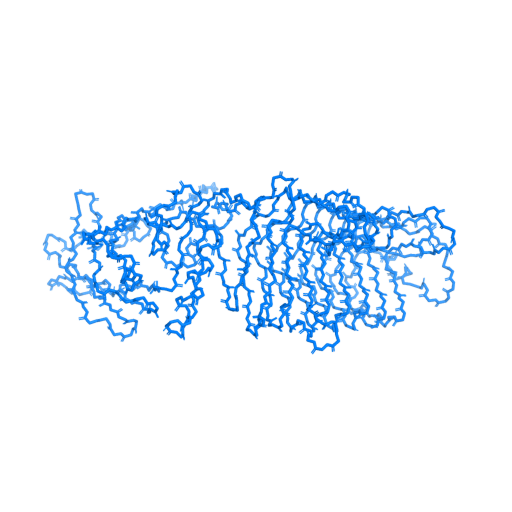A N 1
ATOM 2924 C CA . SER A 1 374 ? 9.058 -1.325 -18.662 1.00 84.19 374 SER A CA 1
ATOM 2925 C C . SER A 1 374 ? 8.721 -2.068 -17.368 1.00 84.19 374 SER A C 1
ATOM 2927 O O . SER A 1 374 ? 7.548 -2.191 -17.030 1.00 84.19 374 SER A O 1
ATOM 2929 N N . CYS A 1 375 ? 9.734 -2.543 -16.642 1.00 90.62 375 CYS A N 1
ATOM 2930 C CA . CYS A 1 375 ? 9.597 -3.028 -15.274 1.00 90.62 375 CYS A CA 1
ATOM 2931 C C . CYS A 1 375 ? 10.081 -1.979 -14.274 1.00 90.62 375 CYS A C 1
ATOM 2933 O O . CYS A 1 375 ? 9.321 -1.562 -13.412 1.00 90.62 375 CYS A O 1
ATOM 2935 N N . LEU A 1 376 ? 11.344 -1.569 -14.375 1.00 93.38 376 LEU A N 1
ATOM 2936 C CA . LEU A 1 376 ? 11.977 -0.695 -13.393 1.00 93.38 376 LEU A CA 1
ATOM 2937 C C . LEU A 1 376 ? 12.693 0.447 -14.105 1.00 93.38 376 LEU A C 1
ATOM 2939 O O . LEU A 1 376 ? 13.575 0.207 -14.930 1.00 93.38 376 LEU A O 1
ATOM 2943 N N . TYR A 1 377 ? 12.326 1.676 -13.770 1.00 92.69 377 TYR A N 1
ATOM 2944 C CA . TYR A 1 377 ? 13.057 2.878 -14.152 1.00 92.69 377 TYR A CA 1
ATOM 2945 C C . TYR A 1 377 ? 13.695 3.480 -12.902 1.00 92.69 377 TYR A C 1
ATOM 2947 O O . TYR A 1 377 ? 12.981 3.911 -12.004 1.00 92.69 377 TYR A O 1
ATOM 2955 N N . LEU A 1 378 ? 15.022 3.449 -12.816 1.00 92.88 378 LEU A N 1
ATOM 2956 C CA . LEU A 1 378 ? 15.777 3.838 -11.627 1.00 92.88 378 LEU A CA 1
ATOM 2957 C C . LEU A 1 378 ? 16.690 5.019 -11.975 1.00 92.88 378 LEU A C 1
ATOM 2959 O O . LEU A 1 378 ? 17.676 4.850 -12.689 1.00 92.88 378 LEU A O 1
ATOM 2963 N N . GLU A 1 379 ? 16.364 6.204 -11.481 1.00 90.75 379 GLU A N 1
ATOM 2964 C CA . GLU A 1 379 ? 17.121 7.439 -11.696 1.00 90.75 379 GLU A CA 1
ATOM 2965 C C . GLU A 1 379 ? 17.835 7.839 -10.404 1.00 90.75 379 GLU A C 1
ATOM 2967 O O . GLU A 1 379 ? 17.220 7.904 -9.342 1.00 90.75 379 GLU A O 1
ATOM 2972 N N . ASP A 1 380 ? 19.151 8.043 -10.459 1.00 90.06 380 ASP A N 1
ATOM 2973 C CA . ASP A 1 380 ? 19.966 8.381 -9.286 1.00 90.06 380 ASP A CA 1
ATOM 2974 C C . ASP A 1 380 ? 19.739 7.451 -8.081 1.00 90.06 380 ASP A C 1
ATOM 2976 O O . ASP A 1 380 ? 19.628 7.880 -6.929 1.00 90.06 380 ASP A O 1
ATOM 2980 N N . VAL A 1 381 ? 19.686 6.142 -8.356 1.00 92.69 381 VAL A N 1
ATOM 2981 C CA . VAL A 1 381 ? 19.573 5.111 -7.317 1.00 92.69 381 VAL A CA 1
ATOM 2982 C C . VAL A 1 381 ? 20.950 4.544 -6.982 1.00 92.69 381 VAL A C 1
ATOM 2984 O O . VAL A 1 381 ? 21.571 3.850 -7.790 1.00 92.69 381 VAL A O 1
ATOM 2987 N N . VAL A 1 382 ? 21.449 4.821 -5.774 1.00 94.38 382 VAL A N 1
ATOM 2988 C CA . VAL A 1 382 ? 22.859 4.559 -5.424 1.00 94.38 382 VAL A CA 1
ATOM 2989 C C . VAL A 1 382 ? 23.162 3.060 -5.315 1.00 94.38 382 VAL A C 1
ATOM 2991 O O . VAL A 1 382 ? 24.191 2.589 -5.817 1.00 94.38 382 VAL A O 1
ATOM 2994 N N . LYS A 1 383 ? 22.281 2.281 -4.681 1.00 95.50 383 LYS A N 1
ATOM 2995 C CA . LYS A 1 383 ? 22.454 0.832 -4.514 1.00 95.50 383 LYS A CA 1
ATOM 2996 C C . LYS A 1 383 ? 21.157 0.075 -4.751 1.00 95.50 383 LYS A C 1
ATOM 2998 O O . LYS A 1 383 ? 20.174 0.315 -4.061 1.00 95.50 383 LYS A O 1
ATOM 3003 N N . VAL A 1 384 ? 21.203 -0.884 -5.671 1.00 95.75 384 VAL A N 1
ATOM 3004 C CA . VAL A 1 384 ? 20.073 -1.735 -6.047 1.00 95.75 384 VAL A CA 1
ATOM 3005 C C . VAL A 1 384 ? 20.440 -3.199 -5.840 1.00 95.75 384 VAL A C 1
ATOM 3007 O O . VAL A 1 384 ? 21.406 -3.682 -6.431 1.00 95.75 384 VAL A O 1
ATOM 3010 N N . ASP A 1 385 ? 19.654 -3.910 -5.038 1.00 95.44 385 ASP A N 1
ATOM 3011 C CA . ASP A 1 385 ? 19.780 -5.349 -4.805 1.00 95.44 385 ASP A CA 1
ATOM 3012 C C . ASP A 1 385 ? 18.431 -6.027 -5.115 1.00 95.44 385 ASP A C 1
ATOM 3014 O O . ASP A 1 385 ? 17.420 -5.737 -4.481 1.00 95.44 385 ASP A O 1
ATOM 3018 N N . ILE A 1 386 ? 18.401 -6.920 -6.106 1.00 94.69 386 ILE A N 1
ATOM 3019 C CA . ILE A 1 386 ? 17.197 -7.649 -6.534 1.00 94.69 386 ILE A CA 1
ATOM 3020 C C . ILE A 1 386 ? 17.427 -9.141 -6.339 1.00 94.69 386 ILE A C 1
ATOM 3022 O O . ILE A 1 386 ? 18.328 -9.726 -6.947 1.00 94.69 386 ILE A O 1
ATOM 3026 N N . GLU A 1 387 ? 16.578 -9.775 -5.540 1.00 93.56 387 GLU A N 1
ATOM 3027 C CA . GLU A 1 387 ? 16.668 -11.193 -5.224 1.00 93.56 387 GLU A CA 1
ATOM 3028 C C . GLU A 1 387 ? 15.344 -11.915 -5.487 1.00 93.56 387 GLU A C 1
ATOM 3030 O O . GLU A 1 387 ? 14.255 -11.347 -5.389 1.00 93.56 387 GLU A O 1
ATOM 3035 N N . LYS A 1 388 ? 15.443 -13.195 -5.870 1.00 94.00 388 LYS A N 1
ATOM 3036 C CA . LYS A 1 388 ? 14.301 -14.116 -6.034 1.00 94.00 388 LYS A CA 1
ATOM 3037 C C . LYS A 1 388 ? 13.151 -13.561 -6.890 1.00 94.00 388 LYS A C 1
ATOM 3039 O O . LYS A 1 388 ? 11.988 -13.854 -6.629 1.00 94.00 388 LYS A O 1
ATOM 3044 N N . THR A 1 389 ? 13.470 -12.759 -7.904 1.00 94.38 389 THR A N 1
ATOM 3045 C CA . THR A 1 389 ? 12.478 -11.984 -8.659 1.00 94.38 389 THR A CA 1
ATOM 3046 C C . THR A 1 389 ? 12.236 -12.573 -10.048 1.00 94.38 389 THR A C 1
ATOM 3048 O O . THR A 1 389 ? 13.169 -13.009 -10.724 1.00 94.38 389 THR A O 1
ATOM 3051 N N . GLU A 1 390 ? 10.983 -12.577 -10.506 1.00 92.88 390 GLU A N 1
ATOM 3052 C CA . GLU A 1 390 ? 10.606 -13.033 -11.848 1.00 92.88 390 GLU A CA 1
ATOM 3053 C C . GLU A 1 390 ? 10.233 -11.868 -12.775 1.00 92.88 390 GLU A C 1
ATOM 3055 O O . GLU A 1 390 ? 9.380 -11.048 -12.448 1.00 92.88 390 GLU A O 1
ATOM 3060 N N . PHE A 1 391 ? 10.808 -11.850 -13.977 1.00 91.50 391 PHE A N 1
ATOM 3061 C CA . PHE A 1 391 ? 10.485 -10.932 -15.067 1.00 91.50 391 PHE A CA 1
ATOM 3062 C C . PHE A 1 391 ? 9.981 -11.739 -16.267 1.00 91.50 391 PHE A C 1
ATOM 3064 O O . PHE A 1 391 ? 10.754 -12.462 -16.904 1.00 91.50 391 PHE A O 1
ATOM 3071 N N . VAL A 1 392 ? 8.688 -11.647 -16.585 1.00 90.31 392 VAL A N 1
ATOM 3072 C CA . VAL A 1 392 ? 8.051 -12.474 -17.621 1.00 90.31 392 VAL A CA 1
ATOM 3073 C C . VAL A 1 392 ? 7.242 -11.645 -18.620 1.00 90.31 392 VAL A C 1
ATOM 3075 O O . VAL A 1 392 ? 6.326 -10.924 -18.238 1.00 90.31 392 VAL A O 1
ATOM 3078 N N . ASN A 1 393 ? 7.489 -11.825 -19.919 1.00 89.69 393 ASN A N 1
ATOM 3079 C CA . ASN A 1 393 ? 6.725 -11.189 -21.006 1.00 89.69 393 ASN A CA 1
ATOM 3080 C C . ASN A 1 393 ? 6.656 -9.651 -20.938 1.00 89.69 393 ASN A C 1
ATOM 3082 O O . ASN A 1 393 ? 5.692 -9.066 -21.426 1.00 89.69 393 ASN A O 1
ATOM 3086 N N . ASN A 1 394 ? 7.620 -8.981 -20.309 1.00 89.44 394 ASN A N 1
ATOM 3087 C CA . ASN A 1 394 ? 7.624 -7.521 -20.247 1.00 89.44 394 ASN A CA 1
ATOM 3088 C C . ASN A 1 394 ? 8.156 -6.934 -21.561 1.00 89.44 394 ASN A C 1
ATOM 3090 O O . ASN A 1 394 ? 9.030 -7.528 -22.196 1.00 89.44 394 ASN A O 1
ATOM 3094 N N . ILE A 1 395 ? 7.615 -5.784 -21.966 1.00 86.31 395 ILE A N 1
ATOM 3095 C CA . ILE A 1 395 ? 7.845 -5.209 -23.299 1.00 86.31 395 ILE A CA 1
ATOM 3096 C C . ILE A 1 395 ? 8.210 -3.734 -23.175 1.00 86.31 395 ILE A C 1
ATOM 3098 O O . ILE A 1 395 ? 7.418 -2.931 -22.696 1.00 86.31 395 ILE A O 1
ATOM 3102 N N . THR A 1 396 ? 9.377 -3.335 -23.663 1.00 83.19 396 THR A N 1
ATOM 3103 C CA . THR A 1 396 ? 9.739 -1.912 -23.726 1.00 83.19 396 THR A CA 1
ATOM 3104 C C . THR A 1 396 ? 9.359 -1.316 -25.085 1.00 83.19 396 THR A C 1
ATOM 3106 O O . THR A 1 396 ? 9.781 -1.829 -26.123 1.00 83.19 396 THR A O 1
ATOM 3109 N N . GLY A 1 397 ? 8.543 -0.256 -25.077 1.00 69.69 397 GLY A N 1
ATOM 3110 C CA . GLY A 1 397 ? 8.038 0.432 -26.272 1.00 69.69 397 GLY A CA 1
ATOM 3111 C C . GLY A 1 397 ? 9.041 1.377 -26.942 1.00 69.69 397 GLY A C 1
ATOM 3112 O O . GLY A 1 397 ? 10.217 1.419 -26.595 1.00 69.69 397 GLY A O 1
ATOM 3113 N N . VAL A 1 398 ? 8.581 2.112 -27.957 1.00 61.22 398 VAL A N 1
ATOM 3114 C CA . VAL A 1 398 ? 9.402 2.821 -28.950 1.00 61.22 398 VAL A CA 1
ATOM 3115 C C . VAL A 1 398 ? 8.977 4.275 -29.089 1.00 61.22 398 VAL A C 1
ATOM 3117 O O . VAL A 1 398 ? 7.857 4.539 -29.522 1.00 61.22 398 VAL A O 1
ATOM 3120 N N . GLN A 1 399 ? 9.911 5.217 -28.946 1.00 49.75 399 GLN A N 1
ATOM 3121 C CA . GLN A 1 399 ? 9.802 6.494 -29.650 1.00 49.75 399 GLN A CA 1
ATOM 3122 C C . GLN A 1 399 ? 10.488 6.445 -31.025 1.00 49.75 399 GLN A C 1
ATOM 3124 O O . GLN A 1 399 ? 11.586 5.924 -31.205 1.00 49.75 399 GLN A O 1
ATOM 3129 N N . LYS A 1 400 ? 9.814 7.040 -32.015 1.00 48.38 400 LYS A N 1
ATOM 3130 C CA . LYS A 1 400 ? 10.281 7.281 -33.393 1.00 48.38 400 LYS A CA 1
ATOM 3131 C C . LYS A 1 400 ? 11.200 8.514 -33.509 1.00 48.38 400 LYS A C 1
ATOM 3133 O O . LYS A 1 400 ? 11.545 8.897 -34.631 1.00 48.38 400 LYS A O 1
ATOM 3138 N N . LEU A 1 401 ? 11.528 9.180 -32.395 1.00 46.81 401 LEU A N 1
ATOM 3139 C CA . LEU A 1 401 ? 12.392 10.361 -32.394 1.00 46.81 401 LEU A CA 1
ATOM 3140 C C . LEU A 1 401 ? 13.866 9.939 -32.428 1.00 46.81 401 LEU A C 1
ATOM 3142 O O . LEU A 1 401 ? 14.256 8.853 -32.018 1.00 46.81 401 LEU A O 1
ATOM 3146 N N . LYS A 1 402 ? 14.661 10.767 -33.094 1.00 45.22 402 LYS A N 1
ATOM 3147 C CA . LYS A 1 402 ? 15.928 10.401 -33.723 1.00 45.22 402 LYS A CA 1
ATOM 3148 C C . LYS A 1 402 ? 17.009 10.035 -32.695 1.00 45.22 402 LYS A C 1
ATOM 3150 O O . LYS A 1 402 ? 17.365 10.862 -31.872 1.00 45.22 402 LYS A O 1
ATOM 3155 N N . ASN A 1 403 ? 17.644 8.884 -32.917 1.00 46.09 403 ASN A N 1
ATOM 3156 C CA . ASN A 1 403 ? 19.042 8.575 -32.578 1.00 46.09 403 ASN A CA 1
ATOM 3157 C C . ASN A 1 403 ? 19.438 8.277 -31.121 1.00 46.09 403 ASN A C 1
ATOM 3159 O O . ASN A 1 403 ? 20.639 8.206 -30.862 1.00 46.09 403 ASN A O 1
ATOM 3163 N N . GLU A 1 404 ? 18.515 7.998 -30.204 1.00 51.28 404 GLU A N 1
ATOM 3164 C CA . GLU A 1 404 ? 18.894 7.488 -28.878 1.00 51.28 404 GLU A CA 1
ATOM 3165 C C . GLU A 1 404 ? 18.510 6.014 -28.720 1.00 51.28 404 GLU A C 1
ATOM 3167 O O . GLU A 1 404 ? 17.399 5.599 -29.051 1.00 51.28 404 GLU A O 1
ATOM 3172 N N . SER A 1 405 ? 19.456 5.194 -28.248 1.00 48.66 405 SER A N 1
ATOM 3173 C CA . SER A 1 405 ? 19.204 3.796 -27.883 1.00 48.66 405 SER A CA 1
ATOM 3174 C C . SER A 1 405 ? 18.310 3.762 -26.648 1.00 48.66 405 SER A C 1
ATOM 3176 O O . SER A 1 405 ? 18.781 3.778 -25.509 1.00 48.66 405 SER A O 1
ATOM 3178 N N . ILE A 1 406 ? 17.004 3.758 -26.881 1.00 52.50 406 ILE A N 1
ATOM 3179 C CA . ILE A 1 406 ? 15.969 3.574 -25.870 1.00 52.50 406 ILE A CA 1
ATOM 3180 C C . ILE A 1 406 ? 15.671 2.071 -25.794 1.00 52.50 406 ILE A C 1
ATOM 3182 O O . ILE A 1 406 ? 15.393 1.431 -26.806 1.00 52.50 406 ILE A O 1
ATOM 3186 N N . GLY A 1 407 ? 15.775 1.501 -24.598 1.00 57.25 407 GLY A N 1
ATOM 3187 C CA . GLY A 1 407 ? 15.216 0.202 -24.254 1.00 57.25 407 GLY A CA 1
ATOM 3188 C C . GLY A 1 407 ? 15.986 -0.510 -23.145 1.00 57.25 407 GLY A C 1
ATOM 3189 O O . GLY A 1 407 ? 17.208 -0.421 -23.057 1.00 57.25 407 GLY A O 1
ATOM 3190 N N . GLY A 1 408 ? 15.241 -1.219 -22.310 1.00 69.12 408 GLY A N 1
ATOM 3191 C CA . GLY A 1 408 ? 15.703 -2.012 -21.180 1.00 69.12 408 GLY A CA 1
ATOM 3192 C C . GLY A 1 408 ? 14.513 -2.214 -20.251 1.00 69.12 408 GLY A C 1
ATOM 3193 O O . GLY A 1 408 ? 13.860 -1.238 -19.888 1.00 69.12 408 GLY A O 1
ATOM 3194 N N . LEU A 1 409 ? 14.214 -3.460 -19.885 1.00 80.06 409 LEU A N 1
ATOM 3195 C CA . LEU A 1 409 ? 13.199 -3.774 -18.876 1.0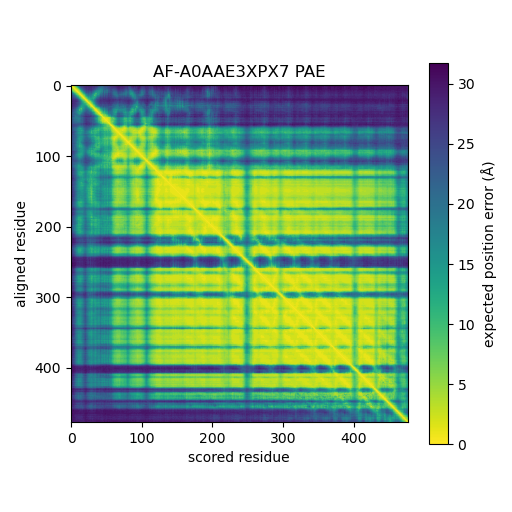0 80.06 409 LEU A CA 1
ATOM 3196 C C . LEU A 1 409 ? 13.517 -3.080 -17.554 1.00 80.06 409 LEU A C 1
ATOM 3198 O O . LEU A 1 409 ? 12.617 -2.581 -16.882 1.00 80.06 409 LEU A O 1
ATOM 3202 N N . LEU A 1 410 ? 14.807 -3.065 -17.214 1.00 86.94 410 LEU A N 1
ATOM 3203 C CA . LEU A 1 410 ? 15.383 -2.337 -16.098 1.00 86.94 410 LEU A CA 1
ATOM 3204 C C . LEU A 1 410 ? 16.324 -1.277 -16.666 1.00 86.94 410 LEU A C 1
ATOM 3206 O O . LEU A 1 410 ? 17.295 -1.594 -17.361 1.00 86.94 410 LEU A O 1
ATOM 3210 N N . PHE A 1 411 ? 16.020 -0.023 -16.368 1.00 86.44 411 PHE A N 1
ATOM 3211 C CA . PHE A 1 411 ? 16.896 1.117 -16.577 1.00 86.44 411 PHE A CA 1
ATOM 3212 C C . PHE A 1 411 ? 17.457 1.558 -15.230 1.00 86.44 411 PHE A C 1
ATOM 3214 O O . PHE A 1 411 ? 16.692 1.684 -14.278 1.00 86.44 411 PHE A O 1
ATOM 3221 N N . GLN A 1 412 ? 18.769 1.778 -15.159 1.00 86.06 412 GLN A N 1
ATOM 3222 C CA . GLN A 1 412 ? 19.401 2.407 -14.006 1.00 86.06 412 GLN A CA 1
ATOM 3223 C C . GLN A 1 412 ? 20.428 3.449 -14.444 1.00 86.06 412 GLN A C 1
ATOM 3225 O O . GLN A 1 412 ? 21.361 3.143 -15.200 1.00 86.06 412 GLN A O 1
ATOM 3230 N N . GLU A 1 413 ? 20.261 4.654 -13.914 1.00 84.69 413 GLU A N 1
ATOM 3231 C CA . GLU A 1 413 ? 21.206 5.756 -13.994 1.00 84.69 413 GLU A CA 1
ATOM 3232 C C . GLU A 1 413 ? 21.991 5.861 -12.683 1.00 84.69 413 GLU A C 1
ATOM 3234 O O . GLU A 1 413 ? 21.431 6.091 -11.614 1.00 84.69 413 GLU A O 1
ATOM 3239 N N . ASN A 1 414 ? 23.309 5.685 -12.792 1.00 80.69 414 ASN A N 1
ATOM 3240 C CA . ASN A 1 414 ? 24.294 5.747 -11.717 1.00 80.69 414 ASN A CA 1
ATOM 3241 C C . ASN A 1 414 ? 24.152 4.643 -10.641 1.00 80.69 414 ASN A C 1
ATOM 3243 O O . ASN A 1 414 ? 23.160 3.926 -10.539 1.00 80.69 414 ASN A O 1
ATOM 3247 N N . GLY A 1 415 ? 25.211 4.448 -9.848 1.00 90.00 415 GLY A N 1
ATOM 3248 C CA . GLY A 1 415 ? 25.185 3.571 -8.672 1.00 90.00 415 GLY A CA 1
ATOM 3249 C C . GLY A 1 415 ? 25.648 2.128 -8.902 1.00 90.00 415 GLY A C 1
ATOM 3250 O O . GLY A 1 415 ? 26.591 1.840 -9.647 1.00 90.00 415 GLY A O 1
ATOM 3251 N N . THR A 1 416 ? 25.036 1.198 -8.173 1.00 89.06 416 THR A N 1
ATOM 3252 C CA . THR A 1 416 ? 25.382 -0.230 -8.182 1.00 89.06 416 THR A CA 1
ATOM 3253 C C . THR A 1 416 ? 24.140 -1.096 -8.342 1.00 89.06 416 THR A C 1
ATOM 3255 O O . THR A 1 416 ? 23.073 -0.734 -7.851 1.00 89.06 416 THR A O 1
ATOM 3258 N N . LEU A 1 417 ? 24.293 -2.235 -9.021 1.00 88.00 417 LEU A N 1
ATOM 3259 C CA . LEU A 1 417 ? 23.225 -3.205 -9.253 1.00 88.00 417 LEU A CA 1
ATOM 3260 C C . LEU A 1 417 ? 23.706 -4.626 -8.959 1.00 88.00 417 LEU A C 1
ATOM 3262 O O . LEU A 1 417 ? 24.662 -5.108 -9.577 1.00 88.00 417 LEU A O 1
ATOM 3266 N N . SER A 1 418 ? 23.000 -5.313 -8.067 1.00 87.50 418 SER A N 1
ATOM 3267 C CA . SER A 1 418 ? 23.112 -6.747 -7.833 1.00 87.50 418 SER A CA 1
ATOM 3268 C C . SER A 1 418 ? 21.796 -7.430 -8.172 1.00 87.50 418 SER A C 1
ATOM 3270 O O . SER A 1 418 ? 20.741 -7.010 -7.709 1.00 87.50 418 SER A O 1
ATOM 3272 N N . ILE A 1 419 ? 21.853 -8.497 -8.968 1.00 86.62 419 ILE A N 1
ATOM 3273 C CA . ILE A 1 419 ? 20.695 -9.357 -9.234 1.00 86.62 419 ILE A CA 1
ATOM 3274 C C . ILE A 1 419 ? 21.099 -10.789 -8.909 1.00 86.62 419 ILE A C 1
ATOM 3276 O O . ILE A 1 419 ? 22.095 -11.282 -9.442 1.00 86.62 419 ILE A O 1
ATOM 3280 N N . THR A 1 420 ? 20.342 -11.456 -8.041 1.00 85.50 420 THR A N 1
ATOM 3281 C CA . THR A 1 420 ? 20.615 -12.833 -7.620 1.00 85.50 420 THR A CA 1
ATOM 3282 C C . THR A 1 420 ? 19.343 -13.677 -7.666 1.00 85.50 420 THR A C 1
ATOM 3284 O O . THR A 1 420 ? 18.227 -13.188 -7.486 1.00 85.50 420 THR A O 1
ATOM 3287 N N . SER A 1 421 ? 19.501 -14.974 -7.952 1.00 86.75 421 SER A N 1
ATOM 3288 C CA . SER A 1 421 ? 18.416 -15.972 -7.908 1.00 86.75 421 SER A CA 1
ATOM 3289 C C . SER A 1 421 ? 17.129 -15.562 -8.647 1.00 86.75 421 SER A C 1
ATOM 3291 O O . SER A 1 421 ? 16.035 -15.920 -8.222 1.00 86.75 421 SER A O 1
ATOM 3293 N N . SER A 1 422 ? 17.253 -14.789 -9.728 1.00 85.56 422 SER A N 1
ATOM 3294 C CA . SER A 1 422 ? 16.125 -14.170 -10.434 1.00 85.56 422 SER A CA 1
ATOM 3295 C C . SER A 1 422 ? 15.930 -14.778 -11.822 1.00 85.56 422 SER A C 1
ATOM 3297 O O . SER A 1 422 ? 16.824 -15.411 -12.378 1.00 85.56 422 SER A O 1
ATOM 3299 N N . LYS A 1 423 ? 14.749 -14.618 -12.410 1.00 85.62 423 LYS A N 1
ATOM 3300 C CA . LYS A 1 423 ? 14.367 -15.308 -13.645 1.00 85.62 423 LYS A CA 1
ATOM 3301 C C . LYS A 1 423 ? 13.866 -14.326 -14.691 1.00 85.62 423 LYS A C 1
ATOM 3303 O O . LYS A 1 423 ? 12.997 -13.515 -14.398 1.00 85.62 423 LYS A O 1
ATOM 3308 N N . PHE A 1 424 ? 14.348 -14.464 -15.920 1.00 83.81 424 PHE A N 1
ATOM 3309 C CA . PHE A 1 424 ? 13.910 -13.694 -17.081 1.00 83.81 424 PHE A CA 1
ATOM 3310 C C . PHE A 1 424 ? 13.323 -14.655 -18.119 1.00 83.81 424 PHE A C 1
ATOM 3312 O O . PHE A 1 424 ? 13.933 -15.665 -18.472 1.00 83.81 424 PHE A O 1
ATOM 3319 N N . VAL A 1 425 ? 12.085 -14.412 -18.549 1.00 81.31 425 VAL A N 1
ATOM 3320 C CA . VAL A 1 425 ? 11.402 -15.261 -19.529 1.00 81.31 425 VAL A CA 1
ATOM 3321 C C . VAL A 1 425 ? 10.629 -14.423 -20.536 1.00 81.31 425 VAL A C 1
ATOM 3323 O O . VAL A 1 425 ? 9.655 -13.765 -20.176 1.00 81.31 425 VAL A O 1
ATOM 3326 N N . ARG A 1 426 ? 10.957 -14.582 -21.822 1.00 82.44 426 ARG A N 1
ATOM 3327 C CA . ARG A 1 426 ? 10.194 -14.034 -22.956 1.00 82.44 426 ARG A CA 1
ATOM 3328 C C . ARG A 1 426 ? 9.981 -12.521 -22.904 1.00 82.44 426 ARG A C 1
ATOM 3330 O O . ARG A 1 426 ? 8.938 -12.028 -23.316 1.00 82.44 426 ARG A O 1
ATOM 3337 N N . ASN A 1 427 ? 10.944 -11.785 -22.376 1.00 82.44 427 ASN A N 1
ATOM 3338 C CA . ASN A 1 427 ? 10.901 -10.334 -22.382 1.00 82.44 427 ASN A CA 1
ATOM 3339 C C . ASN A 1 427 ? 11.459 -9.773 -23.699 1.00 82.44 427 ASN A C 1
ATOM 3341 O O . ASN A 1 427 ? 12.353 -10.368 -24.302 1.00 82.44 427 ASN A O 1
ATOM 3345 N N . ASP A 1 428 ? 10.953 -8.614 -24.116 1.00 80.25 428 ASP A N 1
ATOM 3346 C CA . ASP A 1 428 ? 11.312 -7.981 -25.388 1.00 80.25 428 ASP A CA 1
ATOM 3347 C C . ASP A 1 428 ? 11.766 -6.531 -25.169 1.00 80.25 428 ASP A C 1
ATOM 3349 O O . ASP A 1 428 ? 11.005 -5.673 -24.704 1.00 80.25 428 ASP A O 1
ATOM 3353 N N . ALA A 1 429 ? 13.029 -6.265 -25.510 1.00 71.50 429 ALA A N 1
ATOM 3354 C CA . ALA A 1 429 ? 13.566 -4.918 -25.641 1.00 71.50 429 ALA A CA 1
ATOM 3355 C C . ALA A 1 429 ? 13.678 -4.561 -27.133 1.00 71.50 429 ALA A C 1
ATOM 3357 O O . ALA A 1 429 ? 14.456 -5.152 -27.890 1.00 71.50 429 ALA A O 1
ATOM 3358 N N . TYR A 1 430 ? 12.907 -3.561 -27.565 1.00 65.00 430 TYR A N 1
ATOM 3359 C CA . TYR A 1 430 ? 12.746 -3.250 -28.982 1.00 65.00 430 TYR A CA 1
ATOM 3360 C C . TYR A 1 430 ? 14.039 -2.792 -29.705 1.00 65.00 430 TYR A C 1
ATOM 3362 O O . TYR A 1 430 ? 14.952 -2.211 -29.120 1.00 65.00 430 TYR A O 1
ATOM 3370 N N . LYS A 1 431 ? 14.037 -3.041 -31.029 1.00 50.78 431 LYS A N 1
ATOM 3371 C CA . LYS A 1 431 ? 14.934 -2.803 -32.198 1.00 50.78 431 LYS A CA 1
ATOM 3372 C C . LYS A 1 431 ? 16.221 -1.956 -32.126 1.00 50.78 431 LYS A C 1
ATOM 3374 O O . LYS A 1 431 ? 17.037 -2.076 -33.038 1.00 50.78 431 LYS A O 1
ATOM 3379 N N . HIS A 1 432 ? 16.438 -1.127 -31.112 1.00 47.12 432 HIS A N 1
ATOM 3380 C CA . HIS A 1 432 ? 17.648 -0.303 -30.964 1.00 47.12 432 HIS A CA 1
ATOM 3381 C C . HIS A 1 432 ? 18.239 -0.306 -29.548 1.00 47.12 432 HIS A C 1
ATOM 3383 O O . HIS A 1 432 ? 19.210 0.418 -29.300 1.00 47.12 432 HIS A O 1
ATOM 3389 N N . SER A 1 433 ? 17.695 -1.126 -28.643 1.00 50.38 433 SER A N 1
ATOM 3390 C CA . SER A 1 433 ? 18.354 -1.421 -27.378 1.00 50.38 433 SER A CA 1
ATOM 3391 C C . SER A 1 433 ? 19.207 -2.692 -27.462 1.00 50.38 433 SER A C 1
ATOM 3393 O O . SER A 1 433 ? 18.721 -3.739 -27.905 1.00 50.38 433 SER A O 1
ATOM 3395 N N . PRO A 1 434 ? 20.474 -2.625 -27.013 1.00 50.31 434 PRO A N 1
ATOM 3396 C CA . PRO A 1 434 ? 21.383 -3.763 -27.010 1.00 50.31 434 PRO A CA 1
ATOM 3397 C C . PRO A 1 434 ? 21.118 -4.762 -25.870 1.00 50.31 434 PRO A C 1
ATOM 3399 O O . PRO A 1 434 ? 21.760 -5.813 -25.852 1.00 50.31 434 PRO A O 1
ATOM 3402 N N . SER A 1 435 ? 20.218 -4.471 -24.916 1.00 62.59 435 SER A N 1
ATOM 3403 C CA . SER A 1 435 ? 20.017 -5.320 -23.732 1.00 62.59 435 SER A CA 1
ATOM 3404 C C . SER A 1 435 ? 18.724 -5.041 -22.946 1.00 62.59 435 SER A C 1
ATOM 3406 O O . SER A 1 435 ? 18.258 -3.913 -22.851 1.00 62.59 435 SER A O 1
ATOM 3408 N N . LEU A 1 436 ? 18.185 -6.074 -22.281 1.00 68.75 436 LEU A N 1
ATOM 3409 C CA . LEU A 1 436 ? 17.114 -5.973 -21.267 1.00 68.75 436 LEU A CA 1
ATOM 3410 C C . LEU A 1 436 ? 17.500 -5.121 -20.050 1.00 68.75 436 LEU A C 1
ATOM 3412 O O . LEU A 1 436 ? 16.622 -4.656 -19.332 1.00 68.75 436 LEU A O 1
ATOM 3416 N N . LEU A 1 437 ? 18.796 -4.945 -19.798 1.00 73.31 437 LEU A N 1
ATOM 3417 C CA . LEU A 1 437 ? 19.321 -4.054 -18.769 1.00 73.31 437 LEU A CA 1
ATOM 3418 C C . LEU A 1 437 ? 19.974 -2.865 -19.463 1.00 73.31 437 LEU A C 1
ATOM 3420 O O . LEU A 1 437 ? 20.912 -3.062 -20.237 1.00 73.31 437 LEU A O 1
ATOM 3424 N N . LYS A 1 438 ? 19.524 -1.648 -19.175 1.00 73.06 438 LYS A N 1
ATOM 3425 C CA . LYS A 1 438 ? 20.183 -0.422 -19.627 1.00 73.06 438 LYS A CA 1
ATOM 3426 C C . LYS A 1 438 ? 20.816 0.258 -18.427 1.00 73.06 438 LYS A C 1
ATOM 3428 O O . LYS A 1 438 ? 20.120 0.799 -17.578 1.00 73.06 438 LYS A O 1
ATOM 3433 N N . LEU A 1 439 ? 22.140 0.188 -18.368 1.00 69.75 439 LEU A N 1
ATOM 3434 C CA . LEU A 1 439 ? 22.929 0.627 -17.226 1.00 69.75 439 LEU A CA 1
ATOM 3435 C C . LEU A 1 439 ? 23.839 1.780 -17.643 1.00 69.75 439 LEU A C 1
ATOM 3437 O O . LEU A 1 439 ? 24.647 1.630 -18.561 1.00 69.75 439 LEU A O 1
ATOM 3441 N N . GLN A 1 440 ? 23.723 2.916 -16.966 1.00 67.88 440 GLN A N 1
ATOM 3442 C CA . GLN A 1 440 ? 24.561 4.092 -17.193 1.00 67.88 440 GLN A CA 1
ATOM 3443 C C . GLN A 1 440 ? 25.369 4.380 -15.933 1.00 67.88 440 GLN A C 1
ATOM 3445 O O . GLN A 1 440 ? 24.800 4.583 -14.872 1.00 67.88 440 GLN A O 1
ATOM 3450 N N . ASN A 1 441 ? 26.702 4.353 -16.029 1.00 56.91 441 ASN A N 1
ATOM 3451 C CA . ASN A 1 441 ? 27.607 4.541 -14.883 1.00 56.91 441 ASN A CA 1
ATOM 3452 C C . ASN A 1 441 ? 27.348 3.588 -13.693 1.00 56.91 441 ASN A C 1
ATOM 3454 O O . ASN A 1 441 ? 27.646 3.929 -12.550 1.00 56.91 441 ASN A O 1
ATOM 3458 N N . VAL A 1 442 ? 26.820 2.388 -13.956 1.00 60.50 442 VAL A N 1
ATOM 3459 C CA . VAL A 1 442 ? 26.497 1.398 -12.917 1.00 60.50 442 VAL A CA 1
ATOM 3460 C C . VAL A 1 442 ? 27.586 0.336 -12.811 1.00 60.50 442 VAL A C 1
ATOM 3462 O O . VAL A 1 442 ? 27.998 -0.255 -13.813 1.00 60.50 442 VAL A O 1
ATOM 3465 N N . SER A 1 443 ? 28.001 0.017 -11.585 1.00 62.69 443 SER A N 1
ATOM 3466 C CA . SER A 1 443 ? 28.755 -1.215 -11.322 1.00 62.69 443 SER A CA 1
ATOM 3467 C C . SER A 1 443 ? 27.794 -2.389 -11.132 1.00 62.69 443 SER A C 1
ATOM 3469 O O . SER A 1 443 ? 27.020 -2.408 -10.178 1.00 62.69 443 SER A O 1
ATOM 3471 N N . PHE A 1 444 ? 27.853 -3.377 -12.026 1.00 70.31 444 PHE A N 1
ATOM 3472 C CA . PHE A 1 444 ? 26.971 -4.546 -12.003 1.00 70.31 444 PHE A CA 1
ATOM 3473 C C . PHE A 1 444 ? 27.668 -5.791 -11.441 1.00 70.31 444 PHE A C 1
ATOM 3475 O O . PHE A 1 444 ? 28.769 -6.141 -11.878 1.00 70.31 444 PHE A O 1
ATOM 3482 N N . SER A 1 445 ? 27.002 -6.511 -10.535 1.00 68.19 445 SER A N 1
ATOM 3483 C CA . SER A 1 445 ? 27.420 -7.848 -10.107 1.00 68.19 445 SER A CA 1
ATOM 3484 C C . SER A 1 445 ? 26.265 -8.848 -10.129 1.00 68.19 445 SER A C 1
ATOM 3486 O O . SER A 1 445 ? 25.320 -8.717 -9.366 1.00 68.19 445 SER A O 1
ATOM 3488 N N . ASP A 1 446 ? 26.389 -9.907 -10.928 1.00 63.88 446 ASP A N 1
ATOM 3489 C CA . ASP A 1 446 ? 25.571 -11.118 -10.780 1.00 63.88 446 ASP A CA 1
ATOM 3490 C C . ASP A 1 446 ? 26.267 -12.040 -9.772 1.00 63.88 446 ASP A C 1
ATOM 3492 O O . ASP A 1 446 ? 27.243 -12.732 -10.091 1.00 63.88 446 ASP A O 1
ATOM 3496 N N . ARG A 1 447 ? 25.826 -11.977 -8.513 1.00 50.16 447 ARG A N 1
ATOM 3497 C CA . ARG A 1 447 ? 26.356 -12.809 -7.429 1.00 50.16 447 ARG A CA 1
ATOM 3498 C C . ARG A 1 447 ? 25.491 -14.054 -7.285 1.00 50.16 447 ARG A C 1
ATOM 3500 O O . ARG A 1 447 ? 24.669 -14.143 -6.384 1.00 50.16 447 ARG A O 1
ATOM 3507 N N . GLY A 1 448 ? 25.687 -15.043 -8.150 1.00 48.28 448 GLY A N 1
ATOM 3508 C CA . GLY A 1 448 ? 25.077 -16.350 -7.898 1.00 48.28 448 GLY A CA 1
ATOM 3509 C C . GLY A 1 448 ? 24.986 -17.310 -9.067 1.00 48.28 448 GLY A C 1
ATOM 3510 O O . GLY A 1 448 ? 24.747 -18.482 -8.812 1.00 48.28 448 GLY A O 1
ATOM 3511 N N . GLY A 1 449 ? 25.156 -16.872 -10.320 1.00 45.97 449 GLY A N 1
ATOM 3512 C CA . GLY A 1 449 ? 25.105 -17.777 -11.481 1.00 45.97 449 GLY A CA 1
ATOM 3513 C C . GLY A 1 449 ? 23.770 -18.519 -11.660 1.00 45.97 449 GLY A C 1
ATOM 3514 O O . GLY A 1 449 ? 23.686 -19.435 -12.471 1.00 45.97 449 GLY A O 1
ATOM 3515 N N . ASN A 1 450 ? 22.735 -18.126 -10.912 1.00 56.19 450 ASN A N 1
ATOM 3516 C CA . ASN A 1 450 ? 21.418 -18.764 -10.876 1.00 56.19 450 ASN A CA 1
ATOM 3517 C C . ASN A 1 450 ? 20.357 -17.940 -11.612 1.00 56.19 450 ASN A C 1
ATOM 3519 O O . ASN A 1 450 ? 19.169 -18.247 -11.517 1.00 56.19 450 ASN A O 1
ATOM 3523 N N . CYS A 1 451 ? 20.764 -16.880 -12.312 1.00 56.84 451 CYS A N 1
ATOM 3524 C CA . CYS A 1 451 ? 19.842 -16.091 -13.105 1.00 56.84 451 CYS A CA 1
ATOM 3525 C C . CYS A 1 451 ? 19.578 -16.799 -14.444 1.00 56.84 451 CYS A C 1
ATOM 3527 O O . CYS A 1 451 ? 20.487 -16.967 -15.254 1.00 56.84 451 CYS A O 1
ATOM 3529 N N . LEU A 1 452 ? 18.341 -17.257 -14.662 1.00 55.91 452 LEU A N 1
ATOM 3530 C CA . LEU A 1 452 ? 17.951 -18.038 -15.844 1.00 55.91 452 LEU A CA 1
ATOM 3531 C C . LEU A 1 452 ? 17.217 -17.146 -16.851 1.00 55.91 452 LEU A C 1
ATOM 3533 O O . LEU A 1 452 ? 16.198 -16.554 -16.498 1.00 55.91 452 LEU A O 1
ATOM 3537 N N . GLY A 1 453 ? 17.714 -17.077 -18.090 1.00 59.28 453 GLY A N 1
ATOM 3538 C CA . GLY A 1 453 ? 17.070 -16.391 -19.217 1.00 59.28 453 GLY A CA 1
ATOM 3539 C C . GLY A 1 453 ? 16.503 -17.393 -20.225 1.00 59.28 453 GLY A C 1
ATOM 3540 O O . GLY A 1 453 ? 17.197 -18.341 -20.591 1.00 59.28 453 GLY A O 1
ATOM 3541 N N . LYS A 1 454 ? 15.257 -17.217 -20.686 1.00 55.31 454 LYS A N 1
ATOM 3542 C CA . LYS A 1 454 ? 14.664 -18.076 -21.731 1.00 55.31 454 LYS A CA 1
ATOM 3543 C C . LYS A 1 454 ? 13.755 -17.300 -22.673 1.00 55.31 454 LYS A C 1
ATOM 3545 O O . LYS A 1 454 ? 12.682 -16.844 -22.283 1.00 55.31 454 LYS A O 1
ATOM 3550 N N . GLY A 1 455 ? 14.127 -17.287 -23.953 1.00 52.06 455 GLY A N 1
ATOM 3551 C CA . GLY A 1 455 ? 13.321 -16.697 -25.025 1.00 52.06 455 GLY A CA 1
ATOM 3552 C C . GLY A 1 455 ? 13.254 -15.172 -24.984 1.00 52.06 455 GLY A C 1
ATOM 3553 O O . GLY A 1 455 ? 12.316 -14.619 -25.543 1.00 52.06 455 GLY A O 1
ATOM 3554 N N . ASP A 1 456 ? 14.190 -14.516 -24.296 1.00 60.03 456 ASP A N 1
ATOM 3555 C CA . ASP A 1 456 ? 14.288 -13.059 -24.278 1.00 60.03 456 ASP A CA 1
ATOM 3556 C C . ASP A 1 456 ? 14.987 -12.535 -25.545 1.00 60.03 456 ASP A C 1
ATOM 3558 O O . ASP A 1 456 ? 15.996 -13.100 -25.985 1.00 60.03 456 ASP A O 1
ATOM 3562 N N . GLU A 1 457 ? 14.476 -11.444 -26.115 1.00 56.00 457 GLU A N 1
ATOM 3563 C CA . GLU A 1 457 ? 14.983 -10.838 -27.351 1.00 56.00 457 GLU A CA 1
ATOM 3564 C C . GLU A 1 457 ? 15.553 -9.428 -27.092 1.00 56.00 457 GLU A C 1
ATOM 3566 O O . GLU A 1 457 ? 14.944 -8.596 -26.420 1.00 56.00 457 GLU A O 1
ATOM 3571 N N . ALA A 1 458 ? 16.747 -9.160 -27.636 1.00 57.69 458 ALA A N 1
ATOM 3572 C CA . ALA A 1 458 ? 17.374 -7.838 -27.702 1.00 57.69 458 ALA A CA 1
ATOM 3573 C C . ALA A 1 458 ? 17.916 -7.634 -29.127 1.00 57.69 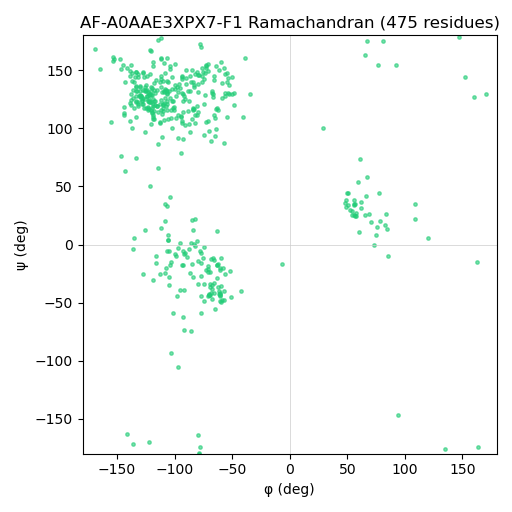458 ALA A C 1
ATOM 3575 O O . ALA A 1 458 ? 18.617 -8.498 -29.657 1.00 57.69 458 ALA A O 1
ATOM 3576 N N . ASN A 1 459 ? 17.557 -6.525 -29.776 1.00 50.38 459 ASN A N 1
ATOM 3577 C CA . ASN A 1 459 ? 17.547 -6.440 -31.243 1.00 50.38 459 ASN A CA 1
ATOM 3578 C C . ASN A 1 459 ? 18.663 -5.577 -31.890 1.00 50.38 459 ASN A C 1
ATOM 3580 O O . ASN A 1 459 ? 18.526 -5.201 -33.055 1.00 50.38 459 ASN A O 1
ATOM 3584 N N . SER A 1 460 ? 19.786 -5.280 -31.218 1.00 43.25 460 SER A N 1
ATOM 3585 C CA . SER A 1 460 ? 20.907 -4.544 -31.851 1.00 43.25 460 SER A CA 1
ATOM 3586 C C . SER A 1 460 ? 22.302 -5.128 -31.595 1.00 43.25 460 SER A C 1
ATOM 3588 O O . SER A 1 460 ? 22.597 -5.568 -30.485 1.00 43.25 460 SER A O 1
ATOM 3590 N N . GLU A 1 461 ? 23.192 -5.045 -32.597 1.00 40.00 461 GLU A N 1
ATOM 3591 C CA . GLU A 1 461 ? 24.641 -5.209 -32.400 1.00 40.00 461 GLU A CA 1
ATOM 3592 C C . GLU A 1 461 ? 25.162 -4.156 -31.399 1.00 40.00 461 GLU A C 1
ATOM 3594 O O . GLU A 1 461 ? 24.730 -2.998 -31.449 1.00 40.00 461 GLU A O 1
ATOM 3599 N N . PRO A 1 462 ? 26.065 -4.525 -30.472 1.00 40.66 462 PRO A N 1
ATOM 3600 C CA . PRO A 1 462 ? 26.487 -3.647 -29.389 1.00 40.66 462 PRO A CA 1
ATOM 3601 C C . PRO A 1 462 ? 27.230 -2.421 -29.931 1.00 40.66 462 PRO A C 1
ATOM 3603 O O . PRO A 1 462 ? 28.389 -2.499 -30.340 1.00 40.66 462 PRO A O 1
ATOM 3606 N N . TYR A 1 463 ? 26.593 -1.251 -29.866 1.00 33.66 463 TYR A N 1
ATOM 3607 C CA . TYR A 1 463 ? 27.304 0.016 -29.981 1.00 33.66 463 TYR A CA 1
ATOM 3608 C C . TYR A 1 463 ? 28.135 0.218 -28.705 1.00 33.66 463 TYR A C 1
ATOM 3610 O O . TYR A 1 463 ? 27.609 0.522 -27.637 1.00 33.66 463 TYR A O 1
ATOM 3618 N N . SER A 1 464 ? 29.453 0.052 -28.840 1.00 38.28 464 SER A N 1
ATOM 3619 C CA . SER A 1 464 ? 30.511 0.340 -27.856 1.00 38.28 464 SER A CA 1
ATOM 3620 C C . SER A 1 464 ? 30.714 -0.645 -26.686 1.00 38.28 464 SER A C 1
ATOM 3622 O O . SER A 1 464 ? 29.833 -1.393 -26.265 1.00 38.28 464 SER A O 1
ATOM 3624 N N . ASN A 1 465 ? 31.952 -0.633 -26.172 1.00 37.25 465 ASN A N 1
ATOM 3625 C CA . ASN A 1 465 ? 32.587 -1.593 -25.253 1.00 37.25 465 ASN A CA 1
ATOM 3626 C C . ASN A 1 465 ? 31.952 -1.732 -23.847 1.00 37.25 465 ASN A C 1
ATOM 3628 O O . ASN A 1 465 ? 32.560 -2.353 -22.975 1.00 37.25 465 ASN A O 1
ATOM 3632 N N . HIS A 1 466 ? 30.763 -1.180 -23.600 1.00 39.94 466 HIS A N 1
ATOM 3633 C CA . HIS A 1 466 ? 30.051 -1.274 -22.314 1.00 39.94 466 HIS A CA 1
ATOM 3634 C C . HIS A 1 466 ? 28.861 -2.254 -22.336 1.00 39.94 466 HIS A C 1
ATOM 3636 O O . HIS A 1 466 ? 28.331 -2.597 -21.287 1.00 39.94 466 HIS A O 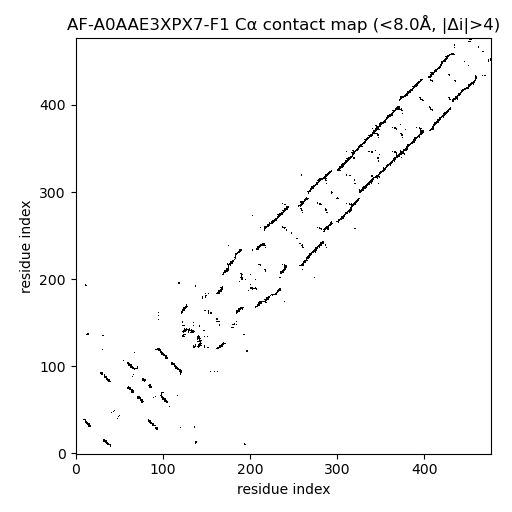1
ATOM 3642 N N . ASN A 1 467 ? 28.518 -2.815 -23.502 1.00 43.66 467 ASN A N 1
ATOM 3643 C CA . ASN A 1 467 ? 27.318 -3.640 -23.711 1.00 43.66 467 ASN A CA 1
ATOM 3644 C C . ASN A 1 467 ? 27.586 -5.163 -23.793 1.00 43.66 467 ASN A C 1
ATOM 3646 O O . ASN A 1 467 ? 27.014 -5.858 -24.628 1.00 43.66 467 ASN A O 1
ATOM 3650 N N . ARG A 1 468 ? 28.469 -5.720 -22.947 1.00 42.44 468 ARG A N 1
ATOM 3651 C CA . ARG A 1 468 ? 28.827 -7.166 -22.965 1.00 42.44 468 ARG A CA 1
ATOM 3652 C C . ARG A 1 468 ? 27.900 -8.092 -22.157 1.00 42.44 468 ARG A C 1
ATOM 3654 O O . ARG A 1 468 ? 28.150 -9.292 -22.079 1.00 42.44 468 ARG A O 1
ATOM 3661 N N . LEU A 1 469 ? 26.842 -7.572 -21.535 1.00 48.78 469 LEU A N 1
ATOM 3662 C CA . LEU A 1 469 ? 26.061 -8.313 -20.531 1.00 48.78 469 LEU A CA 1
ATOM 3663 C C . LEU A 1 469 ? 25.243 -9.486 -21.101 1.00 48.78 469 LEU A C 1
ATOM 3665 O O . LEU A 1 469 ? 24.999 -10.455 -20.386 1.00 48.78 469 LEU A O 1
ATOM 3669 N N . PHE A 1 470 ? 24.910 -9.469 -22.395 1.00 45.62 470 PHE A N 1
ATOM 3670 C CA . PHE A 1 470 ? 24.152 -10.550 -23.037 1.00 45.62 470 PHE A CA 1
ATOM 3671 C C . PHE A 1 470 ? 24.962 -11.810 -23.367 1.00 45.62 470 PHE A C 1
ATOM 3673 O O . PHE A 1 470 ? 24.374 -12.867 -23.597 1.00 45.62 470 PHE A O 1
ATOM 3680 N N . GLU A 1 471 ? 26.298 -11.753 -23.366 1.00 41.12 471 GLU A N 1
ATOM 3681 C CA . GLU A 1 471 ? 27.103 -12.953 -23.642 1.00 41.12 471 GLU A CA 1
ATOM 3682 C C . GLU A 1 471 ? 27.052 -13.976 -22.496 1.00 41.12 471 GLU A C 1
ATOM 3684 O O . GLU A 1 471 ? 27.269 -15.161 -22.740 1.00 41.12 471 GLU A O 1
ATOM 3689 N N . LYS A 1 472 ? 26.701 -13.563 -21.267 1.00 39.50 472 LYS A N 1
ATOM 3690 C CA . LYS A 1 472 ? 26.595 -14.475 -20.113 1.00 39.50 472 LYS A CA 1
ATOM 3691 C C . LYS A 1 472 ? 25.237 -15.171 -19.965 1.00 39.50 472 LYS A C 1
ATOM 3693 O O . LYS A 1 472 ? 25.202 -16.254 -19.396 1.00 39.50 472 LYS A O 1
ATOM 3698 N N . PHE A 1 473 ? 24.152 -14.606 -20.498 1.00 42.31 473 PHE A N 1
ATOM 3699 C CA . PHE A 1 473 ? 22.799 -15.180 -20.375 1.00 42.31 473 PHE A CA 1
ATOM 3700 C C . PHE A 1 473 ? 22.405 -16.117 -21.526 1.00 42.31 473 PHE A C 1
ATOM 3702 O O . PHE A 1 473 ? 21.381 -16.787 -21.455 1.00 42.31 473 PHE A O 1
ATOM 3709 N N . LYS A 1 474 ? 23.216 -16.195 -22.591 1.00 34.97 474 LYS A N 1
ATOM 3710 C CA . LYS A 1 474 ? 22.903 -16.955 -23.815 1.00 34.97 474 LYS A CA 1
ATOM 3711 C C . LYS A 1 474 ? 23.015 -18.485 -23.701 1.00 34.97 474 LYS A C 1
ATOM 3713 O O . LYS A 1 474 ? 22.723 -19.162 -24.682 1.00 34.97 474 LYS A O 1
ATOM 3718 N N . TYR A 1 475 ? 23.424 -19.037 -22.557 1.00 30.12 475 TYR A N 1
ATOM 3719 C CA . TYR A 1 475 ? 23.695 -20.473 -22.408 1.00 30.12 475 TYR A CA 1
ATOM 3720 C C . TYR A 1 475 ? 23.080 -21.071 -21.137 1.00 30.12 475 TYR A C 1
ATOM 3722 O O . TYR A 1 475 ? 23.806 -21.391 -20.205 1.00 30.12 475 TYR A O 1
ATOM 3730 N N . CYS A 1 476 ? 21.762 -21.272 -21.123 1.00 28.95 476 CYS A N 1
ATOM 3731 C CA . CYS A 1 476 ? 21.106 -22.263 -20.262 1.00 28.95 476 CYS A CA 1
ATOM 3732 C C . CYS A 1 476 ? 19.924 -22.868 -21.044 1.00 28.95 476 CYS A C 1
ATOM 3734 O O . CYS A 1 476 ? 18.975 -22.150 -21.356 1.00 28.95 476 CYS A O 1
ATOM 3736 N N . GLU A 1 477 ? 20.028 -24.151 -21.419 1.00 27.75 477 GLU A N 1
ATOM 3737 C CA . GLU A 1 477 ? 18.992 -24.931 -22.135 1.00 27.75 477 GLU A CA 1
ATOM 3738 C C . GLU A 1 477 ? 17.741 -25.215 -21.284 1.00 27.75 477 GLU A C 1
ATOM 3740 O O . GLU A 1 477 ? 17.901 -25.518 -20.078 1.00 27.75 477 GLU A O 1
#

pLDDT: mean 73.63, std 21.62, range [21.58, 98.81]

Secondary structure (DSSP, 8-state):
------PPP--------------TTTTTSSPPPEEE-----TTTHHHHHHHHHHT-TT-EEEEEEEETT---EEEE-EE-TTS-EEEEE----TT-EEEEEEEEEETTEEPPPEEEEEES-EEEE-TTS-TT--SSSTTS-BS-HHHHHHHHHHHHHHHTS--EEEEESEEEE-TT------TT-EEEEEE-S--SSGGG--TTTS-EEEE-TTSS-SEEEEEEEE-SEEEEESEEEE--EE--PPPPTTS-------SSEEEEEE-SEEEEES-EEES-EESSS-SSEEEE-SSTTT--EEEEEEES-EEES-EESS-SEEEEEEEEEEEES-EEES-EESSS-SSEEEEEEEEEEEES-EEES-EESSSS-SSEEEES-SEEEEES-EEES-EE----STT-----SEEEEEEEEEEES-EEES-EE-TT-S-SEEEEEEEEE--SS--EEES-EE-S---STT--GGGTTS---